Protein 3OD5 (pdb70)

Foldseek 3Di:
DDPAFEQDQPFPAQEAAEEEFEAAADVVVVDHGAAQRVLLVVLVVVLVVVLGHDYDYDYQDAPVRVLVVLLVRLPDACQRHQAYHYEYAAADEAQWGDRRYGIDRVCSSVVCNFCVNRVSCVSHAYEYEYEYFHADDFAADDDPCVDDDGSPARYKYKYQFDHHYGFAFDNHNGGLLSNLLSVLSVVDQQPDFVVVSSVVSQVSQQPDAQCDDPPPVRGGTGGGIDMDHRYDHTYHSHRD/DDQQFEQDQPFPAQEAEEEEFEFAADVVVVDHGAAQSVLLVVLVCVLVVVLGHDYHYDYQDAPVRVLVVLLVRLPDACQRHQAYEYEYAAAEEAQWGHGRYDIDGPCVRVVCNFCVNRVSCVSHAYEYEYEYFHADDFAADDDPCVDDDGSRARYKYKYQFDHHYGFAADNHNGGQLSNQLSVLSVPPQQPDFVVVSSVVSQVSQQPDAQCDDPDPVRGGTGGGIDMDHRYDHTYHSHRD

Radius of gyration: 21.78 Å; Cα contacts (8 Å, |Δi|>4): 1229; chains: 4; bounding box: 61×48×52 Å

Nearest PDB structures (foldseek):
  3od5-assembly2_B  TM=1.003E+00  e=9.459E-54  Homo sapiens
  3s8e-assembly4_H  TM=9.340E-01  e=1.332E-41  Homo sapiens
  3s8e-assembly3_F  TM=9.202E-01  e=6.318E-42  Homo sapiens
  3s8e-assembly3_E  TM=9.272E-01  e=2.331E-41  Homo sapiens
  3s8e-assembly2_C  TM=9.310E-01  e=5.922E-41  Homo sapiens

Solvent-accessible surface area: 19311 Å² total

GO terms:
  GO:0005730 nucleolus (C, IDA)
  GO:0043065 positive regulation of apoptotic process (P, IDA)
  GO:0043067 regulation of programmed cell death (P, IDA)
  GO:0002218 activation of innate immune response (P, IDA)
  GO:0005634 nucleus (C, IDA)
  GO:0005737 cytoplasm (C, IDA)
  GO:0004197 cysteine-type endopeptidase activity (F, IDA)
  GO:0016540 protein autoprocessing (P, IDA)
  GO:0060545 positive regulation of necroptotic process (P, IDA)
  GO:0097284 hepatocyte apoptotic process (P, IDA)
  GO:0072332 intrinsic apoptotic signaling pathway by p53 class mediator (P, IDA)
  GO:0070269 pyroptotic inflammatory response (P, IDA)
  GO:0008234 cysteine-type peptidase activity (F, TAS)
  GO:0006508 proteolysis (P, TAS)
  GO:0006915 apoptotic process (P, TAS)
  GO:0005654 nucleoplasm (C, TAS)
  GO:0005829 cytosol (C, TAS)
  GO:0042802 identical protein binding (F, IPI)
  GO:0005515 protein binding (F, IPI)
  GO:0001650 fibrillar center (C, IDA)

Organism: Homo sapiens (NCBI:txid9606)

B-factor: mean 19.94, std 10.59, range [3.91, 86.15]

CATH classification: 3.40.50.1460

Secondary structure (DSSP, 8-state):
--TT-B----SSB--EEEEEE-----GGG-----TTHHHHHHHHHHHHHHTT-EEEEEES--HHHHHHHHHHHHHS--TTBS-EEEEEES-EETTEEE-SSSEEEHHHHHHTTSTTT-GGGTTS-EEEEEES--SSB-BPEE------EETTTTEEEEESS-TTB---EETTTEEHHHHHHHHHHHHHTTTS-HHHHHHHHHHHHHH------SSGGGTT-B---EEEE---SB------/--TT-B----SSB--EEEEEE-----GGG-----TTHHHHHHHHHHHHHHTT-EEEEEES--HHHHHHHHHHHHHS--TTBS-EEEEEES-EETTEEE-SSSEEEHHHHHGGGSTTT-GGGTTS-EEEEEES--SSB-BPEE------EETT-SEEEEESS-TTB---EETTTEEHHHHHHHHHHHHHTTTS-HHHHHHHHHHHHHH------SSGGGTT-B---EEEE---SB------/-B-/-B-

InterPro domains:
  IPR001309 Peptidase C14, p20 domain [PS50208] (43-167)
  IPR002138 Peptidase C14, caspase non-catalytic subunit p10 [PS50207] (196-290)
  IPR002398 Peptidase C14 family [PTHR10454] (32-288)
  IPR011600 Peptidase C14, caspase domain [PF00656] (44-286)
  IPR015917 Peptidase C14A, caspase catalytic domain [PR00376] (43-56)
  IPR015917 Peptidase C14A, caspase catalytic domain [PR00376] (64-82)
  IPR015917 Peptidase C14A, caspase catalytic domain [PR00376] (82-100)
  IPR015917 Peptidase C14A, caspase catalytic domain [PR00376] (114-122)
  IPR015917 Peptidase C14A, caspase catalytic domain [PR00376] (148-166)
  IPR015917 Peptidase C14A, caspase catalytic domain [PR00376] (218-229)
  IPR015917 Peptidase C14A, caspase catalytic domain [PR00376] (280-289)
  IPR015917 Peptidase C14A, caspase catalytic domain [SM00115] (36-290)
  IPR015917 Peptidase C14A, caspase catalytic domain [cd00032] (37-289)
  IPR016129 Peptidase family C14A, His active site [PS01121] (108-122)
  IPR029030 Caspase-like domain superfamily [SSF52129] (33-291)
  IPR033139 Peptidase family C14A, cysteine active site [PS01122] (154-165)

Sequence (486 aa):
FDPAEKYKMDHRRRGIALIFNHERFFWHLTLPERRGTCADRDNLTRRFSDLGFEVKCFNDLKAEELLLKIHEVSTVSHADADCFVCVFLSHGEGNHIYAYDAKIEIQTLTGLFKGDKCHSLVGKPKIFIIQACRGNQHDVPVIPLVYTLPAGADFLMCYSVAEGYYSHRETVNGSWYIQDLCEMLGKYGSSLEFTELLTLVNRKVSQRRVDFCKDPSAIGKKQVPCFASMLTKKLHFFPKVEIFDPAEKYKMDHRRRGIALIFNHERFFWHLTLPERRGTCADRDNLTRRFSDLGFEVKCFNDLKAEELLLKIHEVSTVSHADADCFVCVFLSHGEGNHIYAYDAKIEIQTLTGLFKGDKCHSLVGKPKIFIIQACRGNQHDVPVIPLVYTLPAGADFLMCYSVAEGYYSHRETVNGSWYIQDLCEMLGKYGSSLEFTELLTLVNRKVSQRRVDFCKDPSAIGKKQVPCFASMLTKKLHFFPKVEI

Structure (mmCIF, N/CA/C/O backbone):
data_3OD5
#
_entry.id   3OD5
#
_cell.length_a   55.464
_cell.length_b   89.589
_cell.length_c   61.145
_cell.angle_alpha   90.00
_cell.angle_beta   111.67
_cell.angle_gamma   90.00
#
_symmetry.space_group_name_H-M   'P 1 21 1'
#
loop_
_entity.id
_entity.type
_entity.pdbx_description
1 polymer Caspase-6
2 polymer 'peptide aldehyde inhibitor AC-VEID-CHO'
3 non-polymer 'CACODYLATE ION'
4 water water
#
loop_
_atom_site.group_PDB
_atom_site.id
_atom_site.type_symbol
_atom_site.label_atom_id
_atom_site.label_alt_id
_atom_site.label_comp_id
_atom_site.label_asym_id
_atom_site.label_entity_id
_atom_site.label_seq_id
_atom_site.pdbx_PDB_ins_code
_atom_site.Cartn_x
_atom_site.Cartn_y
_atom_site.Cartn_z
_atom_site.occupancy
_atom_site.B_iso_or_equiv
_atom_site.auth_seq_id
_atom_site.auth_comp_id
_atom_site.auth_asym_id
_atom_site.auth_atom_id
_atom_site.pdbx_PDB_model_num
ATOM 1 N N . PHE A 1 8 ? -3.912 -16.395 43.097 1.00 41.12 31 PHE A N 1
ATOM 2 C CA . PHE A 1 8 ? -2.763 -15.601 42.683 1.00 36.70 31 PHE A CA 1
ATOM 3 C C . PHE A 1 8 ? -1.575 -16.500 42.378 1.00 36.17 31 PHE A C 1
ATOM 4 O O . PHE A 1 8 ? -1.058 -17.168 43.277 1.00 40.05 31 PHE A O 1
ATOM 12 N N . ASP A 1 9 ? -1.138 -16.508 41.122 1.00 31.03 32 ASP A N 1
ATOM 13 C CA . ASP A 1 9 ? -0.018 -17.342 40.706 1.00 27.94 32 ASP A CA 1
ATOM 14 C C . ASP A 1 9 ? 1.279 -16.540 40.649 1.00 31.37 32 ASP A C 1
ATOM 15 O O . ASP A 1 9 ? 1.467 -15.748 39.728 1.00 31.76 32 ASP A O 1
ATOM 20 N N . PRO A 1 10 ? 2.208 -16.786 41.589 1.00 25.91 33 PRO A N 1
ATOM 21 C CA . PRO A 1 10 ? 3.513 -16.122 41.540 1.00 27.24 33 PRO A CA 1
ATOM 22 C C . PRO A 1 10 ? 4.326 -16.426 40.286 1.00 27.00 33 PRO A C 1
ATOM 23 O O . PRO A 1 10 ? 5.330 -15.765 40.059 1.00 37.74 33 PRO A O 1
ATOM 27 N N . ALA A 1 11 ? 3.927 -17.416 39.489 1.00 25.41 34 ALA A N 1
ATOM 28 C CA . ALA A 1 11 ? 4.711 -17.800 38.316 1.00 30.06 34 ALA A CA 1
ATOM 29 C C . ALA A 1 11 ? 4.035 -17.360 37.025 1.00 24.13 34 ALA A C 1
ATOM 30 O O . ALA A 1 11 ? 4.469 -17.736 35.928 1.00 24.97 34 ALA A O 1
ATOM 32 N N . GLU A 1 12 ? 2.977 -16.565 37.149 1.00 18.44 35 GLU A N 1
ATOM 33 C CA . GLU A 1 12 ? 2.234 -16.164 35.955 1.00 18.51 35 GLU A CA 1
ATOM 34 C C . GLU A 1 12 ? 3.111 -15.482 34.909 1.00 19.12 35 GLU A C 1
ATOM 35 O O . GLU A 1 12 ? 3.916 -14.608 35.244 1.00 17.75 35 GLU A O 1
ATOM 41 N N . LYS A 1 13 ? 2.942 -15.917 33.656 1.00 19.68 36 LYS A N 1
ATOM 42 C CA . LYS A 1 13 ? 3.718 -15.471 32.503 1.00 17.42 36 LYS A CA 1
ATOM 43 C C . LYS A 1 13 ? 2.762 -14.735 31.553 1.00 15.87 36 LYS A C 1
ATOM 44 O O . LYS A 1 13 ? 1.589 -15.101 31.459 1.00 17.15 36 LYS A O 1
ATOM 50 N N . TYR A 1 14 ? 3.267 -13.727 30.838 1.00 14.86 37 TYR A N 1
ATOM 51 C CA . TYR A 1 14 ? 2.500 -13.126 29.752 1.00 12.47 37 TYR A CA 1
ATOM 52 C C . TYR A 1 14 ? 2.193 -14.226 28.761 1.00 15.72 37 TYR A C 1
ATOM 53 O O . TYR A 1 14 ? 3.057 -15.083 28.509 1.00 16.10 37 TYR A O 1
ATOM 62 N N . LYS A 1 15 ? 1.006 -14.163 28.144 1.00 16.04 38 LYS A N 1
ATOM 63 C CA . LYS A 1 15 ? 0.693 -15.056 27.031 1.00 16.14 38 LYS A CA 1
ATOM 64 C C . LYS A 1 15 ? 1.449 -14.681 25.761 1.00 16.75 38 LYS A C 1
ATOM 65 O O . LYS A 1 15 ? 1.270 -13.595 25.188 1.00 18.48 38 LYS A O 1
ATOM 68 N N . MET A 1 16 ? 2.327 -15.579 25.332 1.00 18.17 39 MET A N 1
ATOM 69 C CA . MET A 1 16 ? 3.178 -15.300 24.183 1.00 15.96 39 MET A CA 1
ATOM 70 C C . MET A 1 16 ? 2.899 -16.300 23.066 1.00 15.53 39 MET A C 1
ATOM 71 O O . MET A 1 16 ? 3.833 -16.768 22.383 1.00 22.52 39 MET A O 1
ATOM 76 N N . ASP A 1 17 ? 1.609 -16.572 22.852 1.00 16.24 40 ASP A N 1
ATOM 77 C CA . ASP A 1 17 ? 1.157 -17.555 21.878 1.00 18.51 40 ASP A CA 1
ATOM 78 C C . ASP A 1 17 ? 0.291 -16.977 20.776 1.00 21.71 40 ASP A C 1
ATOM 79 O O . ASP A 1 17 ? -0.558 -17.674 20.189 1.00 22.73 40 ASP A O 1
ATOM 84 N N . HIS A 1 18 ? 0.478 -15.693 20.496 1.00 18.72 41 HIS A N 1
ATOM 85 C CA . HIS A 1 18 ? -0.228 -15.041 19.396 1.00 20.67 41 HIS A CA 1
ATOM 86 C C . HIS A 1 18 ? 0.394 -15.474 18.079 1.00 21.77 41 HIS A C 1
ATOM 87 O O . HIS A 1 18 ? 1.464 -16.095 18.045 1.00 19.38 41 HIS A O 1
ATOM 94 N N . ARG A 1 19 ? -0.289 -15.162 16.989 1.00 19.32 42 ARG A N 1
ATOM 95 C CA . ARG A 1 19 ? 0.199 -15.607 15.703 1.00 20.74 42 ARG A CA 1
ATOM 96 C C . ARG A 1 19 ? 1.587 -15.026 15.385 1.00 20.46 42 ARG A C 1
ATOM 97 O O . ARG A 1 19 ? 2.411 -15.707 14.741 1.00 23.81 42 ARG A O 1
ATOM 100 N N . ARG A 1 20 ? 1.846 -13.793 15.832 1.00 20.67 43 ARG A N 1
ATOM 101 C CA . ARG A 1 20 ? 3.120 -13.122 15.586 1.00 17.95 43 ARG A CA 1
ATOM 102 C C . ARG A 1 20 ? 3.826 -12.759 16.900 1.00 14.24 43 ARG A C 1
ATOM 103 O O . ARG A 1 20 ? 3.174 -12.459 17.897 1.00 16.00 43 ARG A O 1
ATOM 111 N N . ARG A 1 21 ? 5.156 -12.784 16.911 1.00 15.33 44 ARG A N 1
ATOM 112 C CA . ARG A 1 21 ? 5.829 -12.188 18.067 1.00 14.69 44 ARG A CA 1
ATOM 113 C C . ARG A 1 21 ? 5.530 -10.678 18.190 1.00 16.08 44 ARG A C 1
ATOM 114 O O . ARG A 1 21 ? 5.250 -10.160 19.309 1.00 16.82 44 ARG A O 1
ATOM 122 N N . GLY A 1 22 ? 5.588 -9.981 17.058 1.00 14.05 45 GLY A N 1
ATOM 123 C CA . GLY A 1 22 ? 5.413 -8.541 17.058 1.00 15.91 45 GLY A CA 1
ATOM 124 C C . GLY A 1 22 ? 6.518 -7.808 16.322 1.00 14.36 45 GLY A C 1
ATOM 125 O O . GLY A 1 22 ? 7.501 -8.404 15.866 1.00 16.28 45 GLY A O 1
ATOM 126 N N . ILE A 1 23 ? 6.357 -6.492 16.247 1.00 13.40 46 ILE A N 1
ATOM 127 C CA . ILE A 1 23 ? 7.309 -5.589 15.593 1.00 13.05 46 ILE A CA 1
ATOM 128 C C . ILE A 1 23 ? 8.414 -5.140 16.527 1.00 13.94 46 ILE A C 1
ATOM 129 O O . ILE A 1 23 ? 8.169 -4.917 17.724 1.00 13.49 46 ILE A O 1
ATOM 134 N N . ALA A 1 24 ? 9.636 -5.092 16.008 1.00 13.65 47 ALA A N 1
ATOM 135 C CA . ALA A 1 24 ? 10.735 -4.431 16.702 1.00 13.16 47 ALA A CA 1
ATOM 136 C C . ALA A 1 24 ? 11.217 -3.298 15.809 1.00 14.88 47 ALA A C 1
ATOM 137 O O . ALA A 1 24 ? 11.716 -3.567 14.720 1.00 15.73 47 ALA A O 1
ATOM 139 N N . LEU A 1 25 ? 11.063 -2.044 16.242 1.00 13.84 48 LEU A N 1
ATOM 140 C CA . LEU A 1 25 ? 11.578 -0.873 15.498 1.00 13.01 48 LEU A CA 1
ATOM 141 C C . LEU A 1 25 ? 12.962 -0.481 15.977 1.00 15.56 48 LEU A C 1
ATOM 142 O O . LEU A 1 25 ? 13.217 -0.523 17.169 1.00 14.98 48 LEU A O 1
ATOM 147 N N . ILE A 1 26 ? 13.850 -0.084 15.074 1.00 12.09 49 ILE A N 1
ATOM 148 C CA . ILE A 1 26 ? 15.175 0.348 15.457 1.00 15.26 49 ILE A CA 1
ATOM 149 C C . ILE A 1 26 ? 15.382 1.679 14.775 1.00 16.62 49 ILE A C 1
ATOM 150 O O . ILE A 1 26 ? 15.333 1.754 13.552 1.00 18.56 49 ILE A O 1
ATOM 155 N N . PHE A 1 27 ? 15.504 2.719 15.592 1.00 12.88 50 PHE A N 1
ATOM 156 C CA . PHE A 1 27 ? 15.878 4.049 15.093 1.00 12.78 50 PHE A CA 1
ATOM 157 C C . PHE A 1 27 ? 17.359 4.229 15.291 1.00 12.08 50 PHE A C 1
ATOM 158 O O . PHE A 1 27 ? 17.837 4.297 16.414 1.00 12.78 50 PHE A O 1
ATOM 166 N N . ASN A 1 28 ? 18.075 4.274 14.174 1.00 10.18 51 ASN A N 1
ATOM 167 C CA . ASN A 1 28 ? 19.546 4.246 14.188 1.00 11.06 51 ASN A CA 1
ATOM 168 C C . ASN A 1 28 ? 20.140 5.554 13.701 1.00 12.10 51 ASN A C 1
ATOM 169 O O . ASN A 1 28 ? 19.950 5.942 12.534 1.00 12.57 51 ASN A O 1
ATOM 174 N N . HIS A 1 29 ? 20.804 6.268 14.604 1.00 12.57 52 HIS A N 1
ATOM 175 C CA . HIS A 1 29 ? 21.315 7.606 14.321 1.00 10.48 52 HIS A CA 1
ATOM 176 C C . HIS A 1 29 ? 22.821 7.688 14.346 1.00 11.12 52 HIS A C 1
ATOM 177 O O . HIS A 1 29 ? 23.425 7.561 15.397 1.00 12.39 52 HIS A O 1
ATOM 184 N N . GLU A 1 30 ? 23.424 7.868 13.167 1.00 10.38 53 GLU A N 1
ATOM 185 C CA . GLU A 1 30 ? 24.874 7.928 13.038 1.00 11.70 53 GLU A CA 1
ATOM 186 C C . GLU A 1 30 ? 25.433 9.353 12.958 1.00 14.26 53 GLU A C 1
ATOM 187 O O . GLU A 1 30 ? 26.522 9.592 13.430 1.00 16.31 53 GLU A O 1
ATOM 193 N N . ARG A 1 31 ? 24.726 10.260 12.284 1.00 14.24 54 ARG A N 1
ATOM 194 C CA . ARG A 1 31 ? 25.192 11.627 12.051 1.00 18.51 54 ARG A CA 1
ATOM 195 C C . ARG A 1 31 ? 24.081 12.595 12.390 1.00 19.17 54 ARG A C 1
ATOM 196 O O . ARG A 1 31 ? 22.897 12.214 12.409 1.00 19.12 54 ARG A O 1
ATOM 204 N N . PHE A 1 32 ? 24.448 13.854 12.627 1.00 14.81 55 PHE A N 1
ATOM 205 C CA . PHE A 1 32 ? 23.453 14.831 13.102 1.00 14.29 55 PHE A CA 1
ATOM 206 C C . PHE A 1 32 ? 23.602 16.151 12.365 1.00 16.50 55 PHE A C 1
ATOM 207 O O . PHE A 1 32 ? 24.702 16.462 11.874 1.00 18.29 55 PHE A O 1
ATOM 215 N N . PHE A 1 33 ? 22.508 16.912 12.295 1.00 14.77 56 PHE A N 1
ATOM 216 C CA . PHE A 1 33 ? 22.565 18.251 11.703 1.00 14.14 56 PHE A CA 1
ATOM 217 C C . PHE A 1 33 ? 23.767 18.974 12.251 1.00 17.50 56 PHE A C 1
ATOM 218 O O . PHE A 1 33 ? 24.044 18.917 13.459 1.00 17.85 56 PHE A O 1
ATOM 226 N N . TRP A 1 34 ? 24.487 19.630 11.353 1.00 18.74 57 TRP A N 1
ATOM 227 C CA . TRP A 1 34 ? 25.793 20.169 11.686 1.00 22.48 57 TRP A CA 1
ATOM 228 C C . TRP A 1 34 ? 25.691 21.071 12.907 1.00 24.45 57 TRP A C 1
ATOM 229 O O . TRP A 1 34 ? 26.577 21.065 13.751 1.00 23.75 57 TRP A O 1
ATOM 240 N N . HIS A 1 35 ? 24.584 21.801 13.044 1.00 21.52 58 HIS A N 1
ATOM 241 C CA . HIS A 1 35 ? 24.520 22.838 14.067 1.00 26.29 58 HIS A CA 1
ATOM 242 C C . HIS A 1 35 ? 24.272 22.295 15.464 1.00 30.77 58 HIS A C 1
ATOM 243 O O . HIS A 1 35 ? 24.384 23.024 16.455 1.00 32.78 58 HIS A O 1
ATOM 250 N N . LEU A 1 36 ? 23.954 21.006 15.562 1.00 22.90 59 LEU A N 1
ATOM 251 C CA . LEU A 1 36 ? 23.834 20.406 16.886 1.00 20.99 59 LEU A CA 1
ATOM 252 C C . LEU A 1 36 ? 25.187 20.144 17.500 1.00 23.34 59 LEU A C 1
ATOM 253 O O . LEU A 1 36 ? 25.271 19.848 18.707 1.00 24.46 59 LEU A O 1
ATOM 258 N N . THR A 1 37 ? 26.219 20.210 16.666 1.00 23.97 60 THR A N 1
ATOM 259 C CA . THR A 1 37 ? 27.601 20.006 17.083 1.00 25.22 60 THR A CA 1
ATOM 260 C C . THR A 1 37 ? 27.736 18.678 17.814 1.00 26.44 60 THR A C 1
ATOM 261 O O . THR A 1 37 ? 28.363 18.598 18.876 1.00 33.26 60 THR A O 1
ATOM 263 N N . LEU A 1 38 ? 27.144 17.630 17.256 1.00 19.29 61 LEU A N 1
ATOM 264 C CA . LEU A 1 38 ? 27.239 16.301 17.855 1.00 15.00 61 LEU A CA 1
ATOM 265 C C . LEU A 1 38 ? 28.151 15.440 16.982 1.00 19.60 61 LEU A C 1
ATOM 266 O O . LEU A 1 38 ? 28.054 15.462 15.760 1.00 23.66 61 LEU A O 1
ATOM 271 N N . PRO A 1 39 ? 29.052 14.680 17.607 1.00 18.97 62 PRO A N 1
ATOM 272 C CA . PRO A 1 39 ? 29.971 13.863 16.798 1.00 17.61 62 PRO A CA 1
ATOM 273 C C . PRO A 1 39 ? 29.250 12.646 16.207 1.00 14.63 62 PRO A C 1
ATOM 274 O O . PRO A 1 39 ? 28.211 12.197 16.746 1.00 16.28 62 PRO A O 1
ATOM 278 N N . GLU A 1 40 ? 29.773 12.165 15.082 1.00 16.75 63 GLU A N 1
ATOM 279 C CA . GLU A 1 40 ? 29.252 10.958 14.462 1.00 17.34 63 GLU A CA 1
ATOM 280 C C . GLU A 1 40 ? 29.363 9.783 15.419 1.00 14.64 63 GLU A C 1
ATOM 281 O O . GLU A 1 40 ? 30.231 9.736 16.307 1.00 16.18 63 GLU A O 1
ATOM 287 N N . ARG A 1 41 ? 28.488 8.808 15.240 1.00 13.37 64 ARG A N 1
ATOM 288 C CA . ARG A 1 41 ? 28.467 7.686 16.152 1.00 10.63 64 ARG A CA 1
ATOM 289 C C . ARG A 1 41 ? 28.923 6.427 15.397 1.00 13.49 64 ARG A C 1
ATOM 290 O O . ARG A 1 41 ? 28.145 5.538 15.131 1.00 13.61 64 ARG A O 1
ATOM 298 N N . ARG A 1 42 ? 30.213 6.358 15.046 1.00 13.53 65 ARG A N 1
ATOM 299 C CA . ARG A 1 42 ? 30.680 5.179 14.359 1.00 13.47 65 ARG A CA 1
ATOM 300 C C . ARG A 1 42 ? 30.482 3.956 15.241 1.00 13.51 65 ARG A C 1
ATOM 301 O O . ARG A 1 42 ? 30.635 4.016 16.481 1.00 12.53 65 ARG A O 1
ATOM 309 N N . GLY A 1 43 ? 30.176 2.823 14.610 1.00 13.58 66 GLY A N 1
ATOM 310 C CA . GLY A 1 43 ? 29.809 1.602 15.336 1.00 14.90 66 GLY A CA 1
ATOM 311 C C . GLY A 1 43 ? 28.309 1.389 15.506 1.00 15.50 66 GLY A C 1
ATOM 312 O O . GLY A 1 43 ? 27.875 0.295 15.838 1.00 13.25 66 GLY A O 1
ATOM 313 N N . THR A 1 44 ? 27.516 2.412 15.235 1.00 12.30 67 THR A N 1
ATOM 314 C CA . THR A 1 44 ? 26.072 2.273 15.466 1.00 11.53 67 THR A CA 1
ATOM 315 C C . THR A 1 44 ? 25.408 1.349 14.476 1.00 12.29 67 THR A C 1
ATOM 316 O O . THR A 1 44 ? 24.493 0.632 14.858 1.00 13.84 67 THR A O 1
ATOM 320 N N . CYS A 1 45 ? 25.889 1.298 13.236 1.00 12.10 68 CYS A N 1
ATOM 321 C CA . CYS A 1 45 ? 25.281 0.367 12.298 1.00 12.69 68 CYS A CA 1
ATOM 322 C C . CYS A 1 45 ? 25.634 -1.071 12.657 1.00 15.97 68 CYS A C 1
ATOM 323 O O . CYS A 1 45 ? 24.860 -1.970 12.371 1.00 13.72 68 CYS A O 1
ATOM 326 N N . ALA A 1 46 ? 26.723 -1.289 13.384 1.00 15.86 69 ALA A N 1
ATOM 327 C CA . ALA A 1 46 ? 26.999 -2.627 13.932 1.00 12.99 69 ALA A CA 1
ATOM 328 C C . ALA A 1 46 ? 25.982 -3.008 14.981 1.00 14.40 69 ALA A C 1
ATOM 329 O O . ALA A 1 46 ? 25.497 -4.132 15.001 1.00 13.34 69 ALA A O 1
ATOM 331 N N . ASP A 1 47 ? 25.664 -2.081 15.875 1.00 14.60 70 ASP A N 1
ATOM 332 C CA . ASP A 1 47 ? 24.560 -2.328 16.815 1.00 12.46 70 ASP A CA 1
ATOM 333 C C . ASP A 1 47 ? 23.249 -2.648 16.098 1.00 13.31 70 ASP A C 1
ATOM 334 O O . ASP A 1 47 ? 22.547 -3.592 16.490 1.00 13.93 70 ASP A O 1
ATOM 339 N N . ARG A 1 48 ? 22.914 -1.842 15.082 1.00 11.22 71 ARG A N 1
ATOM 340 C CA . ARG A 1 48 ? 21.671 -2.024 14.335 1.00 12.51 71 ARG A CA 1
ATOM 341 C C . ARG A 1 48 ? 21.610 -3.436 13.759 1.00 13.27 71 ARG A C 1
ATOM 342 O O . ARG A 1 48 ? 20.617 -4.148 13.935 1.00 13.16 71 ARG A O 1
ATOM 350 N N . ASP A 1 49 ? 22.685 -3.847 13.111 1.00 14.11 72 ASP A N 1
ATOM 351 C CA . ASP A 1 49 ? 22.714 -5.162 12.475 1.00 15.41 72 ASP A CA 1
ATOM 352 C C . ASP A 1 49 ? 22.663 -6.299 13.502 1.00 13.61 72 ASP A C 1
ATOM 353 O O . ASP A 1 49 ? 21.993 -7.323 13.280 1.00 13.88 72 ASP A O 1
ATOM 358 N N . ASN A 1 50 ? 23.378 -6.126 14.619 1.00 12.60 73 ASN A N 1
ATOM 359 C CA . ASN A 1 50 ? 23.424 -7.106 15.717 1.00 11.93 73 ASN A CA 1
ATOM 360 C C . ASN A 1 50 ? 22.030 -7.322 16.279 1.00 13.59 73 ASN A C 1
ATOM 361 O O . ASN A 1 50 ? 21.575 -8.471 16.431 1.00 13.91 73 ASN A O 1
ATOM 366 N N . LEU A 1 51 ? 21.356 -6.207 16.586 1.00 13.40 74 LEU A N 1
ATOM 367 C CA . LEU A 1 51 ? 20.004 -6.287 17.141 1.00 13.31 74 LEU A CA 1
ATOM 368 C C . LEU A 1 51 ? 19.060 -6.919 16.146 1.00 15.35 74 LEU A C 1
ATOM 369 O O . LEU A 1 51 ? 18.164 -7.673 16.550 1.00 13.04 74 LEU A O 1
ATOM 374 N N . THR A 1 52 ? 19.196 -6.535 14.871 1.00 15.65 75 THR A N 1
ATOM 375 C CA . THR A 1 52 ? 18.326 -7.095 13.826 1.00 14.34 75 THR A CA 1
ATOM 376 C C . THR A 1 52 ? 18.395 -8.633 13.838 1.00 12.54 75 THR A C 1
ATOM 377 O O . THR A 1 52 ? 17.368 -9.313 13.809 1.00 14.98 75 THR A O 1
ATOM 381 N N . ARG A 1 53 ? 19.616 -9.161 13.882 1.00 15.58 76 ARG A N 1
ATOM 382 C CA . ARG A 1 53 ? 19.803 -10.615 13.932 1.00 14.86 76 ARG A CA 1
ATOM 383 C C . ARG A 1 53 ? 19.181 -11.234 15.196 1.00 15.87 76 ARG A C 1
ATOM 384 O O . ARG A 1 53 ? 18.431 -12.207 15.113 1.00 15.68 76 ARG A O 1
ATOM 387 N N . ARG A 1 54 ? 19.494 -10.678 16.361 1.00 13.83 77 ARG A N 1
ATOM 388 C CA . ARG A 1 54 ? 19.007 -11.290 17.620 1.00 13.58 77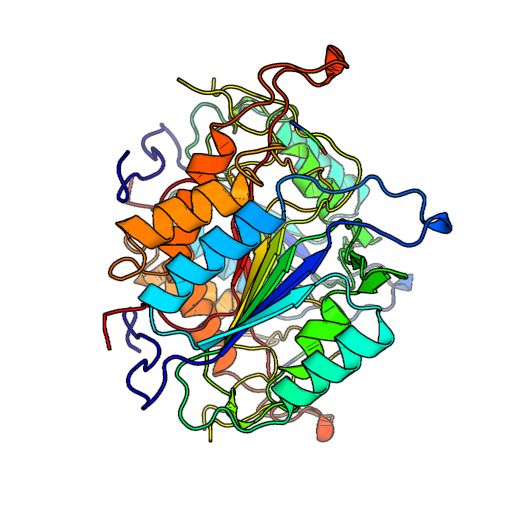 ARG A CA 1
ATOM 389 C C . ARG A 1 54 ? 17.493 -11.214 17.731 1.00 16.46 77 ARG A C 1
ATOM 390 O O . ARG A 1 54 ? 16.844 -12.205 18.070 1.00 15.13 77 ARG A O 1
ATOM 398 N N . PHE A 1 55 ? 16.903 -10.060 17.453 1.00 14.61 78 PHE A N 1
ATOM 399 C CA . PHE A 1 55 ? 15.450 -9.972 17.547 1.00 13.73 78 PHE A CA 1
ATOM 400 C C . PHE A 1 55 ? 14.768 -10.774 16.429 1.00 15.43 78 PHE A C 1
ATOM 401 O O . PHE A 1 55 ? 13.706 -11.364 16.689 1.00 17.03 78 PHE A O 1
ATOM 409 N N . SER A 1 56 ? 15.329 -10.816 15.208 1.00 14.80 79 SER A N 1
ATOM 410 C CA . SER A 1 56 ? 14.711 -11.681 14.179 1.00 18.40 79 SER A CA 1
ATOM 411 C C . SER A 1 56 ? 14.695 -13.132 14.629 1.00 17.01 79 SER A C 1
ATOM 412 O O . SER A 1 56 ? 13.708 -13.858 14.434 1.00 17.71 79 SER A O 1
ATOM 415 N N . ASP A 1 57 ? 15.773 -13.562 15.277 1.00 14.77 80 ASP A N 1
ATOM 416 C CA . ASP A 1 57 ? 15.843 -14.937 15.768 1.00 13.69 80 ASP A CA 1
ATOM 417 C C . ASP A 1 57 ? 14.799 -15.242 16.829 1.00 17.52 80 ASP A C 1
ATOM 418 O O . ASP A 1 57 ? 14.383 -16.395 16.975 1.00 18.68 80 ASP A O 1
ATOM 423 N N . LEU A 1 58 ? 14.361 -14.209 17.552 1.00 15.02 81 LEU A N 1
ATOM 424 C CA . LEU A 1 58 ? 13.320 -14.381 18.568 1.00 12.98 81 LEU A CA 1
ATOM 425 C C . LEU A 1 58 ? 11.920 -14.231 17.981 1.00 16.79 81 LEU A C 1
ATOM 426 O O . LEU A 1 58 ? 10.924 -14.244 18.712 1.00 18.85 81 LEU A O 1
ATOM 431 N N . GLY A 1 59 ? 11.844 -14.034 16.677 1.00 17.44 82 GLY A N 1
ATOM 432 C CA . GLY A 1 59 ? 10.570 -14.019 15.966 1.00 18.29 82 GLY A CA 1
ATOM 433 C C . GLY A 1 59 ? 10.025 -12.651 15.610 1.00 16.69 82 GLY A C 1
ATOM 434 O O . GLY A 1 59 ? 8.953 -12.543 14.947 1.00 18.03 82 GLY A O 1
ATOM 435 N N . PHE A 1 60 ? 10.739 -11.609 16.019 1.00 15.11 83 PHE A N 1
ATOM 436 C CA . PHE A 1 60 ? 10.292 -10.262 15.722 1.00 17.02 83 PHE A CA 1
ATOM 437 C C . PHE A 1 60 ? 10.378 -9.926 14.246 1.00 17.20 83 PHE A C 1
ATOM 438 O O . PHE A 1 60 ? 11.258 -10.407 13.548 1.00 17.23 83 PHE A O 1
ATOM 446 N N . GLU A 1 61 ? 9.464 -9.076 13.806 1.00 14.98 84 GLU A N 1
ATOM 447 C CA . GLU A 1 61 ? 9.518 -8.459 12.495 1.00 17.95 84 GLU A CA 1
ATOM 448 C C . GLU A 1 61 ? 10.263 -7.166 12.694 1.00 18.80 84 GLU A C 1
ATOM 449 O O . GLU A 1 61 ? 9.698 -6.199 13.216 1.00 15.64 84 GLU A O 1
ATOM 455 N N . VAL A 1 62 ? 11.547 -7.136 12.326 1.00 15.91 85 VAL A N 1
ATOM 456 C CA . VAL A 1 62 ? 12.331 -5.944 12.546 1.00 13.23 85 VAL A CA 1
ATOM 457 C C . VAL A 1 62 ? 12.288 -4.919 11.423 1.00 13.01 85 VAL A C 1
ATOM 458 O O . VAL A 1 62 ? 12.458 -5.263 10.229 1.00 15.55 85 VAL A O 1
ATOM 462 N N . LYS A 1 63 ? 12.048 -3.664 11.808 1.00 13.32 86 LYS A N 1
ATOM 463 C CA . LYS A 1 63 ? 12.000 -2.516 10.878 1.00 14.68 86 LYS A CA 1
ATOM 464 C C . LYS A 1 63 ? 12.987 -1.446 11.341 1.00 15.20 86 LYS A C 1
ATOM 465 O O . LYS A 1 63 ? 12.957 -1.043 12.517 1.00 17.32 86 LYS A O 1
ATOM 471 N N . CYS A 1 64 ? 13.906 -1.030 10.452 1.00 15.38 87 CYS A N 1
ATOM 472 C CA . CYS A 1 64 ? 14.923 -0.044 10.827 1.00 14.18 87 CYS A CA 1
ATOM 473 C C . CYS A 1 64 ? 14.723 1.262 10.089 1.00 14.41 87 CYS A C 1
ATOM 474 O O . CYS A 1 64 ? 14.294 1.269 8.928 1.00 15.07 87 CYS A O 1
ATOM 477 N N . PHE A 1 65 ? 15.049 2.360 10.767 1.00 14.10 88 PHE A N 1
ATOM 478 C CA . PHE A 1 65 ? 15.032 3.692 10.170 1.00 12.24 88 PHE A CA 1
ATOM 479 C C . PHE A 1 65 ? 16.288 4.412 10.558 1.00 16.65 88 PHE A C 1
ATOM 480 O O . PHE A 1 65 ? 16.683 4.455 11.746 1.00 16.06 88 PHE A O 1
ATOM 488 N N . ASN A 1 66 ? 16.934 4.982 9.552 1.00 13.45 89 ASN A N 1
ATOM 489 C CA . ASN A 1 66 ? 18.269 5.535 9.743 1.00 13.23 89 ASN A CA 1
ATOM 490 C C . ASN A 1 66 ? 18.255 7.053 9.623 1.00 13.02 89 ASN A C 1
ATOM 491 O O . ASN A 1 66 ? 17.811 7.587 8.595 1.00 16.48 89 ASN A O 1
ATOM 496 N N . ASP A 1 67 ? 18.713 7.747 10.675 1.00 11.24 90 ASP A N 1
ATOM 497 C CA . ASP A 1 67 ? 18.878 9.211 10.686 1.00 12.27 90 ASP A CA 1
ATOM 498 C C . ASP A 1 67 ? 17.622 10.023 10.353 1.00 15.59 90 ASP A C 1
ATOM 499 O O . ASP A 1 67 ? 17.685 11.092 9.689 1.00 17.46 90 ASP A O 1
ATOM 504 N N . LEU A 1 68 ? 16.468 9.536 10.807 1.00 14.47 91 LEU A N 1
ATOM 505 C CA . LEU A 1 68 ? 15.253 10.278 10.609 1.00 15.69 91 LEU A CA 1
ATOM 506 C C . LEU A 1 68 ? 15.330 11.615 11.348 1.00 17.27 91 LEU A C 1
ATOM 507 O O . LEU A 1 68 ? 15.893 11.705 12.463 1.00 16.45 91 LEU A O 1
ATOM 512 N N . LYS A 1 69 ? 14.743 12.636 10.740 1.00 16.57 92 LYS A N 1
ATOM 513 C CA . LYS A 1 69 ? 14.442 13.905 11.402 1.00 14.93 92 LYS A CA 1
ATOM 514 C C . LYS A 1 69 ? 13.312 13.717 12.422 1.00 19.49 92 LYS A C 1
ATOM 515 O O . LYS A 1 69 ? 12.565 12.747 12.341 1.00 18.03 92 LYS A O 1
ATOM 521 N N . ALA A 1 70 ? 13.218 14.618 13.405 1.00 15.12 93 ALA A N 1
ATOM 522 C CA . ALA A 1 70 ? 12.253 14.478 14.476 1.00 15.11 93 ALA A CA 1
ATOM 523 C C . ALA A 1 70 ? 10.824 14.299 13.956 1.00 18.69 93 ALA A C 1
ATOM 524 O O . ALA A 1 70 ? 10.135 13.400 14.389 1.00 22.50 93 ALA A O 1
ATOM 526 N N . GLU A 1 71 ? 10.407 15.138 13.014 1.00 20.59 94 GLU A N 1
ATOM 527 C CA . GLU A 1 71 ? 9.036 15.101 12.483 1.00 18.90 94 GLU A CA 1
ATOM 528 C C . GLU A 1 71 ? 8.775 13.762 11.825 1.00 18.24 94 GLU A C 1
ATOM 529 O O . GLU A 1 71 ? 7.697 13.196 11.977 1.00 21.64 94 GLU A O 1
ATOM 535 N N . GLU A 1 72 ? 9.771 13.255 11.092 1.00 18.31 95 GLU A N 1
ATOM 536 C CA . GLU A 1 72 ? 9.641 11.973 10.403 1.00 16.06 95 GLU A CA 1
ATOM 537 C C . GLU A 1 72 ? 9.573 10.816 11.379 1.00 21.01 95 GLU A C 1
ATOM 538 O O . GLU A 1 72 ? 8.840 9.869 11.147 1.00 17.21 95 GLU A O 1
ATOM 544 N N . LEU A 1 73 ? 10.431 10.874 12.395 1.00 17.68 96 LEU A N 1
ATOM 545 C CA . LEU A 1 73 ? 10.469 9.908 13.477 1.00 13.59 96 LEU A CA 1
ATOM 546 C C . LEU A 1 73 ? 9.138 9.852 14.202 1.00 19.05 96 LEU A C 1
ATOM 547 O O . LEU A 1 73 ? 8.583 8.770 14.387 1.00 17.64 96 LEU A O 1
ATOM 552 N N . LEU A 1 74 ? 8.616 11.011 14.585 1.00 16.98 97 LEU A N 1
ATOM 553 C CA . LEU A 1 74 ? 7.309 11.081 15.257 1.00 17.64 97 LEU A CA 1
ATOM 554 C C . LEU A 1 74 ? 6.196 10.507 14.386 1.00 19.06 97 LEU A C 1
ATOM 555 O O . LEU A 1 74 ? 5.334 9.794 14.867 1.00 21.17 97 LEU A O 1
ATOM 560 N N . LEU A 1 75 ? 6.227 10.821 13.101 1.00 18.24 98 LEU A N 1
ATOM 561 C CA . LEU A 1 75 ? 5.213 10.302 12.187 1.00 19.83 98 LEU A CA 1
ATOM 562 C C . LEU A 1 75 ? 5.254 8.788 12.155 1.00 19.53 98 LEU A C 1
ATOM 563 O O . LEU A 1 75 ? 4.221 8.126 12.218 1.00 19.87 98 LEU A O 1
ATOM 568 N N . LYS A 1 76 ? 6.464 8.224 12.093 1.00 18.48 99 LYS A N 1
ATOM 569 C CA . LYS A 1 76 ? 6.618 6.782 11.998 1.00 18.11 99 LYS A CA 1
ATOM 570 C C . LYS A 1 76 ? 6.191 6.116 13.295 1.00 18.31 99 LYS A C 1
ATOM 571 O O . LYS A 1 76 ? 5.519 5.096 13.271 1.00 20.60 99 LYS A O 1
ATOM 577 N N . ILE A 1 77 ? 6.558 6.670 14.442 1.00 18.11 100 ILE A N 1
ATOM 578 C CA . ILE A 1 77 ? 6.112 6.020 15.670 1.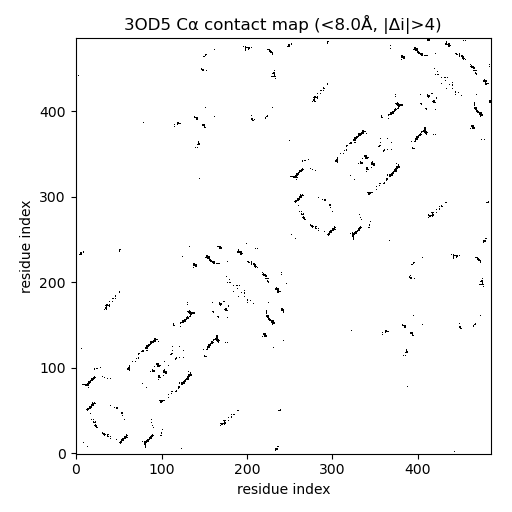00 20.20 100 ILE A CA 1
ATOM 579 C C . ILE A 1 77 ? 4.593 6.142 15.847 1.00 21.13 100 ILE A C 1
ATOM 580 O O . ILE A 1 77 ? 3.927 5.227 16.343 1.00 21.13 100 ILE A O 1
ATOM 585 N N . HIS A 1 78 ? 4.033 7.270 15.434 1.00 20.33 101 HIS A N 1
ATOM 586 C CA . HIS A 1 78 ? 2.586 7.438 15.537 1.00 20.70 101 HIS A CA 1
ATOM 587 C C . HIS A 1 78 ? 1.912 6.373 14.681 1.00 22.32 101 HIS A C 1
ATOM 588 O O . HIS A 1 78 ? 0.933 5.765 15.099 1.00 27.48 101 HIS A O 1
ATOM 595 N N . GLU A 1 79 ? 2.414 6.188 13.473 1.00 20.26 102 GLU A N 1
ATOM 596 C CA . GLU A 1 79 ? 1.869 5.179 12.556 1.00 22.62 102 GLU A CA 1
ATOM 597 C C . GLU A 1 79 ? 1.832 3.813 13.205 1.00 22.92 102 GLU A C 1
ATOM 598 O O . GLU A 1 79 ? 0.811 3.111 13.192 1.00 23.54 102 GLU A O 1
ATOM 604 N N . VAL A 1 80 ? 2.970 3.409 13.745 1.00 19.07 103 VAL A N 1
ATOM 605 C CA . VAL A 1 80 ? 3.069 2.089 14.365 1.00 21.85 103 VAL A CA 1
ATOM 606 C C . VAL A 1 80 ? 2.144 1.950 15.584 1.00 23.33 103 VAL A C 1
ATOM 607 O O . VAL A 1 80 ? 1.576 0.874 15.811 1.00 26.29 103 VAL A O 1
AT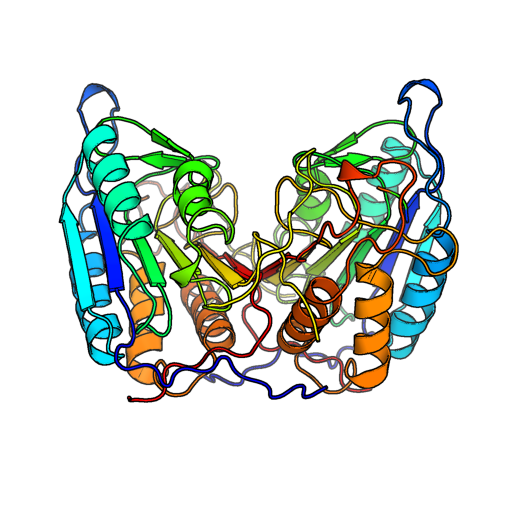OM 611 N N . SER A 1 81 ? 1.979 3.032 16.348 1.00 19.08 104 SER A N 1
ATOM 612 C CA . SER A 1 81 ? 1.124 2.991 17.529 1.00 19.20 104 SER A CA 1
ATOM 613 C C . SER A 1 81 ? -0.336 2.880 17.112 1.00 23.60 104 SER A C 1
ATOM 614 O O . SER A 1 81 ? -1.194 2.549 17.924 1.00 25.80 104 SER A O 1
ATOM 617 N N . THR A 1 82 ? -0.627 3.172 15.850 1.00 21.29 105 THR A N 1
ATOM 618 C CA . THR A 1 82 ? -2.014 3.181 15.402 1.00 23.85 105 THR A CA 1
ATOM 619 C C . THR A 1 82 ? -2.426 1.918 14.640 1.00 25.27 105 THR A C 1
ATOM 620 O O . THR A 1 82 ? -3.618 1.595 14.574 1.00 29.46 105 THR A O 1
ATOM 624 N N . VAL A 1 83 ? -1.482 1.211 14.035 1.00 21.21 106 VAL A N 1
ATOM 625 C CA . VAL A 1 83 ? -1.795 -0.065 13.411 1.00 27.41 106 VAL A CA 1
ATOM 626 C C . VAL A 1 83 ? -2.152 -1.092 14.492 1.00 30.77 106 VAL A C 1
ATOM 627 O O . VAL A 1 83 ? -1.720 -0.968 15.638 1.00 32.17 106 VAL A O 1
ATOM 631 N N . SER A 1 84 ? -2.957 -2.096 14.151 1.00 26.60 107 SER A N 1
ATOM 632 C CA . SER A 1 84 ? -3.359 -3.063 15.170 1.00 23.76 107 SER A CA 1
ATOM 633 C C . SER A 1 84 ? -2.240 -4.028 15.527 1.00 20.68 107 SER A C 1
ATOM 634 O O . SER A 1 84 ? -1.549 -4.562 14.649 1.00 21.09 107 SER A O 1
ATOM 637 N N . HIS A 1 85 ? -2.055 -4.241 16.827 1.00 18.97 108 HIS A N 1
ATOM 638 C CA . HIS A 1 85 ? -1.141 -5.288 17.331 1.00 15.29 108 HIS A CA 1
ATOM 639 C C . HIS A 1 85 ? -1.927 -6.451 17.935 1.00 17.23 108 HIS A C 1
ATOM 640 O O . HIS A 1 85 ? -1.405 -7.198 18.778 1.00 16.16 108 HIS A O 1
ATOM 647 N N . ALA A 1 86 ? -3.194 -6.615 17.518 1.00 17.71 109 ALA A N 1
ATOM 648 C CA . ALA A 1 86 ? -4.008 -7.650 18.104 1.00 18.95 109 ALA A CA 1
ATOM 649 C C . ALA A 1 86 ? -3.392 -9.042 18.066 1.00 18.71 109 ALA A C 1
ATOM 650 O O . ALA A 1 86 ? -3.520 -9.804 19.047 1.00 21.17 109 ALA A O 1
ATOM 652 N N . ASP A 1 87 ? -2.746 -9.401 16.954 1.00 18.40 110 ASP A N 1
ATOM 653 C CA . ASP A 1 87 ? -2.242 -10.771 16.848 1.00 22.77 110 ASP A CA 1
ATOM 654 C C . ASP A 1 87 ? -0.738 -10.882 17.141 1.00 22.62 110 ASP A C 1
ATOM 655 O O . ASP A 1 87 ? -0.079 -11.816 16.690 1.00 17.91 110 ASP A O 1
ATOM 660 N N . ALA A 1 88 ? -0.243 -9.936 17.941 1.00 19.68 111 ALA A N 1
ATOM 661 C CA . ALA A 1 88 ? 1.148 -9.889 18.368 1.00 18.16 111 ALA A CA 1
ATOM 662 C C . ALA A 1 88 ? 1.292 -10.159 19.866 1.00 17.70 111 ALA A C 1
ATOM 663 O O . ALA A 1 88 ? 0.365 -9.884 20.668 1.00 14.72 111 ALA A O 1
ATOM 665 N N . ASP A 1 89 ? 2.460 -10.679 20.251 1.00 14.14 112 ASP A N 1
ATOM 666 C CA . ASP A 1 89 ? 2.750 -10.953 21.648 1.00 14.30 112 ASP A CA 1
ATOM 667 C C . ASP A 1 89 ? 3.148 -9.666 22.355 1.00 16.60 112 ASP A C 1
ATOM 668 O O . ASP A 1 89 ? 2.831 -9.484 23.520 1.00 14.46 112 ASP A O 1
ATOM 673 N N . CYS A 1 90 ? 3.894 -8.796 21.671 1.00 16.28 113 CYS A N 1
ATOM 674 C CA . CYS A 1 90 ? 4.501 -7.620 22.339 1.00 13.67 113 CYS A CA 1
ATOM 675 C C . CYS A 1 90 ? 4.991 -6.591 21.316 1.00 13.83 113 CYS A C 1
ATOM 676 O O . CYS A 1 90 ? 4.772 -6.744 20.100 1.00 14.85 113 CYS A O 1
ATOM 679 N N . PHE A 1 91 ? 5.687 -5.561 21.788 1.00 13.80 114 PHE A N 1
ATOM 680 C CA . PHE A 1 91 ? 6.219 -4.564 20.877 1.00 12.70 114 PHE A CA 1
ATOM 681 C C . PHE A 1 91 ? 7.548 -4.134 21.434 1.00 13.53 114 PHE A C 1
ATOM 682 O O . PHE A 1 91 ? 7.668 -3.972 22.658 1.00 12.85 114 PHE A O 1
ATOM 690 N N . VAL A 1 92 ? 8.543 -3.996 20.549 1.00 13.72 115 VAL A N 1
ATOM 691 C CA . VAL A 1 92 ? 9.883 -3.550 20.935 1.00 12.57 115 VAL A CA 1
ATOM 692 C C . VAL A 1 92 ? 10.275 -2.285 20.154 1.00 12.89 115 VAL A C 1
ATOM 693 O O . VAL A 1 92 ? 9.998 -2.189 18.960 1.00 11.40 115 VAL A O 1
ATOM 697 N N . CYS A 1 93 ? 10.891 -1.291 20.814 1.00 10.51 116 CYS A N 1
ATOM 698 C CA . CYS A 1 93 ? 11.321 -0.088 20.097 1.00 9.88 116 CYS A CA 1
ATOM 699 C C . CYS A 1 93 ? 12.678 0.287 20.612 1.00 14.67 116 CYS A C 1
ATOM 700 O O . CYS A 1 93 ? 12.854 0.458 21.816 1.00 12.42 116 CYS A O 1
ATOM 703 N N . VAL A 1 94 ? 13.630 0.417 19.699 1.00 11.82 117 VAL A N 1
ATOM 704 C CA . VAL A 1 94 ? 15.039 0.636 20.056 1.00 12.18 117 VAL A CA 1
ATOM 705 C C . VAL A 1 94 ? 15.463 1.992 19.530 1.00 12.20 117 VAL A C 1
ATOM 706 O O . VAL A 1 94 ? 15.156 2.318 18.381 1.00 14.32 117 VAL A O 1
ATOM 710 N N . PHE A 1 95 ? 16.154 2.786 20.354 1.00 10.70 118 PHE A N 1
ATOM 711 C CA . PHE A 1 95 ? 16.781 4.022 19.889 1.00 10.89 118 PHE A CA 1
ATOM 712 C C . PHE A 1 95 ? 18.276 3.912 20.069 1.00 12.35 118 PHE A C 1
ATOM 713 O O . PHE A 1 95 ? 18.704 3.602 21.179 1.00 13.86 118 PHE A O 1
ATOM 721 N N . LEU A 1 96 ? 19.052 4.212 19.022 1.00 11.36 119 LEU A N 1
ATOM 722 C CA . LEU A 1 96 ? 20.521 4.252 19.083 1.00 13.02 119 LEU A CA 1
ATOM 723 C C . LEU A 1 96 ? 20.921 5.668 18.694 1.00 11.23 119 LEU A C 1
ATOM 724 O O . LEU A 1 96 ? 20.821 6.061 17.523 1.00 12.85 119 LEU A O 1
ATOM 729 N N . SER A 1 97 ? 21.369 6.456 19.652 1.00 10.66 120 SER A N 1
ATOM 730 C CA . SER A 1 97 ? 21.652 7.862 19.316 1.00 9.64 120 SER A CA 1
ATOM 731 C C . SER A 1 97 ? 22.418 8.557 20.422 1.00 13.32 120 SER A C 1
ATOM 732 O O . SER A 1 97 ? 22.829 7.943 21.398 1.00 11.71 120 SER A O 1
ATOM 735 N N . HIS A 1 98 ? 22.600 9.866 20.261 1.00 12.12 121 HIS A N 1
ATOM 736 C CA . HIS A 1 98 ? 23.006 10.689 21.397 1.00 15.65 121 HIS A CA 1
ATOM 737 C C . HIS A 1 98 ? 21.799 11.045 22.263 1.00 11.78 121 HIS A C 1
ATOM 738 O O . HIS A 1 98 ? 20.640 10.900 21.865 1.00 15.21 121 HIS A O 1
ATOM 745 N N . GLY A 1 99 ? 22.100 11.452 23.497 1.00 15.57 122 GLY A N 1
ATOM 746 C CA . GLY A 1 99 ? 21.058 11.975 24.347 1.00 14.28 122 GLY A CA 1
ATOM 747 C C . GLY A 1 99 ? 21.653 12.708 25.524 1.00 17.71 122 GLY A C 1
ATOM 748 O O . GLY A 1 99 ? 22.866 12.749 25.684 1.00 17.00 122 GLY A O 1
ATOM 749 N N . GLU A 1 100 ? 20.771 13.254 26.348 1.00 16.13 123 GLU A N 1
ATOM 750 C CA . GLU A 1 100 ? 21.126 13.811 27.650 1.00 19.13 123 GLU A CA 1
ATOM 751 C C . GLU A 1 100 ? 19.831 14.068 28.366 1.00 19.21 123 GLU A C 1
ATOM 752 O O . GLU A 1 100 ? 18.756 14.081 27.766 1.00 18.13 123 GLU A O 1
ATOM 755 N N . GLY A 1 101 ? 19.911 14.290 29.658 1.00 16.11 124 GLY A N 1
ATOM 756 C CA . GLY A 1 101 ? 18.676 14.462 30.408 1.00 20.09 124 GLY A CA 1
ATOM 757 C C . GLY A 1 101 ? 17.699 13.327 30.155 1.00 18.52 124 GLY A C 1
ATOM 758 O O . GLY A 1 101 ? 18.057 12.168 30.300 1.00 17.40 124 GLY A O 1
ATOM 759 N N . ASN A 1 102 ? 16.467 13.664 29.745 1.00 16.64 125 ASN A N 1
ATOM 760 C CA . ASN A 1 102 ? 15.416 12.664 29.463 1.00 18.41 125 ASN A CA 1
ATOM 761 C C . ASN A 1 102 ? 15.078 12.605 27.956 1.00 16.24 125 ASN A C 1
ATOM 762 O O . ASN A 1 102 ? 13.953 12.280 27.552 1.00 20.38 125 ASN A O 1
ATOM 767 N N . HIS A 1 103 ? 16.047 12.981 27.137 1.00 15.09 126 HIS A N 1
ATOM 768 C CA . HIS A 1 103 ? 15.806 13.053 25.720 1.00 14.37 126 HIS A CA 1
ATOM 769 C C . HIS A 1 103 ? 16.841 12.302 24.872 1.00 13.46 126 HIS A C 1
ATOM 770 O O . HIS A 1 103 ? 17.984 12.033 25.313 1.00 16.53 126 HIS A O 1
ATOM 777 N N . ILE A 1 104 ? 16.400 11.891 23.688 1.00 13.23 127 ILE A N 1
ATOM 778 C CA . ILE A 1 104 ? 17.323 11.391 22.677 1.00 12.79 127 ILE A CA 1
ATOM 779 C C . ILE A 1 104 ? 17.327 12.354 21.493 1.00 17.33 127 ILE A C 1
ATOM 780 O O . ILE A 1 104 ? 16.465 13.243 21.412 1.00 18.61 127 ILE A O 1
ATOM 785 N N . TYR A 1 105 ? 18.315 12.231 20.606 1.00 16.02 128 TYR A N 1
ATOM 786 C CA . TYR A 1 105 ? 18.359 13.102 19.429 1.00 12.17 128 TYR A CA 1
ATOM 787 C C . TYR A 1 105 ? 17.885 12.365 18.204 1.00 13.69 128 TYR A C 1
ATOM 788 O O . TYR A 1 105 ? 18.309 11.257 17.914 1.00 16.50 128 TYR A O 1
ATOM 797 N N . ALA A 1 106 ? 16.974 12.993 17.475 1.00 14.01 129 ALA A N 1
ATOM 798 C CA . ALA A 1 106 ? 16.794 12.638 16.087 1.00 13.07 129 ALA A CA 1
ATOM 799 C C . ALA A 1 106 ? 17.852 13.397 15.282 1.00 14.03 129 ALA A C 1
ATOM 800 O O . ALA A 1 106 ? 18.762 13.987 15.848 1.00 15.62 129 ALA A O 1
ATOM 802 N N . TYR A 1 107 ? 17.768 13.382 13.960 1.00 13.78 130 TYR A N 1
ATOM 803 C CA . TYR A 1 107 ? 18.854 13.985 13.178 1.00 15.59 130 TYR A CA 1
ATOM 804 C C . TYR A 1 107 ? 18.985 15.473 13.501 1.00 16.09 130 TYR A C 1
ATOM 805 O O . TYR A 1 107 ? 20.097 16.015 13.569 1.00 15.10 130 TYR A O 1
ATOM 814 N N . ASP A 1 108 ? 17.843 16.145 13.681 1.00 16.37 131 ASP A N 1
ATOM 815 C CA . ASP A 1 108 ? 17.820 17.622 13.741 1.00 17.66 131 ASP A CA 1
ATOM 816 C C . ASP A 1 108 ? 17.428 18.237 15.079 1.00 18.06 131 ASP A C 1
ATOM 817 O O . ASP A 1 108 ? 17.510 19.457 15.255 1.00 20.10 131 ASP A O 1
ATOM 822 N N . ALA A 1 109 ? 16.929 17.433 16.007 1.00 17.15 132 ALA A N 1
ATOM 823 C CA . ALA A 1 109 ? 16.332 17.980 17.219 1.00 17.70 132 ALA A CA 1
ATOM 824 C C . ALA A 1 109 ? 16.203 16.893 18.278 1.00 18.25 132 ALA A C 1
ATOM 825 O O . ALA A 1 109 ? 16.124 15.700 17.939 1.00 18.25 132 ALA A O 1
ATOM 827 N N . LYS A 1 110 ? 16.178 17.300 19.542 1.00 18.00 133 LYS A N 1
ATOM 828 C CA . LYS A 1 110 ? 15.894 16.342 20.624 1.00 18.38 133 LYS A CA 1
ATOM 829 C C . LYS A 1 110 ? 14.414 15.968 20.709 1.00 18.61 133 LYS A C 1
ATOM 830 O O . LYS A 1 110 ? 13.524 16.736 20.313 1.00 22.50 133 LYS A O 1
ATOM 836 N N . ILE A 1 111 ? 14.150 14.762 21.187 1.00 16.78 134 ILE A N 1
ATOM 837 C CA . ILE A 1 111 ? 12.797 14.344 21.489 1.00 16.55 134 ILE A CA 1
ATOM 838 C C . ILE A 1 111 ? 12.818 13.823 22.925 1.00 15.95 134 ILE A C 1
ATOM 839 O O . ILE A 1 111 ? 13.653 12.973 23.286 1.00 16.49 134 ILE A O 1
ATOM 844 N N . GLU A 1 112 ? 11.888 14.293 23.745 1.00 15.67 135 GLU A N 1
ATOM 845 C CA . GLU A 1 112 ? 11.717 13.708 25.065 1.00 15.74 135 GLU A CA 1
ATOM 846 C C . GLU A 1 112 ? 11.217 12.268 24.972 1.00 20.86 135 GLU A C 1
ATOM 847 O O . GLU A 1 112 ? 10.278 11.961 24.262 1.00 19.00 135 GLU A O 1
ATOM 853 N N . ILE A 1 113 ? 11.845 11.383 25.721 1.00 14.93 136 ILE A N 1
ATOM 854 C CA . ILE A 1 113 ? 11.480 9.981 25.626 1.00 16.03 136 ILE A CA 1
ATOM 855 C C . ILE A 1 113 ? 9.997 9.755 25.984 1.00 18.75 136 ILE A C 1
ATOM 856 O O . ILE A 1 113 ? 9.319 8.937 25.371 1.00 17.33 136 ILE A O 1
ATOM 861 N N . GLN A 1 114 ? 9.472 10.535 26.908 1.00 19.08 137 GLN A N 1
ATOM 862 C CA . GLN A 1 114 ? 8.076 10.319 27.284 1.00 18.80 137 GLN A CA 1
ATOM 863 C C . GLN A 1 114 ? 7.093 10.631 26.144 1.00 19.93 137 GLN A C 1
ATOM 864 O O . GLN A 1 114 ? 5.958 10.130 26.131 1.00 20.28 137 GLN A O 1
ATOM 870 N N . THR A 1 115 ? 7.513 11.447 25.175 1.00 18.38 138 THR A N 1
ATOM 871 C CA . THR A 1 115 ? 6.663 11.737 24.015 1.00 20.23 138 THR A CA 1
ATOM 872 C C . THR A 1 115 ? 6.446 10.478 23.195 1.00 24.63 138 THR A C 1
ATOM 873 O O . THR A 1 115 ? 5.353 10.194 22.707 1.00 29.30 138 THR A O 1
ATOM 877 N N . LEU A 1 116 ? 7.517 9.729 23.046 1.00 19.17 139 LEU A N 1
ATOM 878 C CA . LEU A 1 116 ? 7.497 8.475 22.304 1.00 18.10 139 LEU A CA 1
ATOM 879 C C . LEU A 1 116 ? 6.687 7.390 23.051 1.00 19.62 139 LEU A C 1
ATOM 880 O O . LEU A 1 116 ? 5.832 6.733 22.480 1.00 21.46 139 LEU A O 1
ATOM 885 N N . THR A 1 117 ? 6.961 7.197 24.333 1.00 14.82 140 THR A N 1
ATOM 886 C CA . THR A 1 117 ? 6.297 6.111 25.057 1.00 17.23 140 THR A CA 1
ATOM 887 C C . THR A 1 117 ? 4.836 6.401 25.266 1.00 15.43 140 THR A C 1
ATOM 888 O O . THR A 1 117 ? 4.033 5.480 25.299 1.00 17.97 140 THR A O 1
ATOM 892 N N . GLY A 1 118 ? 4.479 7.666 25.431 1.00 15.60 141 GLY A N 1
ATOM 893 C CA . GLY A 1 118 ? 3.075 7.989 25.730 1.00 15.84 141 GLY A CA 1
ATOM 894 C C . GLY A 1 118 ? 2.133 7.486 24.667 1.00 18.23 141 GLY A C 1
ATOM 895 O O . GLY A 1 118 ? 0.965 7.247 24.965 1.00 18.43 141 GLY A O 1
ATOM 896 N N . LEU A 1 119 ? 2.608 7.339 23.435 1.00 18.26 142 LEU A N 1
ATOM 897 C CA . LEU A 1 119 ? 1.760 6.937 22.325 1.00 18.90 142 LEU A CA 1
ATOM 898 C C . LEU A 1 119 ? 1.333 5.464 22.435 1.00 15.07 142 LEU A C 1
ATOM 899 O O . LEU A 1 119 ? 0.410 5.014 21.751 1.00 17.45 142 LEU A O 1
ATOM 904 N N . PHE A 1 120 ? 1.979 4.733 23.336 1.00 14.21 143 PHE A N 1
ATOM 905 C CA . PHE A 1 120 ? 1.689 3.306 23.513 1.00 12.63 143 PHE A CA 1
ATOM 906 C C . PHE A 1 120 ? 0.959 2.982 24.816 1.00 12.19 143 PHE A C 1
ATOM 907 O O . PHE A 1 120 ? 0.707 1.827 25.096 1.00 14.11 143 PHE A O 1
ATOM 915 N N . LYS A 1 121 ? 0.673 3.995 25.613 1.00 12.58 144 LYS A N 1
ATOM 916 C CA . LYS A 1 121 ? -0.145 3.789 26.811 1.00 12.20 144 LYS A CA 1
ATOM 917 C C . LYS A 1 121 ? -1.507 3.196 26.415 1.00 16.31 144 LYS A C 1
ATOM 918 O O . LYS A 1 121 ? -1.935 3.263 25.270 1.00 14.09 144 LYS A O 1
ATOM 924 N N . GLY A 1 122 ? -2.188 2.583 27.375 1.00 13.32 145 GLY A N 1
ATOM 925 C CA . GLY A 1 122 ? -3.255 1.670 27.050 1.00 15.86 145 GLY A CA 1
ATOM 926 C C . GLY A 1 122 ? -4.423 2.383 26.428 1.00 15.34 145 GLY A C 1
ATOM 927 O O . GLY A 1 122 ? -5.091 1.806 25.581 1.00 14.73 145 GLY A O 1
ATOM 928 N N . ASP A 1 123 ? -4.672 3.625 26.819 1.00 12.87 146 ASP A N 1
ATOM 929 C CA . ASP A 1 123 ? -5.779 4.355 26.245 1.00 14.52 146 ASP A CA 1
ATOM 930 C C . ASP A 1 123 ? -5.458 4.788 24.826 1.00 15.70 146 ASP A C 1
ATOM 931 O O . ASP A 1 123 ? -6.369 5.053 24.041 1.00 17.37 146 ASP A O 1
ATOM 936 N N . LYS A 1 124 ? -4.179 4.856 24.483 1.00 14.22 147 LYS A N 1
ATOM 937 C CA . LYS A 1 124 ? -3.798 5.346 23.150 1.00 15.31 147 LYS A CA 1
ATOM 938 C C . LYS A 1 124 ? -3.572 4.200 22.176 1.00 20.71 147 LYS A C 1
ATOM 939 O O . LYS A 1 124 ? -3.565 4.394 20.963 1.00 20.41 147 LYS A O 1
ATOM 945 N N . CYS A 1 125 ? -3.335 3.007 22.697 1.00 14.43 148 CYS A N 1
ATOM 946 C CA . CYS A 1 125 ? -3.010 1.868 21.864 1.00 14.55 148 CYS A CA 1
ATOM 947 C C . CYS A 1 125 ? -3.717 0.677 22.501 1.00 16.12 148 CYS A C 1
ATOM 948 O O . CYS A 1 125 ? -3.122 -0.047 23.290 1.00 15.60 148 CYS A O 1
ATOM 951 N N . HIS A 1 126 ? -4.983 0.480 22.152 1.00 13.78 149 HIS A N 1
ATOM 952 C CA . HIS A 1 126 ? -5.753 -0.549 22.842 1.00 16.25 149 HIS A CA 1
ATOM 953 C C . HIS A 1 126 ? -5.229 -1.972 22.565 1.00 13.96 149 HIS A C 1
ATOM 954 O O . HIS A 1 126 ? -5.361 -2.869 23.401 1.00 16.63 149 HIS A O 1
ATOM 961 N N . SER A 1 127 ? -4.695 -2.199 21.369 1.00 14.86 150 SER A N 1
ATOM 962 C CA . SER A 1 127 ? -4.335 -3.568 20.982 1.00 17.62 150 SER A CA 1
ATOM 963 C C . SER A 1 127 ? -3.033 -4.027 21.632 1.00 17.30 150 SER A C 1
ATOM 964 O O . SER A 1 127 ? -2.629 -5.170 21.465 1.00 19.45 150 SER A O 1
ATOM 967 N N . LEU A 1 128 ? -2.369 -3.134 22.368 1.00 14.44 151 LEU A N 1
ATOM 968 C CA . LEU A 1 128 ? -1.201 -3.555 23.163 1.00 13.04 151 LEU A CA 1
ATOM 969 C C . LEU A 1 128 ? -1.555 -3.605 24.646 1.00 14.36 151 LEU A C 1
ATOM 970 O O . LEU A 1 128 ? -0.696 -3.869 25.476 1.00 15.31 151 LEU A O 1
ATOM 975 N N . VAL A 1 129 ? -2.809 -3.320 25.001 1.00 14.10 152 VAL A N 1
ATOM 976 C CA . VAL A 1 129 ? -3.188 -3.457 26.396 1.00 10.69 152 VAL A CA 1
ATOM 977 C C . VAL A 1 129 ? -2.981 -4.889 26.894 1.00 12.60 152 VAL A C 1
ATOM 978 O O . VAL A 1 129 ? -3.404 -5.871 26.266 1.00 15.95 152 VAL A O 1
ATOM 982 N N . GLY A 1 130 ? -2.258 -4.997 28.016 1.00 14.35 153 GLY A N 1
ATOM 983 C CA . GLY A 1 130 ? -1.936 -6.296 28.577 1.00 13.55 153 GLY A CA 1
ATOM 984 C C . GLY A 1 130 ? -0.688 -6.951 27.997 1.00 11.58 153 GLY A C 1
ATOM 985 O O . GLY A 1 130 ? -0.354 -8.088 28.380 1.00 15.48 153 GLY A O 1
ATOM 986 N N . LYS A 1 131 ? -0.056 -6.267 27.042 1.00 14.04 154 LYS A N 1
ATOM 987 C CA . LYS A 1 131 ? 1.143 -6.784 26.358 1.00 13.55 154 LYS A CA 1
ATOM 988 C C . LYS A 1 131 ? 2.385 -5.968 26.669 1.00 13.86 154 LYS A C 1
ATOM 989 O O . LYS A 1 131 ? 2.325 -4.736 26.828 1.00 13.60 154 LYS A O 1
ATOM 995 N N . PRO A 1 132 ? 3.536 -6.641 26.711 1.00 14.17 155 PRO A N 1
ATOM 996 C CA . PRO A 1 132 ? 4.784 -5.936 27.033 1.00 13.58 155 PRO A CA 1
ATOM 997 C C . PRO A 1 132 ? 5.131 -4.936 25.959 1.00 12.66 155 PRO A C 1
ATOM 998 O O . PRO A 1 132 ? 5.065 -5.216 24.749 1.00 13.29 155 PRO A O 1
ATOM 1002 N N . LYS A 1 133 ? 5.511 -3.745 26.400 1.00 9.91 156 LYS A N 1
ATOM 1003 C CA . LYS A 1 133 ? 5.898 -2.677 25.518 1.00 11.53 156 LYS A CA 1
ATOM 1004 C C . LYS A 1 133 ? 7.318 -2.317 25.929 1.00 11.13 156 LYS A C 1
ATOM 1005 O O . LYS A 1 133 ? 7.536 -1.733 27.010 1.00 13.13 156 LYS A O 1
ATOM 1011 N N . ILE A 1 134 ? 8.296 -2.701 25.099 1.00 11.00 157 ILE A N 1
ATOM 1012 C CA . ILE A 1 134 ? 9.684 -2.723 25.542 1.00 10.86 157 ILE A CA 1
ATOM 1013 C C . ILE A 1 134 ? 10.473 -1.678 24.774 1.00 10.64 157 ILE A C 1
ATOM 1014 O O . ILE A 1 134 ? 10.552 -1.763 23.570 1.00 12.81 157 ILE A O 1
ATOM 1019 N N . PHE A 1 135 ? 11.064 -0.712 25.478 1.00 10.68 158 PHE A N 1
ATOM 1020 C CA . PHE A 1 135 ? 11.890 0.322 24.889 1.00 10.93 158 PHE A CA 1
ATOM 1021 C C . PHE A 1 135 ? 13.328 0.151 25.327 1.00 8.96 158 PHE A C 1
ATOM 1022 O O . PHE A 1 135 ? 13.590 -0.132 26.493 1.00 10.98 158 PHE A O 1
ATOM 1030 N N . ILE A 1 136 ? 14.223 0.232 24.343 1.00 8.51 159 ILE A N 1
ATOM 1031 C CA . ILE A 1 136 ? 15.646 0.015 24.611 1.00 10.57 159 ILE A CA 1
ATOM 1032 C C . ILE A 1 136 ? 16.407 1.199 24.062 1.00 14.23 159 ILE A C 1
ATOM 1033 O O . ILE A 1 136 ? 16.251 1.560 22.890 1.00 14.62 159 ILE A O 1
ATOM 1038 N N . ILE A 1 137 ? 17.212 1.815 24.928 1.00 10.32 160 ILE A N 1
ATOM 1039 C CA . ILE A 1 137 ? 17.767 3.120 24.601 1.00 12.09 160 ILE A CA 1
ATOM 1040 C C . ILE A 1 137 ? 19.267 3.109 24.832 1.00 10.42 160 ILE A C 1
ATOM 1041 O O . ILE A 1 137 ? 19.760 3.053 25.968 1.00 11.13 160 ILE A O 1
ATOM 1046 N N . GLN A 1 138 ? 20.010 3.177 23.729 1.00 8.13 161 GLN A N 1
ATOM 1047 C CA . GLN A 1 138 ? 21.473 3.322 23.782 1.00 10.32 161 GLN A CA 1
ATOM 1048 C C . GLN A 1 138 ? 21.738 4.792 23.452 1.00 11.27 161 GLN A C 1
ATOM 1049 O O . GLN A 1 138 ? 21.545 5.236 22.323 1.00 11.09 161 GLN A O 1
ATOM 1055 N N . ALA A 1 139 ? 22.137 5.551 24.466 1.00 12.13 162 ALA A N 1
ATOM 1056 C CA . ALA A 1 139 ? 22.346 7.003 24.374 1.00 10.29 162 ALA A CA 1
ATOM 1057 C C . ALA A 1 139 ? 22.955 7.447 25.697 1.00 10.93 162 ALA A C 1
ATOM 1058 O O . ALA A 1 139 ? 22.648 6.872 26.731 1.00 13.62 162 ALA A O 1
ATOM 1060 N N . CYS A 1 140 ? 23.774 8.501 25.662 1.00 12.63 163 CYS A N 1
ATOM 1061 C CA . CYS A 1 140 ? 24.168 9.169 26.900 1.00 14.64 163 CYS A CA 1
ATOM 1062 C C . CYS A 1 140 ? 22.935 9.791 27.572 1.00 15.09 163 CYS A C 1
ATOM 1063 O O . CYS A 1 140 ? 21.894 10.050 26.921 1.00 15.58 163 CYS A O 1
ATOM 1066 N N . ARG A 1 141 ? 23.038 9.996 28.877 1.00 13.58 164 ARG A N 1
ATOM 1067 C CA . ARG A 1 141 ? 21.943 10.515 29.692 1.00 14.12 164 ARG A CA 1
ATOM 1068 C C . ARG A 1 141 ? 22.363 11.696 30.573 1.00 14.78 164 ARG A C 1
ATOM 1069 O O . ARG A 1 141 ? 21.610 12.119 31.450 1.00 15.44 164 ARG A O 1
ATOM 1077 N N . GLY A 1 142 ? 23.540 12.256 30.317 1.00 14.73 165 GLY A N 1
ATOM 1078 C CA . GLY A 1 142 ? 24.024 13.391 31.096 1.00 15.79 165 GLY A CA 1
ATOM 1079 C C . GLY A 1 142 ? 25.540 13.466 30.974 1.00 18.07 165 GLY A C 1
ATOM 1080 O O . GLY A 1 142 ? 26.112 12.783 30.142 1.00 21.96 165 GLY A O 1
ATOM 1081 N N . ASN A 1 143 ? 26.182 14.269 31.814 1.00 15.57 166 ASN A N 1
ATOM 1082 C CA . ASN A 1 143 ? 27.596 14.513 31.627 1.00 18.32 166 ASN A CA 1
ATOM 1083 C C . ASN A 1 143 ? 28.462 13.978 32.753 1.00 18.11 166 ASN A C 1
ATOM 1084 O O . ASN A 1 143 ? 29.614 14.425 32.882 1.00 18.63 166 ASN A O 1
ATOM 1089 N N . GLN A 1 144 ? 27.940 13.023 33.535 1.00 16.58 167 GLN A N 1
ATOM 1090 C CA . GLN A 1 144 ? 28.745 12.344 34.563 1.00 16.46 167 GLN A CA 1
ATOM 1091 C C . GLN A 1 144 ? 29.412 11.111 33.991 1.00 16.73 167 GLN A C 1
ATOM 1092 O O . GLN A 1 144 ? 28.793 10.313 33.303 1.00 17.57 167 GLN A O 1
ATOM 1098 N N . HIS A 1 145 ? 30.705 10.958 34.248 1.00 14.68 168 HIS A N 1
ATOM 1099 C CA . HIS A 1 145 ? 31.403 9.774 33.774 1.00 14.96 168 HIS A CA 1
ATOM 1100 C C . HIS A 1 145 ? 31.651 8.882 34.987 1.00 13.16 168 HIS A C 1
ATOM 1101 O O . HIS A 1 145 ? 32.445 9.241 35.876 1.00 18.16 168 HIS A O 1
ATOM 1108 N N . ASP A 1 146 ? 30.998 7.723 35.048 1.00 12.50 169 ASP A N 1
ATOM 1109 C CA . ASP A 1 146 ? 31.040 6.904 36.271 1.00 10.09 169 ASP A CA 1
ATOM 1110 C C . ASP A 1 146 ? 32.450 6.389 36.520 1.00 12.74 169 ASP A C 1
ATOM 1111 O O . ASP A 1 146 ? 33.162 5.998 35.584 1.00 15.74 169 ASP A O 1
ATOM 1116 N N . VAL A 1 147 ? 32.835 6.423 37.795 1.00 10.87 170 VAL A N 1
ATOM 1117 C CA . VAL A 1 147 ? 34.208 6.022 38.192 1.00 10.51 170 VAL A CA 1
ATOM 1118 C C . VAL A 1 147 ? 34.201 4.590 38.675 1.00 15.50 170 VAL A C 1
ATOM 1119 O O . VAL A 1 147 ? 33.172 4.091 39.165 1.00 13.89 170 VAL A O 1
ATOM 1123 N N . PRO A 1 148 ? 35.355 3.919 38.600 1.00 12.26 171 PRO A N 1
ATOM 1124 C CA . PRO A 1 148 ? 35.463 2.554 39.124 1.00 10.47 171 PRO A CA 1
ATOM 1125 C C . PRO A 1 148 ? 35.708 2.563 40.633 1.00 11.77 171 PRO A C 1
ATOM 1126 O O . PRO A 1 148 ? 36.452 3.374 41.154 1.00 13.95 171 PRO A O 1
ATOM 1130 N N . VAL A 1 149 ? 35.092 1.597 41.293 1.00 12.09 172 VAL A N 1
ATOM 1131 C CA . VAL A 1 149 ? 35.337 1.324 42.716 1.00 10.29 172 VAL A CA 1
ATOM 1132 C C . VAL A 1 149 ? 35.591 -0.181 42.856 1.00 10.71 172 VAL A C 1
ATOM 1133 O O . VAL A 1 149 ? 35.383 -0.938 41.898 1.00 14.78 172 VAL A O 1
ATOM 1137 N N . ILE A 1 150 ? 36.086 -0.599 44.019 1.00 12.72 173 ILE A N 1
ATOM 1138 C CA . ILE A 1 150 ? 36.222 -2.017 44.345 1.00 14.73 173 ILE A CA 1
ATOM 1139 C C . ILE A 1 150 ? 35.489 -2.341 45.672 1.00 11.67 173 ILE A C 1
ATOM 1140 O O . ILE A 1 150 ? 35.311 -1.459 46.521 1.00 14.31 173 ILE A O 1
ATOM 1145 N N . PRO A 1 151 ? 35.067 -3.598 45.846 1.00 14.01 174 PRO A N 1
ATOM 1146 C CA . PRO A 1 151 ? 34.515 -3.912 47.170 1.00 13.59 174 PRO A CA 1
ATOM 1147 C C . PRO A 1 151 ? 35.599 -3.953 48.235 1.00 19.15 174 PRO A C 1
ATOM 1148 O O . PRO A 1 151 ? 36.782 -4.180 47.958 1.00 20.93 174 PRO A O 1
ATOM 1152 N N . LEU A 1 152 ? 35.183 -3.785 49.478 1.00 21.23 175 LEU A N 1
ATOM 1153 C CA . LEU A 1 152 ? 36.124 -3.864 50.599 1.00 29.22 175 LEU A CA 1
ATOM 1154 C C . LEU A 1 152 ? 36.476 -5.315 50.933 1.00 38.56 175 LEU A C 1
ATOM 1155 O O . LEU A 1 152 ? 35.842 -6.251 50.429 1.00 39.21 175 LEU A O 1
ATOM 1160 N N . VAL A 1 174 ? -13.193 -6.975 38.931 1.00 66.76 197 VAL A N 1
ATOM 1161 C CA . VAL A 1 174 ? -13.428 -6.491 37.567 1.00 66.36 197 VAL A CA 1
ATOM 1162 C C . VAL A 1 174 ? -12.099 -6.415 36.801 1.00 63.47 197 VAL A C 1
ATOM 1163 O O . VAL A 1 174 ? -12.068 -6.249 35.581 1.00 64.94 197 VAL A O 1
ATOM 1167 N N . TYR A 1 175 ? -11.005 -6.616 37.528 1.00 58.07 198 TYR A N 1
ATOM 1168 C CA . TYR A 1 175 ? -9.698 -6.083 37.140 1.00 43.06 198 TYR A CA 1
ATOM 1169 C C . TYR A 1 175 ? -9.512 -5.518 35.718 1.00 31.99 198 TYR A C 1
ATOM 1170 O O . TYR A 1 175 ? -9.234 -6.209 34.738 1.00 35.19 198 TYR A O 1
ATOM 1179 N N . THR A 1 176 ? -9.679 -4.213 35.667 1.00 18.45 199 THR A N 1
ATOM 1180 C CA . THR A 1 176 ? -9.155 -3.368 34.651 1.00 15.53 199 THR A CA 1
ATOM 1181 C C . THR A 1 176 ? -7.644 -3.245 34.907 1.00 14.33 199 THR A C 1
ATOM 1182 O O . THR A 1 176 ? -7.135 -3.674 35.972 1.00 16.18 199 THR A O 1
ATOM 1186 N N . LEU A 1 177 ? -6.951 -2.659 33.935 1.00 12.87 200 LEU A N 1
ATOM 1187 C CA . LEU A 1 177 ? -5.490 -2.417 34.044 1.00 10.97 200 LEU A CA 1
ATOM 1188 C C . LEU A 1 177 ? -5.204 -0.923 33.969 1.00 13.72 200 LEU A C 1
ATOM 1189 O O . LEU A 1 177 ? -5.890 -0.153 33.289 1.00 12.69 200 LEU A O 1
ATOM 1194 N N . PRO A 1 178 ? -4.129 -0.475 34.611 1.00 13.29 201 PRO A N 1
ATOM 1195 C CA . PRO A 1 178 ? -3.717 0.921 34.439 1.00 10.00 201 PRO A CA 1
ATOM 1196 C C . PRO A 1 178 ? -3.234 1.139 33.011 1.00 9.98 201 PRO A C 1
ATOM 1197 O O . PRO A 1 178 ? -2.539 0.282 32.446 1.00 13.83 201 PRO A O 1
ATOM 1201 N N . ALA A 1 179 ? -3.546 2.298 32.442 1.00 12.23 202 ALA A N 1
ATOM 1202 C CA . ALA A 1 179 ? -3.028 2.619 31.118 1.00 11.37 202 ALA A CA 1
ATOM 1203 C C . ALA A 1 179 ? -1.512 2.737 31.101 1.00 14.43 202 ALA A C 1
ATOM 1204 O O . ALA A 1 179 ? -0.890 2.577 30.020 1.00 13.85 202 ALA A O 1
ATOM 1206 N N . GLY A 1 180 ? -0.880 2.918 32.273 1.00 11.22 203 GLY A N 1
ATOM 1207 C CA . GLY A 1 180 ? 0.584 2.960 32.306 1.00 10.20 203 GLY A CA 1
ATOM 1208 C C . GLY A 1 180 ? 1.305 1.618 32.446 1.00 10.47 203 GLY A C 1
ATOM 1209 O O . GLY A 1 180 ? 2.551 1.600 32.378 1.00 15.00 203 GLY A O 1
ATOM 1210 N N . ALA A 1 181 ? 0.557 0.524 32.580 1.00 11.28 204 ALA A N 1
ATOM 1211 C CA . ALA A 1 181 ? 1.122 -0.793 32.860 1.00 9.55 204 ALA A CA 1
ATOM 1212 C C . ALA A 1 181 ? 1.865 -1.430 31.687 1.00 11.52 204 ALA A C 1
ATOM 1213 O O . ALA A 1 181 ? 1.614 -1.166 30.503 1.00 13.13 204 ALA A O 1
ATOM 1215 N N . ASP A 1 182 ? 2.722 -2.361 32.058 1.00 11.18 205 ASP A N 1
ATOM 1216 C CA . ASP A 1 182 ? 3.342 -3.321 31.136 1.00 9.86 205 ASP A CA 1
ATOM 1217 C C . ASP A 1 182 ? 4.360 -2.684 30.216 1.00 11.49 205 ASP A C 1
ATOM 1218 O O . ASP A 1 182 ? 4.635 -3.210 29.161 1.00 13.52 205 ASP A O 1
ATOM 1223 N N . PHE A 1 183 ? 4.948 -1.561 30.612 1.00 12.32 206 PHE A N 1
ATOM 1224 C CA . PHE A 1 183 ? 6.169 -1.065 29.940 1.00 11.93 206 PHE A CA 1
ATOM 1225 C C . PHE A 1 183 ? 7.419 -1.596 30.597 1.00 13.11 206 PHE A C 1
ATOM 1226 O O . PHE A 1 183 ? 7.450 -1.842 31.816 1.00 11.10 206 PHE A O 1
ATOM 1234 N N . LEU A 1 184 ? 8.461 -1.761 29.786 1.00 12.81 207 LEU A N 1
ATOM 1235 C CA . LEU A 1 184 ? 9.794 -2.083 30.291 1.00 10.87 207 LEU A CA 1
ATOM 1236 C C . LEU A 1 184 ? 10.766 -1.145 29.579 1.00 12.55 207 LEU A C 1
ATOM 1237 O O . LEU A 1 184 ? 10.890 -1.194 28.363 1.00 11.28 207 LEU A O 1
ATOM 1242 N N . MET A 1 185 ? 11.416 -0.258 30.341 1.00 9.74 208 MET A N 1
ATOM 1243 C CA . MET A 1 185 ? 12.358 0.696 29.795 1.00 9.66 208 MET A CA 1
ATOM 1244 C C . MET A 1 185 ? 13.778 0.263 30.072 1.00 11.65 208 MET A C 1
ATOM 1245 O O . MET A 1 185 ? 14.190 0.195 31.216 1.00 12.04 208 MET A O 1
ATOM 1250 N N . CYS A 1 186 ? 14.521 -0.008 28.995 1.00 10.66 209 CYS A N 1
ATOM 1251 C CA . CYS A 1 186 ? 15.827 -0.619 29.130 1.00 11.71 209 CYS A CA 1
ATOM 1252 C C . CYS A 1 186 ? 16.857 0.387 28.655 1.00 11.08 209 CYS A C 1
ATOM 1253 O O . CYS A 1 186 ? 16.975 0.651 27.455 1.00 13.45 209 CYS A O 1
ATOM 1256 N N . TYR A 1 187 ? 17.582 0.976 29.613 1.00 11.20 210 TYR A N 1
ATOM 1257 C CA . TYR A 1 187 ? 18.586 2.017 29.332 1.00 14.27 210 TYR A CA 1
ATOM 1258 C C . TYR A 1 187 ? 19.979 1.450 29.401 1.00 12.29 210 TYR A C 1
ATOM 1259 O O . TYR A 1 187 ? 20.270 0.582 30.231 1.00 12.00 210 TYR A O 1
ATOM 1268 N N . SER A 1 188 ? 20.842 1.915 28.500 1.00 9.43 211 SER A N 1
ATOM 1269 C CA . SER A 1 188 ? 22.213 1.421 28.456 1.00 8.74 211 SER A CA 1
ATOM 1270 C C . SER A 1 188 ? 23.016 1.872 29.703 1.00 10.88 211 SER A C 1
ATOM 1271 O O . SER A 1 188 ? 24.075 1.321 29.984 1.00 11.58 211 SER A O 1
ATOM 1274 N N . VAL A 1 189 ? 22.567 2.946 30.369 1.00 11.16 212 VAL A N 1
ATOM 1275 C CA . VAL A 1 189 ? 23.272 3.465 31.529 1.00 11.99 212 VAL A CA 1
ATOM 1276 C C . VAL A 1 189 ? 22.220 4.106 32.446 1.00 11.68 212 VAL A C 1
ATOM 1277 O O . VAL A 1 189 ? 21.131 4.492 32.005 1.00 12.00 212 VAL A O 1
ATOM 1281 N N . ALA A 1 190 ? 22.570 4.159 33.723 1.00 11.35 213 ALA A N 1
ATOM 1282 C CA . ALA A 1 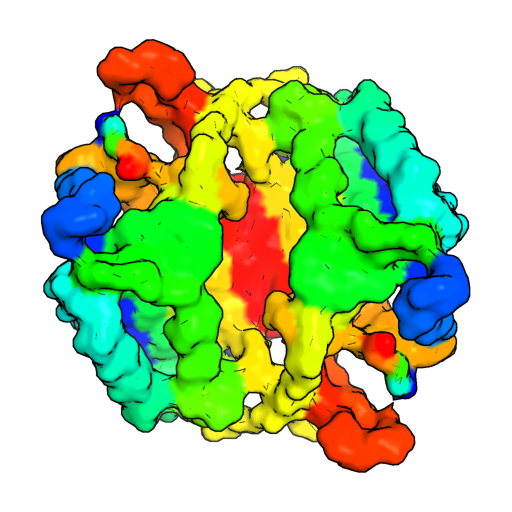190 ? 21.824 4.828 34.743 1.00 12.54 213 ALA A CA 1
ATOM 1283 C C . ALA A 1 190 ? 21.697 6.307 34.449 1.00 12.38 213 ALA A C 1
ATOM 1284 O O . ALA A 1 190 ? 22.430 6.896 33.637 1.00 15.01 213 ALA A O 1
ATOM 1286 N N . GLU A 1 191 ? 20.745 6.932 35.123 1.00 13.96 214 GLU A N 1
ATOM 1287 C CA . GLU A 1 191 ? 20.503 8.340 34.926 1.00 11.67 214 GLU A CA 1
ATOM 1288 C C . GLU A 1 191 ? 21.709 9.236 35.132 1.00 13.68 214 GLU A C 1
ATOM 1289 O O . GLU A 1 191 ? 22.481 9.076 36.106 1.00 15.51 214 GLU A O 1
ATOM 1295 N N . GLY A 1 192 ? 21.843 10.196 34.228 1.00 13.28 215 GLY A N 1
ATOM 1296 C CA . GLY A 1 192 ? 22.826 11.251 34.346 1.00 15.14 215 GLY A CA 1
ATOM 1297 C C . GLY A 1 192 ? 24.214 10.957 33.782 1.00 15.15 215 GLY A C 1
ATOM 1298 O O . GLY A 1 192 ? 25.073 11.844 33.807 1.00 15.73 215 GLY A O 1
ATOM 1299 N N . TYR A 1 193 ? 24.433 9.752 33.243 1.00 11.58 216 TYR A N 1
ATOM 1300 C CA . TYR A 1 193 ? 25.804 9.340 32.899 1.00 12.84 216 TYR A CA 1
ATOM 1301 C C . TYR A 1 193 ? 26.091 9.234 31.413 1.00 13.12 216 TYR A C 1
ATOM 1302 O O . TYR A 1 193 ? 25.160 9.069 30.603 1.00 14.23 216 TYR A O 1
ATOM 1311 N N . TYR A 1 194 ? 27.384 9.284 31.054 1.00 12.61 217 TYR A N 1
ATOM 1312 C CA . TYR A 1 194 ? 27.806 8.944 29.733 1.00 12.28 217 TYR A CA 1
ATOM 1313 C C . TYR A 1 194 ? 27.638 7.454 29.538 1.00 11.43 217 TYR A C 1
ATOM 1314 O O . TYR A 1 194 ? 27.748 6.671 30.497 1.00 12.39 217 TYR A O 1
ATOM 1323 N N . SER A 1 195 ? 27.414 7.081 28.285 1.00 12.17 218 SER A N 1
ATOM 1324 C CA . SER A 1 195 ? 27.357 5.678 27.827 1.00 12.03 218 SER A CA 1
ATOM 1325 C C . SER A 1 195 ? 28.448 5.507 26.766 1.00 14.21 218 SER A C 1
ATOM 1326 O O . SER A 1 195 ? 28.835 6.466 26.112 1.00 14.52 218 SER A O 1
ATOM 1329 N N . HIS A 1 196 ? 28.966 4.288 26.620 1.00 10.77 219 HIS A N 1
ATOM 1330 C CA . HIS A 1 196 ? 30.168 4.060 25.796 1.00 10.85 219 HIS A CA 1
ATOM 1331 C C . HIS A 1 196 ? 29.888 3.240 24.561 1.00 11.45 219 HIS A C 1
ATOM 1332 O O . HIS A 1 196 ? 29.096 2.302 24.588 1.00 13.01 219 HIS A O 1
ATOM 1339 N N . ARG A 1 197 ? 30.594 3.587 23.484 1.00 11.20 220 ARG A N 1
ATOM 1340 C CA . ARG A 1 197 ? 30.439 2.932 22.196 1.00 13.01 220 ARG A CA 1
ATOM 1341 C C . ARG A 1 197 ? 31.793 2.709 21.574 1.00 12.98 220 ARG A C 1
ATOM 1342 O O . ARG A 1 197 ? 32.601 3.640 21.440 1.00 16.45 220 ARG A O 1
ATOM 1350 N N . GLU A 1 198 ? 32.061 1.460 21.209 1.00 13.73 221 GLU A N 1
ATOM 1351 C CA . GLU A 1 198 ? 33.288 1.109 20.467 1.00 12.87 221 GLU A CA 1
ATOM 1352 C C . GLU A 1 198 ? 33.058 1.398 18.975 1.00 13.14 221 GLU A C 1
ATOM 1353 O O . GLU A 1 198 ? 31.994 1.079 18.419 1.00 14.05 221 GLU A O 1
ATOM 1359 N N . THR A 1 199 ? 34.059 2.007 18.330 1.00 15.24 222 THR A N 1
ATOM 1360 C CA . THR A 1 199 ? 33.854 2.493 16.951 1.00 14.24 222 THR A CA 1
ATOM 1361 C C . THR A 1 199 ? 33.655 1.361 15.953 1.00 15.19 222 THR A C 1
ATOM 1362 O O . THR A 1 199 ? 33.043 1.569 14.920 1.00 16.20 222 THR A O 1
ATOM 1366 N N . VAL A 1 200 ? 34.148 0.162 16.261 1.00 13.31 223 VAL A N 1
ATOM 1367 C CA . VAL A 1 200 ? 33.939 -0.980 15.344 1.00 15.28 223 VAL A CA 1
ATOM 1368 C C . VAL A 1 200 ? 32.912 -1.985 15.855 1.00 16.14 223 VAL A C 1
ATOM 1369 O O . VAL A 1 200 ? 31.992 -2.354 15.109 1.00 18.10 223 VAL A O 1
ATOM 1373 N N . ASN A 1 201 ? 33.053 -2.411 17.111 1.00 14.65 224 ASN A N 1
ATOM 1374 C CA . ASN A 1 201 ? 32.175 -3.462 17.647 1.00 15.66 224 ASN A CA 1
ATOM 1375 C C . ASN A 1 201 ? 30.766 -2.969 18.030 1.00 13.92 224 ASN A C 1
ATOM 1376 O O . ASN A 1 201 ? 29.855 -3.772 18.203 1.00 17.78 224 ASN A O 1
ATOM 1381 N N . GLY A 1 202 ? 30.597 -1.662 18.225 1.00 12.40 225 GLY A N 1
ATOM 1382 C CA . GLY A 1 202 ? 29.314 -1.131 18.664 1.00 11.82 225 GLY A CA 1
ATOM 1383 C C . GLY A 1 202 ? 29.311 -0.766 20.137 1.00 12.63 225 GLY A C 1
ATOM 1384 O O . GLY A 1 202 ? 30.352 -0.829 20.769 1.00 12.83 225 GLY A O 1
ATOM 1385 N N . SER A 1 203 ? 28.151 -0.414 20.698 1.00 10.90 226 SER A N 1
ATOM 1386 C CA . SER A 1 203 ? 28.092 0.048 22.079 1.00 11.73 226 SER A CA 1
ATOM 1387 C C . SER A 1 203 ? 28.373 -1.092 23.044 1.00 12.28 226 SER A C 1
ATOM 1388 O O . SER A 1 203 ? 28.124 -2.268 22.732 1.00 12.29 226 SER A O 1
ATOM 1391 N N . TRP A 1 204 ? 28.929 -0.770 24.205 1.00 10.32 227 TRP A N 1
ATOM 1392 C CA . TRP A 1 204 ? 29.083 -1.799 25.236 1.00 13.10 227 TRP A CA 1
ATOM 1393 C C . TRP A 1 204 ? 27.748 -2.512 25.511 1.00 10.13 227 TRP A C 1
ATOM 1394 O O . TRP A 1 204 ? 27.657 -3.749 25.557 1.00 11.96 227 TRP A O 1
ATOM 1405 N N . TYR A 1 205 ? 26.705 -1.725 25.741 1.00 11.65 228 TYR A N 1
ATOM 1406 C CA . TYR A 1 205 ? 25.427 -2.261 26.145 1.00 10.95 228 TYR A CA 1
ATOM 1407 C C . TYR A 1 205 ? 24.760 -3.103 25.061 1.00 14.05 228 TYR A C 1
ATOM 1408 O O . TYR A 1 205 ? 24.304 -4.218 25.347 1.00 11.73 228 TYR A O 1
ATOM 1417 N N . ILE A 1 206 ? 24.733 -2.605 23.817 1.00 12.53 229 ILE A N 1
ATOM 1418 C CA . ILE A 1 206 ? 24.138 -3.429 22.770 1.00 12.44 229 ILE A CA 1
ATOM 1419 C C . ILE A 1 206 ? 24.939 -4.707 22.479 1.00 11.69 229 ILE A C 1
ATOM 1420 O O . ILE A 1 206 ? 24.351 -5.781 22.256 1.00 15.39 229 ILE A O 1
ATOM 1425 N N . GLN A 1 207 ? 26.278 -4.640 22.510 1.00 10.31 230 GLN A N 1
ATOM 1426 C CA . GLN A 1 207 ? 27.042 -5.870 22.334 1.00 12.62 230 GLN A CA 1
ATOM 1427 C C . GLN A 1 207 ? 26.660 -6.862 23.405 1.00 13.58 230 GLN A C 1
ATOM 1428 O O . GLN A 1 207 ? 26.435 -8.040 23.119 1.00 14.99 230 GLN A O 1
ATOM 1434 N N . ASP A 1 208 ? 26.641 -6.418 24.661 1.00 11.24 231 ASP A N 1
ATOM 1435 C CA . ASP A 1 208 ? 26.351 -7.378 25.722 1.00 10.01 231 ASP A CA 1
ATOM 1436 C C . ASP A 1 208 ? 24.894 -7.835 25.713 1.00 10.21 231 ASP A C 1
ATOM 1437 O O . ASP A 1 208 ? 24.605 -9.016 26.045 1.00 12.43 231 ASP A O 1
ATOM 1442 N N . LEU A 1 209 ? 23.967 -6.914 25.442 1.00 11.28 232 LEU A N 1
ATOM 1443 C CA . LEU A 1 209 ? 22.558 -7.313 25.252 1.00 12.77 232 LEU A CA 1
ATOM 1444 C C . LEU A 1 209 ? 22.400 -8.366 24.158 1.00 12.91 232 LEU A C 1
ATOM 1445 O O . LEU A 1 209 ? 21.737 -9.384 24.363 1.00 14.74 232 LEU A O 1
ATOM 1450 N N . CYS A 1 210 ? 23.016 -8.128 23.002 1.00 13.13 233 CYS A N 1
ATOM 1451 C CA . CYS A 1 210 ? 22.919 -9.094 21.922 1.00 11.95 233 CYS A CA 1
ATOM 1452 C C . CYS A 1 210 ? 23.581 -10.424 22.276 1.00 15.42 233 CYS A C 1
ATOM 1453 O O . CYS A 1 210 ? 23.051 -11.452 21.917 1.00 13.83 233 CYS A O 1
ATOM 1456 N N . GLU A 1 211 ? 24.709 -10.398 22.999 1.00 13.47 234 GLU A N 1
ATOM 1457 C CA . GLU A 1 211 ? 25.341 -11.666 23.360 1.00 15.47 234 GLU A CA 1
ATOM 1458 C C . GLU A 1 211 ? 24.401 -12.468 24.246 1.00 14.05 234 GLU A C 1
ATOM 1459 O O . GLU A 1 211 ? 24.219 -13.683 24.060 1.00 15.83 234 GLU A O 1
ATOM 1465 N N . MET A 1 212 ? 23.826 -11.792 25.244 1.00 11.58 235 MET A N 1
ATOM 1466 C CA . MET A 1 212 ? 22.858 -12.469 26.123 1.00 12.20 235 MET A CA 1
ATOM 1467 C C . MET A 1 212 ? 21.580 -12.906 25.407 1.00 17.27 235 MET A C 1
ATOM 1468 O O . MET A 1 212 ? 21.041 -13.983 25.692 1.00 15.24 235 MET A O 1
ATOM 1473 N N . LEU A 1 213 ? 21.078 -12.095 24.487 1.00 14.34 236 LEU A N 1
ATOM 1474 C CA . LEU A 1 213 ? 19.926 -12.583 23.681 1.00 14.04 236 LEU A CA 1
ATOM 1475 C C . LEU A 1 213 ? 20.291 -13.881 22.953 1.00 14.16 236 LEU A C 1
ATOM 1476 O O . LEU A 1 213 ? 19.506 -14.846 22.936 1.00 15.36 236 LEU A O 1
ATOM 1481 N N . GLY A 1 214 ? 21.461 -13.897 22.319 1.00 16.44 237 GLY A N 1
ATOM 1482 C CA . GLY A 1 214 ? 21.919 -15.061 21.588 1.00 18.63 237 GLY A CA 1
ATOM 1483 C C . GLY A 1 214 ? 21.987 -16.329 22.427 1.00 18.66 237 GLY A C 1
ATOM 1484 O O . GLY A 1 214 ? 21.584 -17.408 21.979 1.00 20.19 237 GLY A O 1
ATOM 1485 N N . LYS A 1 215 ? 22.503 -16.201 23.644 1.00 17.16 238 LYS A N 1
ATOM 1486 C CA . LYS A 1 215 ? 22.686 -17.338 24.493 1.00 18.80 238 LYS A CA 1
ATOM 1487 C C . LYS A 1 215 ? 21.431 -17.697 25.273 1.00 19.13 238 LYS A C 1
ATOM 1488 O O . LYS A 1 215 ? 21.117 -18.886 25.435 1.00 21.06 238 LYS A O 1
ATOM 1494 N N . TYR A 1 216 ? 20.726 -16.682 25.765 1.00 14.96 239 TYR A N 1
ATOM 1495 C CA . TYR A 1 216 ? 19.678 -16.942 26.759 1.00 15.07 239 TYR A CA 1
ATOM 1496 C C . TYR A 1 216 ? 18.310 -16.415 26.394 1.00 18.11 239 TYR A C 1
ATOM 1497 O O . TYR A 1 216 ? 17.373 -16.613 27.163 1.00 16.96 239 TYR A O 1
ATOM 1506 N N . GLY A 1 217 ? 18.195 -15.720 25.258 1.00 15.85 240 GLY A N 1
ATOM 1507 C CA . GLY A 1 217 ? 16.981 -14.986 24.938 1.00 17.41 240 GLY A CA 1
ATOM 1508 C C . GLY A 1 217 ? 15.742 -15.872 24.846 1.00 18.51 240 GLY A C 1
ATOM 1509 O O . GLY A 1 217 ? 14.645 -15.476 25.249 1.00 16.83 240 GLY A O 1
ATOM 1510 N N . SER A 1 218 ? 15.946 -17.084 24.359 1.00 15.77 241 SER A N 1
ATOM 1511 C CA . SER A 1 218 ? 14.865 -18.024 24.122 1.00 17.69 241 SER A CA 1
ATOM 1512 C C . SER A 1 218 ? 14.548 -18.906 25.335 1.00 19.17 241 SER A C 1
ATOM 1513 O O . SER A 1 218 ? 13.667 -19.769 25.277 1.00 20.84 241 SER A O 1
ATOM 1516 N N . SER A 1 219 ? 15.250 -18.687 26.437 1.00 16.01 242 SER A N 1
ATOM 1517 C CA . SER A 1 219 ? 15.015 -19.467 27.632 1.00 15.38 242 SER A CA 1
ATOM 1518 C C . SER A 1 219 ? 14.812 -18.648 28.912 1.00 16.18 242 SER A C 1
ATOM 1519 O O . SER A 1 219 ? 13.849 -18.886 29.662 1.00 20.82 242 SER A O 1
ATOM 1522 N N . LEU A 1 220 ? 15.704 -17.707 29.204 1.00 14.02 243 LEU A N 1
ATOM 1523 C CA . LEU A 1 220 ? 15.591 -16.995 30.472 1.00 13.88 243 LEU A CA 1
ATOM 1524 C C . LEU A 1 220 ? 14.473 -15.942 30.501 1.00 16.93 243 LEU A C 1
ATOM 1525 O O . LEU A 1 220 ? 14.034 -15.432 29.472 1.00 17.37 243 LEU A O 1
ATOM 1530 N N . GLU A 1 221 ? 14.032 -15.608 31.703 1.00 14.08 244 GLU A N 1
ATOM 1531 C CA . GLU A 1 221 ? 13.035 -14.550 31.834 1.00 12.51 244 GLU A CA 1
ATOM 1532 C C . GLU A 1 221 ? 13.740 -13.259 31.423 1.00 12.19 244 GLU A C 1
ATOM 1533 O O . GLU A 1 221 ? 14.917 -13.079 31.713 1.00 13.67 244 GLU A O 1
ATOM 1539 N N . PHE A 1 222 ? 13.030 -12.338 30.783 1.00 12.83 245 PHE A N 1
ATOM 1540 C CA . PHE A 1 222 ? 13.702 -11.208 30.123 1.00 16.04 245 PHE A CA 1
ATOM 1541 C C . PHE A 1 222 ? 14.347 -10.245 31.114 1.00 12.53 245 PHE A C 1
ATOM 1542 O O . PHE A 1 222 ? 15.477 -9.778 30.863 1.00 12.92 245 PHE A O 1
ATOM 1550 N N . THR A 1 223 ? 13.694 -9.949 32.249 1.00 12.31 246 THR A N 1
ATOM 1551 C CA . THR A 1 223 ? 14.375 -9.091 33.234 1.00 12.03 246 THR A CA 1
ATOM 1552 C C . THR A 1 223 ? 15.579 -9.807 33.891 1.00 11.89 246 THR A C 1
ATOM 1553 O O . THR A 1 223 ? 16.571 -9.167 34.221 1.00 12.39 246 THR A O 1
ATOM 1557 N N . GLU A 1 224 ? 15.514 -11.137 34.050 1.00 12.25 247 GLU A N 1
ATOM 1558 C CA . GLU A 1 224 ? 16.660 -11.918 34.506 1.00 13.60 247 GLU A CA 1
ATOM 1559 C C . GLU A 1 224 ? 17.813 -11.733 33.520 1.00 13.08 247 GLU A C 1
ATOM 1560 O O . GLU A 1 224 ? 18.976 -11.471 33.910 1.00 13.68 247 GLU A O 1
ATOM 1566 N N . LEU A 1 225 ? 17.489 -11.814 32.239 1.00 10.80 248 LEU A N 1
ATOM 1567 C CA . LEU A 1 225 ? 18.512 -11.632 31.211 1.00 10.89 248 LEU A CA 1
ATOM 1568 C C . LEU A 1 225 ? 19.081 -10.185 31.258 1.00 12.02 248 LEU A C 1
ATOM 1569 O O . LEU A 1 225 ? 20.278 -10.003 31.195 1.00 11.99 248 LEU A O 1
ATOM 1574 N N . LEU A 1 226 ? 18.224 -9.172 31.363 1.00 13.44 249 LEU A N 1
ATOM 1575 C CA . LEU A 1 226 ? 18.707 -7.769 31.496 1.00 9.58 249 LEU A CA 1
ATOM 1576 C C . LEU A 1 226 ? 19.658 -7.595 32.685 1.00 10.88 249 LEU A C 1
ATOM 1577 O O . LEU A 1 226 ? 20.573 -6.781 32.638 1.00 12.40 249 LEU A O 1
ATOM 1582 N N . THR A 1 227 ? 19.376 -8.305 33.792 1.00 11.15 250 THR A N 1
ATOM 1583 C CA . THR A 1 227 ? 20.261 -8.258 34.964 1.00 11.07 250 THR A CA 1
ATOM 1584 C C . THR A 1 227 ? 21.659 -8.804 34.605 1.00 13.30 250 THR A C 1
ATOM 1585 O O . THR A 1 227 ? 22.670 -8.255 35.039 1.00 11.19 250 THR A O 1
ATOM 1589 N N . LEU A 1 228 ? 21.699 -9.867 33.804 1.00 11.58 251 LEU A N 1
ATOM 1590 C CA . LEU A 1 228 ? 22.973 -10.399 33.329 1.00 10.33 251 LEU A CA 1
ATOM 1591 C C . LEU A 1 228 ? 23.689 -9.346 32.516 1.00 11.83 251 LEU A C 1
ATOM 1592 O O . LEU A 1 228 ? 24.912 -9.202 32.613 1.00 13.55 251 LEU A O 1
ATOM 1597 N N . VAL A 1 229 ? 22.956 -8.652 31.649 1.00 12.64 252 VAL A N 1
ATOM 1598 C CA . VAL A 1 229 ? 23.530 -7.545 30.873 1.00 12.19 252 VAL A CA 1
ATOM 1599 C C . VAL A 1 229 ? 24.100 -6.467 31.792 1.00 12.54 252 VAL A C 1
ATOM 1600 O O . VAL A 1 229 ? 25.215 -5.992 31.572 1.00 12.92 252 VAL A O 1
ATOM 1604 N N . ASN A 1 230 ? 23.402 -6.132 32.859 1.00 11.56 253 ASN A N 1
ATOM 1605 C CA . ASN A 1 230 ? 23.945 -5.196 33.849 1.00 9.26 253 ASN A CA 1
ATOM 1606 C C . ASN A 1 230 ? 25.292 -5.660 34.360 1.00 11.32 253 ASN A C 1
ATOM 1607 O O . ASN A 1 230 ? 26.207 -4.856 34.461 1.00 13.05 253 ASN A O 1
ATOM 1612 N N . ARG A 1 231 ? 25.403 -6.935 34.747 1.00 11.19 254 ARG A N 1
ATOM 1613 C CA . ARG A 1 231 ? 26.695 -7.456 35.211 1.00 8.83 254 ARG A CA 1
ATOM 1614 C C . ARG A 1 231 ? 27.742 -7.412 34.101 1.00 12.16 254 ARG A C 1
ATOM 1615 O O . ARG A 1 231 ? 28.863 -7.014 34.349 1.00 13.30 254 ARG A O 1
ATOM 1623 N N . LYS A 1 232 ? 27.401 -7.831 32.893 1.00 11.54 255 LYS A N 1
ATOM 1624 C CA . LYS A 1 232 ? 28.416 -7.758 31.824 1.00 12.71 255 LYS A CA 1
ATOM 1625 C C . LYS A 1 232 ? 28.939 -6.324 31.605 1.00 12.09 255 LYS A C 1
ATOM 1626 O O . LYS A 1 232 ? 30.150 -6.087 31.492 1.00 14.34 255 LYS A O 1
ATOM 1632 N N . VAL A 1 233 ? 28.025 -5.367 31.475 1.00 11.56 256 VAL A N 1
ATOM 1633 C CA . VAL A 1 233 ? 28.428 -3.997 31.167 1.00 11.63 256 VAL A CA 1
ATOM 1634 C C . VAL A 1 233 ? 29.242 -3.421 32.319 1.00 14.30 256 VAL A C 1
ATOM 1635 O O . VAL A 1 233 ? 30.218 -2.697 32.103 1.00 11.62 256 VAL A O 1
ATOM 1639 N N . SER A 1 234 ? 28.905 -3.804 33.536 1.00 12.92 257 SER A N 1
ATOM 1640 C CA . SER A 1 234 ? 29.594 -3.261 34.689 1.00 9.57 257 SER A CA 1
ATOM 1641 C C . SER A 1 234 ? 31.029 -3.803 34.793 1.00 11.49 257 SER A C 1
ATOM 1642 O O . SER A 1 234 ? 31.825 -3.251 35.546 1.00 12.50 257 SER A O 1
ATOM 1645 N N . GLN A 1 235 ? 31.354 -4.885 34.084 1.00 12.23 258 GLN A N 1
ATOM 1646 C CA . GLN A 1 235 ? 32.730 -5.428 34.096 1.00 10.41 258 GLN A CA 1
ATOM 1647 C C . GLN A 1 235 ? 33.653 -4.697 33.143 1.00 12.55 258 GLN A C 1
ATOM 1648 O O . GLN A 1 235 ? 34.889 -4.722 33.295 1.00 14.86 258 GLN A O 1
ATOM 1654 N N . ARG A 1 236 ? 33.080 -4.094 32.113 1.00 10.94 259 ARG A N 1
ATOM 1655 C CA . ARG A 1 236 ? 33.899 -3.337 31.130 1.00 10.35 259 ARG A CA 1
ATOM 1656 C C . ARG A 1 236 ? 34.431 -2.044 31.714 1.00 11.13 259 ARG A C 1
ATOM 1657 O O . ARG A 1 236 ? 33.929 -1.540 32.725 1.00 14.54 259 ARG A O 1
ATOM 1665 N N . ARG A 1 237 ? 35.503 -1.537 31.103 1.00 12.28 260 ARG A N 1
ATOM 1666 C CA . ARG A 1 237 ? 36.082 -0.276 31.519 1.00 13.67 260 ARG A CA 1
ATOM 1667 C C . ARG A 1 237 ? 36.721 0.383 30.304 1.00 10.80 260 ARG A C 1
ATOM 1668 O O . ARG A 1 237 ? 36.991 -0.273 29.302 1.00 13.71 260 ARG A O 1
ATOM 1676 N N . VAL A 1 238 ? 36.922 1.695 30.350 1.00 12.47 261 VAL A N 1
ATOM 1677 C CA . VAL A 1 238 ? 37.613 2.373 29.262 1.00 11.17 261 VAL A CA 1
ATOM 1678 C C . VAL A 1 238 ? 39.105 1.983 29.337 1.00 10.68 261 VAL A C 1
ATOM 1679 O O . VAL A 1 238 ? 39.862 2.403 30.261 1.00 12.80 261 VAL A O 1
ATOM 1683 N N . ASP A 1 239 ? 39.536 1.100 28.436 1.00 10.80 262 ASP A N 1
ATOM 1684 C CA . ASP A 1 239 ? 40.883 0.547 28.578 1.00 14.34 262 ASP A CA 1
ATOM 1685 C C . ASP A 1 239 ? 41.958 1.508 28.090 1.00 13.91 262 ASP A C 1
ATOM 1686 O O . ASP A 1 239 ? 43.075 1.578 28.642 1.00 17.36 262 ASP A O 1
ATOM 1691 N N . PHE A 1 240 ? 41.644 2.234 27.030 1.00 14.45 263 PHE A N 1
ATOM 1692 C CA . PHE A 1 240 ? 42.543 3.228 26.474 1.00 16.02 263 PHE A CA 1
ATOM 1693 C C . PHE A 1 240 ? 41.750 4.480 26.141 1.00 17.91 263 PHE A C 1
ATOM 1694 O O . PHE A 1 240 ? 40.591 4.377 25.695 1.00 16.90 263 PHE A O 1
ATOM 1702 N N . CYS A 1 241 ? 42.363 5.647 26.319 1.00 18.82 264 CYS A N 1
ATOM 1703 C CA . CYS A 1 241 ? 41.704 6.895 25.930 1.00 16.64 264 CYS A CA 1
ATOM 1704 C C . CYS A 1 241 ? 42.655 8.056 25.740 1.00 19.82 264 CYS A C 1
ATOM 1705 O O . CYS A 1 241 ? 43.584 8.242 26.546 1.00 20.46 264 CYS A O 1
ATOM 1708 N N . LYS A 1 242 ? 42.412 8.861 24.709 1.00 19.20 265 LYS A N 1
ATOM 1709 C CA . LYS A 1 242 ? 43.219 10.084 24.501 1.00 21.78 265 LYS A CA 1
ATOM 1710 C C . LYS A 1 242 ? 43.214 10.973 25.742 1.00 21.23 265 LYS A C 1
ATOM 1711 O O . LYS A 1 242 ? 44.217 11.632 26.066 1.00 25.50 265 LYS A O 1
ATOM 1713 N N . ASP A 1 243 ? 42.090 10.973 26.461 1.00 20.33 266 ASP A N 1
ATOM 1714 C CA . ASP A 1 243 ? 42.023 11.677 27.728 1.00 19.12 266 ASP A CA 1
ATOM 1715 C C . ASP A 1 243 ? 42.407 10.717 28.879 1.00 19.57 266 ASP A C 1
ATOM 1716 O O . ASP A 1 243 ? 41.641 9.829 29.223 1.00 20.36 266 ASP A O 1
ATOM 1721 N N . PRO A 1 244 ? 43.587 10.903 29.469 1.00 19.71 267 PRO A N 1
ATOM 1722 C CA . PRO A 1 244 ? 44.033 9.942 30.476 1.00 19.40 267 PRO A CA 1
ATOM 1723 C C . PRO A 1 244 ? 43.102 9.955 31.688 1.00 23.63 267 PRO A C 1
ATOM 1724 O O . PRO A 1 244 ? 42.981 8.947 32.396 1.00 21.36 267 PRO A O 1
ATOM 1728 N N . SER A 1 245 ? 42.414 11.066 31.916 1.00 23.50 268 SER A N 1
ATOM 1729 C CA . SER A 1 245 ? 41.510 11.117 33.054 1.00 26.03 268 SER A CA 1
ATOM 1730 C C . SER A 1 245 ? 40.316 10.147 32.894 1.00 24.48 268 SER A C 1
ATOM 1731 O O . SER A 1 245 ? 39.730 9.718 33.880 1.00 22.57 268 SER A O 1
ATOM 1734 N N . ALA A 1 246 ? 39.983 9.780 31.661 1.00 17.24 269 ALA A N 1
ATOM 1735 C CA . ALA A 1 246 ? 38.829 8.900 31.402 1.00 17.03 269 ALA A CA 1
ATOM 1736 C C . ALA A 1 246 ? 39.183 7.397 31.383 1.00 17.56 269 ALA A C 1
ATOM 1737 O O . ALA A 1 246 ? 38.305 6.530 31.271 1.00 15.32 269 ALA A O 1
ATOM 1739 N N . ILE A 1 247 ? 40.471 7.086 31.439 1.00 19.51 270 ILE A N 1
ATOM 1740 C CA . ILE A 1 247 ? 40.890 5.678 31.515 1.00 14.67 270 ILE A CA 1
ATOM 1741 C C . ILE A 1 247 ? 40.328 4.997 32.763 1.00 13.38 270 ILE A C 1
ATOM 1742 O O . ILE A 1 247 ? 40.483 5.518 33.876 1.00 16.31 270 ILE A O 1
ATOM 1747 N N . GLY A 1 248 ? 39.678 3.835 32.569 1.00 12.33 271 GLY A N 1
ATOM 1748 C CA . GLY A 1 248 ? 39.156 3.054 33.673 1.00 12.67 271 GLY A CA 1
ATOM 1749 C C . GLY A 1 248 ? 37.753 3.435 34.050 1.00 14.14 271 GLY A C 1
ATOM 1750 O O . GLY A 1 248 ? 37.177 2.796 34.913 1.00 13.44 271 GLY A O 1
ATOM 1751 N N . LYS A 1 249 ? 37.195 4.432 33.386 1.00 14.69 272 LYS A N 1
ATOM 1752 C CA . LYS A 1 249 ? 35.797 4.801 33.672 1.00 11.64 272 LYS A CA 1
ATOM 1753 C C . LYS A 1 249 ? 34.817 3.706 33.263 1.00 11.88 272 LYS A C 1
ATOM 1754 O O . LYS A 1 249 ? 35.135 2.767 32.528 1.00 12.97 272 LYS A O 1
ATOM 1760 N N . LYS A 1 250 ? 33.606 3.827 33.810 1.00 10.62 273 LYS A N 1
ATOM 1761 C CA . LYS A 1 250 ? 32.656 2.704 33.884 1.00 10.37 273 LYS A CA 1
ATOM 1762 C C . LYS A 1 250 ? 31.228 3.089 33.491 1.00 13.55 273 LYS A C 1
ATOM 1763 O O . LYS A 1 250 ? 30.928 4.246 33.251 1.00 12.61 273 LYS A O 1
ATOM 1769 N N . GLN A 1 251 ? 30.359 2.085 33.497 1.00 11.81 274 GLN A N 1
ATOM 1770 C CA . GLN A 1 251 ? 28.969 2.270 33.132 1.00 12.18 274 GLN A CA 1
ATOM 1771 C C . GLN A 1 251 ? 28.160 1.151 33.696 1.00 9.39 274 GLN A C 1
ATOM 1772 O O . GLN A 1 251 ? 28.547 -0.032 33.541 1.00 9.58 274 GLN A O 1
ATOM 1778 N N . VAL A 1 252 ? 27.017 1.472 34.315 1.00 10.77 275 VAL A N 1
ATOM 1779 C CA . VAL A 1 252 ? 26.063 0.416 34.703 1.00 10.80 275 VAL A CA 1
ATOM 1780 C C . VAL A 1 252 ? 24.749 0.727 33.994 1.00 13.08 275 VAL A C 1
ATOM 1781 O O . VAL A 1 252 ? 24.328 1.879 34.011 1.00 11.07 275 VAL A O 1
ATOM 1785 N N . PRO A 1 253 ? 24.142 -0.269 33.337 1.00 9.68 276 PRO A N 1
ATOM 1786 C CA . PRO A 1 253 ? 22.834 -0.032 32.693 1.00 9.38 276 PRO A CA 1
ATOM 1787 C C . PRO A 1 253 ? 21.736 0.014 33.724 1.00 10.39 276 PRO A C 1
ATOM 1788 O O . PRO A 1 253 ? 21.983 -0.219 34.880 1.00 11.96 276 PRO A O 1
ATOM 1792 N N . CYS A 1 254 ? 20.516 0.300 33.301 1.00 8.58 277 CYS A N 1
ATOM 1793 C CA . CYS A 1 254 ? 19.437 0.439 34.269 1.00 8.65 277 CYS A CA 1
ATOM 1794 C C . CYS A 1 254 ? 18.159 0.109 33.527 1.00 12.09 277 CYS A C 1
ATOM 1795 O O . CYS A 1 254 ? 17.907 0.710 32.487 1.00 14.00 277 CYS A O 1
ATOM 1798 N N . PHE A 1 255 ? 17.352 -0.810 34.050 1.00 9.87 278 PHE A N 1
ATOM 1799 C CA . PHE A 1 255 ? 16.016 -1.060 33.418 1.00 11.67 278 PHE A CA 1
ATOM 1800 C C . PHE A 1 255 ? 14.928 -0.785 34.444 1.00 12.41 278 PHE A C 1
ATOM 1801 O O . PHE A 1 255 ? 15.100 -1.058 35.626 1.00 11.25 278 PHE A O 1
ATOM 1809 N N . ALA A 1 256 ? 13.821 -0.247 33.951 1.00 10.41 279 ALA A N 1
ATOM 1810 C CA . ALA A 1 256 ? 12.653 0.061 34.781 1.00 9.79 279 ALA A CA 1
ATOM 1811 C C . ALA A 1 256 ? 11.506 -0.806 34.292 1.00 11.75 279 ALA A C 1
ATOM 1812 O O . ALA A 1 256 ? 11.084 -0.737 33.120 1.00 12.56 279 ALA A O 1
ATOM 1814 N N . SER A 1 257 ? 10.957 -1.584 35.218 1.00 9.18 280 SER A N 1
ATOM 1815 C CA . SER A 1 257 ? 9.852 -2.449 34.927 1.00 10.48 280 SER A CA 1
ATOM 1816 C C . SER A 1 257 ? 8.565 -2.001 35.542 1.00 9.93 280 SER A C 1
ATOM 1817 O O . SER A 1 257 ? 8.460 -1.795 36.755 1.00 10.89 280 SER A O 1
ATOM 1820 N N . MET A 1 258 ? 7.586 -1.842 34.648 1.00 9.11 281 MET A N 1
ATOM 1821 C CA . MET A 1 258 ? 6.172 -1.766 35.041 1.00 9.13 281 MET A CA 1
ATOM 1822 C C . MET A 1 258 ? 5.466 -3.047 34.545 1.00 12.10 281 MET A C 1
ATOM 1823 O O . MET A 1 258 ? 4.229 -3.076 34.417 1.00 12.10 281 MET A O 1
ATOM 1828 N N . LEU A 1 259 ? 6.229 -4.109 34.328 1.00 10.66 282 LEU A N 1
ATOM 1829 C CA . LEU A 1 259 ? 5.638 -5.403 33.948 1.00 12.33 282 LEU A CA 1
ATOM 1830 C C . LEU A 1 259 ? 4.874 -6.009 35.128 1.00 12.21 282 LEU A C 1
ATOM 1831 O O . LEU A 1 259 ? 5.203 -5.754 36.290 1.00 12.97 282 LEU A O 1
ATOM 1836 N N . THR A 1 260 ? 3.888 -6.840 34.803 1.00 12.37 283 THR A N 1
ATOM 1837 C CA . THR A 1 260 ? 3.036 -7.435 35.828 1.00 10.92 283 THR A CA 1
ATOM 1838 C C . THR A 1 260 ? 3.171 -8.953 35.835 1.00 14.24 283 THR A C 1
ATOM 1839 O O . THR A 1 260 ? 2.559 -9.606 36.688 1.00 14.44 283 THR A O 1
ATOM 1843 N N . LYS A 1 261 ? 3.957 -9.504 34.925 1.00 12.07 284 LYS A N 1
ATOM 1844 C CA . LYS A 1 261 ? 4.105 -10.975 34.795 1.00 10.99 284 LYS A CA 1
ATOM 1845 C C . LYS A 1 261 ? 5.513 -11.334 34.343 1.00 12.68 284 LYS A C 1
ATOM 1846 O O . LYS A 1 261 ? 6.277 -10.457 33.970 1.00 13.92 284 LYS A O 1
ATOM 1852 N N . LYS A 1 262 ? 5.850 -12.627 34.372 1.00 15.31 285 LYS A N 1
ATOM 1853 C CA . LYS A 1 262 ? 7.145 -13.082 33.867 1.00 12.77 285 LYS A CA 1
ATOM 1854 C C . LYS A 1 262 ? 7.093 -13.012 32.348 1.00 14.47 285 LYS A C 1
ATOM 1855 O O . LYS A 1 262 ? 6.059 -13.305 31.722 1.00 15.78 285 LYS A O 1
ATOM 1861 N N . LEU A 1 263 ? 8.204 -12.602 31.743 1.00 13.89 286 LEU A N 1
ATOM 1862 C CA . LEU A 1 263 ? 8.248 -12.455 30.285 1.00 14.45 286 LEU A CA 1
ATOM 1863 C C . LEU A 1 263 ? 9.295 -13.386 29.679 1.00 14.00 286 LEU A C 1
ATOM 1864 O O . LEU A 1 263 ? 10.486 -13.291 30.002 1.00 15.76 286 LEU A O 1
ATOM 1869 N N . HIS A 1 264 ? 8.847 -14.301 28.809 1.00 12.88 287 HIS A N 1
ATOM 1870 C CA . HIS A 1 264 ? 9.769 -15.207 28.120 1.00 15.18 287 HIS A CA 1
ATOM 1871 C C . HIS A 1 264 ? 9.579 -15.085 26.630 1.00 17.10 287 HIS A C 1
ATOM 1872 O O . HIS A 1 264 ? 8.513 -14.705 26.161 1.00 18.08 287 HIS A O 1
ATOM 1879 N N . PHE A 1 265 ? 10.621 -15.471 25.906 1.00 14.90 288 PHE A N 1
ATOM 1880 C CA . PHE A 1 265 ? 10.593 -15.532 24.434 1.00 12.88 288 PHE A CA 1
ATOM 1881 C C . PHE A 1 265 ? 10.920 -16.944 23.933 1.00 17.53 288 PHE A C 1
ATOM 1882 O O . PHE A 1 265 ? 11.807 -17.122 23.088 1.00 17.13 288 PHE A O 1
ATOM 1890 N N . PHE A 1 266 ? 10.176 -17.930 24.441 1.00 17.58 289 PHE A N 1
ATOM 1891 C CA . PHE A 1 266 ? 10.323 -19.321 23.995 1.00 18.86 289 PHE A CA 1
ATOM 1892 C C . PHE A 1 266 ? 10.038 -19.400 22.522 1.00 20.44 289 PHE A C 1
ATOM 1893 O O . PHE A 1 266 ? 9.236 -18.633 21.991 1.00 20.13 289 PHE A O 1
ATOM 1901 N N . PRO A 1 267 ? 10.711 -20.325 21.828 1.00 20.01 290 PRO A N 1
ATOM 1902 C CA . PRO A 1 267 ? 10.505 -20.407 20.381 1.00 23.47 290 PRO A CA 1
ATOM 1903 C C . PRO A 1 267 ? 9.024 -20.549 20.023 1.00 23.42 290 PRO A C 1
ATOM 1904 O O . PRO A 1 267 ? 8.324 -21.363 20.607 1.00 23.84 290 PRO A O 1
ATOM 1908 N N . LYS A 1 268 ? 8.537 -19.771 19.059 1.00 24.72 291 LYS A N 1
ATOM 1909 C CA . LYS A 1 268 ? 7.095 -19.845 18.742 1.00 26.14 291 LYS A CA 1
ATOM 1910 C C . LYS A 1 268 ? 6.702 -21.074 17.923 1.00 29.63 291 LYS A C 1
ATOM 1911 O O . LYS A 1 268 ? 7.520 -21.551 17.149 1.00 32.96 291 LYS A O 1
ATOM 1920 N N . VAL B 2 2 ? 37.227 3.832 22.090 1.00 16.66 301 VAL C N 1
ATOM 1921 C CA . VAL B 2 2 ? 35.948 3.906 22.804 1.00 15.32 301 VAL C CA 1
ATOM 1922 C C . VAL B 2 2 ? 35.513 5.349 22.706 1.00 20.40 301 VAL C C 1
ATOM 1923 O O . VAL B 2 2 ? 36.332 6.257 22.872 1.00 19.50 301 VAL C O 1
ATOM 1927 N N . GLU B 2 3 ? 34.223 5.564 22.442 1.00 14.66 302 GLU C N 1
ATOM 1928 C CA . GLU B 2 3 ? 33.722 6.920 22.320 1.00 14.26 302 GLU C CA 1
ATOM 1929 C C . GLU B 2 3 ? 32.523 7.127 23.247 1.00 14.05 302 GLU C C 1
ATOM 1930 O O . GLU B 2 3 ? 31.846 6.166 23.674 1.00 15.86 302 GLU C O 1
ATOM 1936 N N . ILE B 2 4 ? 32.283 8.396 23.552 1.00 16.24 303 ILE C N 1
ATOM 1937 C CA . ILE B 2 4 ? 31.163 8.776 24.418 1.00 15.40 303 ILE C CA 1
ATOM 1938 C C . ILE B 2 4 ? 29.883 9.099 23.644 1.00 13.97 303 ILE C C 1
ATOM 1939 O O . ILE B 2 4 ? 29.912 9.835 22.655 1.00 15.24 303 ILE C O 1
ATOM 1952 N N . PHE C 1 8 ? 30.809 -17.601 33.489 1.00 30.18 31 PHE B N 1
ATOM 1953 C CA . PHE C 1 8 ? 29.668 -16.710 33.710 1.00 28.45 31 PHE B CA 1
ATOM 1954 C C . PHE C 1 8 ? 28.429 -17.526 34.095 1.00 29.84 31 PHE B C 1
ATOM 1955 O O . PHE C 1 8 ? 28.014 -18.429 33.365 1.00 32.44 31 PHE B O 1
ATOM 1963 N N . ASP C 1 9 ? 27.845 -17.212 35.250 1.00 25.85 32 ASP B N 1
ATOM 1964 C CA . ASP C 1 9 ? 26.762 -18.010 35.804 1.00 23.46 32 ASP B CA 1
ATOM 1965 C C . ASP C 1 9 ? 25.466 -17.211 35.866 1.00 21.62 32 ASP B C 1
ATOM 1966 O O . ASP C 1 9 ? 25.367 -16.265 36.652 1.00 18.31 32 ASP B O 1
ATOM 1971 N N . PRO C 1 10 ? 24.474 -17.577 35.043 1.00 21.54 33 PRO B N 1
ATOM 1972 C CA . PRO C 1 10 ? 23.184 -16.885 35.057 1.00 22.50 33 PRO B CA 1
ATOM 1973 C C . PRO C 1 10 ? 22.512 -16.939 36.415 1.00 22.08 33 PRO B C 1
ATOM 1974 O O . PRO C 1 10 ? 21.658 -16.103 36.681 1.00 19.75 33 PRO B O 1
ATOM 1978 N N . ALA C 1 11 ? 22.856 -17.933 37.241 1.00 19.36 34 ALA B N 1
ATOM 1979 C CA . ALA C 1 11 ? 22.169 -18.147 38.516 1.00 19.36 34 ALA B CA 1
ATOM 1980 C C . ALA C 1 11 ? 22.838 -17.355 39.645 1.00 17.24 34 ALA B C 1
ATOM 1981 O O . ALA C 1 11 ? 22.400 -17.408 40.784 1.00 18.65 34 ALA B O 1
ATOM 1983 N N . GLU C 1 12 ? 23.926 -16.658 39.335 1.00 16.65 35 GLU B N 1
ATOM 1984 C CA . GLU C 1 12 ? 24.691 -15.972 40.391 1.00 17.69 35 GLU B CA 1
ATOM 1985 C C . GLU C 1 12 ? 23.840 -15.002 41.233 1.00 17.18 35 GLU B C 1
ATOM 1986 O O . GLU C 1 12 ? 23.080 -14.171 40.687 1.00 15.07 35 GLU B O 1
ATOM 1992 N N . LYS C 1 13 ? 24.022 -15.111 42.551 1.00 16.09 36 LYS B N 1
ATOM 1993 C CA . LYS C 1 13 ? 23.282 -14.331 43.550 1.00 13.29 36 LYS B CA 1
ATOM 1994 C C . LYS C 1 13 ? 24.251 -13.478 44.325 1.00 15.17 36 LYS B C 1
ATOM 1995 O O . LYS C 1 13 ? 25.413 -13.871 44.535 1.00 16.04 36 LYS B O 1
ATOM 2001 N N . TYR C 1 14 ? 23.783 -12.319 44.803 1.00 12.00 37 TYR B N 1
ATOM 2002 C CA . TYR C 1 14 ? 24.586 -11.581 45.755 1.00 13.67 37 TYR B CA 1
ATOM 2003 C C . TYR C 1 14 ? 24.895 -12.500 46.922 1.00 15.27 37 TYR B C 1
ATOM 2004 O O . TYR C 1 14 ? 24.015 -13.275 47.367 1.00 15.92 37 TYR B O 1
ATOM 2013 N N . LYS C 1 15 ? 26.108 -12.371 47.452 1.00 14.44 38 LYS B N 1
ATOM 2014 C CA . LYS C 1 15 ? 26.453 -12.946 48.747 1.00 15.08 38 LYS B CA 1
ATOM 2015 C C . LYS C 1 15 ? 25.723 -12.257 49.881 1.00 15.41 38 LYS B C 1
ATOM 2016 O O . LYS C 1 15 ? 25.878 -11.062 50.124 1.00 18.18 38 LYS B O 1
ATOM 2022 N N . MET C 1 16 ? 24.911 -13.035 50.582 1.00 12.91 39 MET B N 1
ATOM 2023 C CA . MET C 1 16 ? 24.070 -12.511 51.672 1.00 14.82 39 MET B CA 1
ATOM 2024 C C . MET C 1 16 ? 24.383 -13.239 52.960 1.00 17.51 39 MET B C 1
ATOM 2025 O O . MET C 1 16 ? 23.483 -13.644 53.718 1.00 17.24 39 MET B O 1
ATOM 2030 N N . ASP C 1 17 ? 25.683 -13.426 53.186 1.00 16.72 40 ASP B N 1
ATOM 2031 C CA . ASP C 1 17 ? 26.134 -14.206 54.300 1.00 18.09 40 ASP B CA 1
ATOM 2032 C C . ASP C 1 17 ? 26.947 -13.393 55.300 1.00 19.45 40 ASP B C 1
ATOM 2033 O O . ASP C 1 17 ? 27.808 -13.940 55.990 1.00 19.88 40 ASP B O 1
ATOM 2038 N N . HIS C 1 18 ? 26.661 -12.090 55.408 1.00 13.62 41 HIS B N 1
ATOM 2039 C CA . HIS C 1 18 ? 27.374 -11.266 56.359 1.00 14.98 41 HIS B CA 1
ATOM 2040 C C . HIS C 1 18 ? 26.788 -11.450 57.762 1.00 19.69 41 HIS B C 1
ATOM 2041 O O . HIS C 1 18 ? 25.749 -12.095 57.940 1.00 19.09 41 HIS B O 1
ATOM 2048 N N . ARG C 1 19 ? 27.462 -10.905 58.769 1.00 17.26 42 ARG B N 1
ATOM 2049 C CA . ARG C 1 19 ? 26.987 -11.006 60.144 1.00 19.28 42 ARG B CA 1
ATOM 2050 C C . ARG C 1 19 ? 25.554 -10.459 60.303 1.00 18.42 42 ARG B C 1
ATOM 2051 O O . ARG C 1 19 ? 24.739 -10.998 61.068 1.00 20.17 42 ARG B O 1
ATOM 2059 N N . ARG C 1 20 ? 25.261 -9.380 59.585 1.00 13.57 43 ARG B N 1
ATOM 2060 C CA . ARG C 1 20 ? 23.987 -8.709 59.683 1.00 13.78 43 ARG B CA 1
ATOM 2061 C C . ARG C 1 20 ? 23.338 -8.554 58.326 1.00 11.05 43 ARG B C 1
ATOM 2062 O O . ARG C 1 20 ? 23.994 -8.408 57.300 1.00 14.33 43 ARG B O 1
ATOM 2070 N N . ARG C 1 21 ? 22.013 -8.570 58.326 1.00 12.61 44 ARG B N 1
ATOM 2071 C CA . ARG C 1 21 ? 21.293 -8.241 57.109 1.00 9.93 44 ARG B CA 1
ATOM 2072 C C . ARG C 1 21 ? 21.581 -6.790 56.654 1.00 14.23 44 ARG B C 1
ATOM 2073 O O . ARG C 1 21 ? 21.838 -6.530 55.471 1.00 14.15 44 ARG B O 1
ATOM 2081 N N . GLY C 1 22 ? 21.469 -5.855 57.591 1.00 11.98 45 GLY B N 1
ATOM 2082 C CA . GLY C 1 22 ? 21.662 -4.450 57.337 1.00 12.81 45 GLY B CA 1
ATOM 2083 C C . GLY C 1 22 ? 20.550 -3.581 57.906 1.00 13.07 45 GLY B C 1
ATOM 2084 O O . GLY C 1 22 ? 19.574 -4.058 58.505 1.00 15.33 45 GLY B O 1
ATOM 2085 N N . ILE C 1 23 ? 20.696 -2.277 57.719 1.00 12.94 46 ILE B N 1
ATOM 2086 C CA . ILE C 1 23 ? 19.738 -1.338 58.225 1.00 13.07 46 ILE B CA 1
ATOM 2087 C C . ILE C 1 23 ? 18.628 -1.106 57.189 1.00 15.09 46 ILE B C 1
ATOM 2088 O O . ILE C 1 23 ? 18.905 -1.051 55.992 1.00 13.24 46 ILE B O 1
ATOM 2093 N N . ALA C 1 24 ? 17.386 -0.960 57.669 1.00 11.89 47 ALA B N 1
ATOM 2094 C CA . ALA C 1 24 ? 16.298 -0.412 56.874 1.00 12.46 47 ALA B CA 1
ATOM 2095 C C . ALA C 1 24 ? 15.828 0.866 57.549 1.00 14.06 47 ALA B C 1
ATOM 2096 O O . ALA C 1 24 ? 15.352 0.829 58.679 1.00 14.00 47 ALA B O 1
ATOM 2098 N N . LEU C 1 25 ? 15.953 2.000 56.856 1.00 11.51 48 LEU B N 1
ATOM 2099 C CA . LEU C 1 25 ? 15.502 3.289 57.421 1.00 13.03 48 LEU B CA 1
ATOM 2100 C C . LEU C 1 25 ? 14.111 3.550 56.888 1.00 15.63 48 LEU B C 1
ATOM 2101 O O . LEU C 1 25 ? 13.837 3.251 55.718 1.00 17.33 48 LEU B O 1
ATOM 2106 N N . ILE C 1 26 ? 13.224 4.112 57.712 1.00 9.74 49 ILE B N 1
ATOM 2107 C CA . ILE C 1 26 ? 11.902 4.493 57.209 1.00 12.88 49 ILE B CA 1
ATOM 2108 C C . ILE C 1 26 ? 11.675 5.959 57.592 1.00 14.92 49 ILE B C 1
ATOM 2109 O O . ILE C 1 26 ? 11.675 6.280 58.780 1.00 13.65 49 ILE B O 1
ATOM 2114 N N . PHE C 1 27 ? 11.531 6.842 56.600 1.00 12.23 50 PHE B N 1
ATOM 2115 C CA . PHE C 1 27 ? 11.177 8.251 56.872 1.00 11.79 50 PHE B CA 1
ATOM 2116 C C . PHE C 1 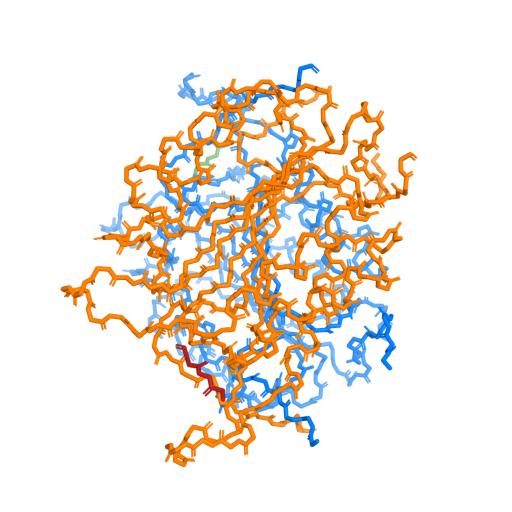27 ? 9.673 8.376 56.641 1.00 11.33 50 PHE B C 1
ATOM 2117 O O . PHE C 1 27 ? 9.197 8.237 55.509 1.00 13.74 50 PHE B O 1
ATOM 2125 N N . ASN C 1 28 ? 8.928 8.605 57.721 1.00 11.01 51 ASN B N 1
ATOM 2126 C CA . ASN C 1 28 ? 7.459 8.564 57.696 1.00 12.92 51 ASN B CA 1
ATOM 2127 C C . ASN C 1 28 ? 6.912 9.973 57.850 1.00 13.73 51 ASN B C 1
ATOM 2128 O O . ASN C 1 28 ? 7.092 10.591 58.897 1.00 15.40 51 ASN B O 1
ATOM 2133 N N . HIS C 1 29 ? 6.199 10.468 56.836 1.00 12.79 52 HIS B N 1
ATOM 2134 C CA . HIS C 1 29 ? 5.756 11.870 56.827 1.00 11.15 52 HIS B CA 1
ATOM 2135 C C . HIS C 1 29 ? 4.241 11.936 56.786 1.00 12.21 52 HIS B C 1
ATOM 2136 O O . HIS C 1 29 ? 3.614 11.559 55.790 1.00 13.26 52 HIS B O 1
ATOM 2143 N N . GLU C 1 30 ? 3.665 12.422 57.875 1.00 12.69 53 GLU B N 1
ATOM 2144 C CA . GLU C 1 30 ? 2.213 12.459 58.007 1.00 14.27 53 GLU B CA 1
ATOM 2145 C C . GLU C 1 30 ? 1.617 13.840 57.865 1.00 12.29 53 GLU B C 1
ATOM 2146 O O . GLU C 1 30 ? 0.497 13.975 57.353 1.00 15.38 53 GLU B O 1
ATOM 2152 N N . ARG C 1 31 ? 2.365 14.864 58.294 1.00 13.62 54 ARG B N 1
ATOM 2153 C CA . ARG C 1 31 ? 1.899 16.266 58.353 1.00 14.06 54 ARG B CA 1
ATOM 2154 C C . ARG C 1 31 ? 3.022 17.136 57.813 1.00 15.40 54 ARG B C 1
ATOM 2155 O O . ARG C 1 31 ? 4.186 16.732 57.928 1.00 15.92 54 ARG B O 1
ATOM 2163 N N . PHE C 1 32 ? 2.691 18.355 57.335 1.00 16.18 55 PHE B N 1
ATOM 2164 C CA . PHE C 1 32 ? 3.679 19.215 56.695 1.00 15.73 55 PHE B CA 1
ATOM 2165 C C . PHE C 1 32 ? 3.490 20.656 57.138 1.00 14.76 55 PHE B C 1
ATOM 2166 O O . PHE C 1 32 ? 2.394 21.059 57.561 1.00 17.13 55 PHE B O 1
ATOM 2174 N N . PHE C 1 33 ? 4.579 21.417 57.064 1.00 13.84 56 PHE B N 1
ATOM 2175 C CA . PHE C 1 33 ? 4.532 22.840 57.400 1.00 11.64 56 PHE B CA 1
ATOM 2176 C C . PHE C 1 33 ? 3.393 23.512 56.677 1.00 13.80 56 PHE B C 1
ATOM 2177 O O . PHE C 1 33 ? 3.232 23.341 55.487 1.00 15.77 56 PHE B O 1
ATOM 2185 N N . TRP C 1 34 ? 2.654 24.362 57.373 1.00 14.79 57 TRP B N 1
ATOM 2186 C CA . TRP C 1 34 ? 1.379 24.809 56.832 1.00 15.28 57 TRP B CA 1
ATOM 2187 C C . TRP C 1 34 ? 1.488 25.576 55.521 1.00 16.71 57 TRP B C 1
ATOM 2188 O O . TRP C 1 34 ? 0.574 25.524 54.693 1.00 17.56 57 TRP B O 1
ATOM 2199 N N . HIS C 1 35 ? 2.597 26.280 55.318 1.00 14.51 58 HIS B N 1
ATOM 2200 C CA . HIS C 1 35 ? 2.726 27.130 54.145 1.00 16.04 58 HIS B CA 1
ATOM 2201 C C . HIS C 1 35 ? 2.779 26.272 52.868 1.00 17.94 58 HIS B C 1
ATOM 2202 O O . HIS C 1 35 ? 2.464 26.753 51.790 1.00 20.83 58 HIS B O 1
ATOM 2209 N N . LEU C 1 36 ? 3.111 24.994 53.000 1.00 16.02 59 LEU B N 1
ATOM 2210 C CA . LEU C 1 36 ? 3.190 24.122 51.835 1.00 17.99 59 LEU B CA 1
ATOM 2211 C C . LEU C 1 36 ? 1.814 23.695 51.352 1.00 14.48 59 LEU B C 1
ATOM 2212 O O . LEU C 1 36 ? 1.707 23.150 50.244 1.00 14.80 59 LEU B O 1
ATOM 2217 N N . THR C 1 37 ? 0.793 23.943 52.190 1.00 16.07 60 THR B N 1
ATOM 2218 C CA . THR C 1 37 ? -0.583 23.517 51.935 1.00 17.67 60 THR B CA 1
ATOM 2219 C C . THR C 1 37 ? -0.655 22.103 51.353 1.00 13.36 60 THR B C 1
ATOM 2220 O O . THR C 1 37 ? -1.295 21.862 50.318 1.00 17.58 60 THR B O 1
ATOM 2224 N N . LEU C 1 38 ? -0.035 21.156 52.055 1.00 13.12 61 LEU B N 1
ATOM 2225 C CA . LEU C 1 38 ? -0.100 19.739 51.678 1.00 10.53 61 LEU B CA 1
ATOM 2226 C C . LEU C 1 38 ? -1.059 18.972 52.615 1.00 13.16 61 LEU B C 1
ATOM 2227 O O . LEU C 1 38 ? -1.030 19.146 53.855 1.00 19.26 61 LEU B O 1
ATOM 2232 N N . PRO C 1 39 ? -1.897 18.108 52.048 1.00 13.93 62 PRO B N 1
ATOM 2233 C CA . PRO C 1 39 ? -2.837 17.404 52.918 1.00 17.55 62 PRO B CA 1
ATOM 2234 C C . PRO C 1 39 ? -2.114 16.405 53.792 1.00 16.76 62 PRO B C 1
ATOM 2235 O O . PRO C 1 39 ? -1.109 15.830 53.385 1.00 16.43 62 PRO B O 1
ATOM 2239 N N . GLU C 1 40 ? -2.669 16.174 54.975 1.00 14.78 63 GLU B N 1
ATOM 2240 C CA . GLU C 1 40 ? -2.154 15.147 55.886 1.00 15.57 63 GLU B CA 1
ATOM 2241 C C . GLU C 1 40 ? -2.270 13.770 55.245 1.00 13.54 63 GLU B C 1
ATOM 2242 O O . GLU C 1 40 ? -3.174 13.512 54.439 1.00 17.59 63 GLU B O 1
ATOM 2248 N N . ARG C 1 41 ? -1.362 12.885 55.615 1.00 14.45 64 ARG B N 1
ATOM 2249 C CA . ARG C 1 41 ? -1.297 11.571 54.992 1.00 14.43 64 ARG B CA 1
ATOM 2250 C C . ARG C 1 41 ? -1.770 10.490 55.952 1.00 13.64 64 ARG B C 1
ATOM 2251 O O . ARG C 1 41 ? -1.009 9.579 56.310 1.00 13.45 64 ARG B O 1
ATOM 2259 N N . ARG C 1 42 ? -3.045 10.590 56.358 1.00 15.67 65 ARG B N 1
ATOM 2260 C CA . ARG C 1 42 ? -3.630 9.609 57.254 1.00 14.05 65 ARG B CA 1
ATOM 2261 C C . ARG C 1 42 ? -3.466 8.227 56.669 1.00 11.75 65 ARG B C 1
ATOM 2262 O O . ARG C 1 42 ? -3.722 8.014 55.498 1.00 14.20 65 ARG B O 1
ATOM 2270 N N . GLY C 1 43 ? -3.041 7.288 57.502 1.00 12.97 66 GLY B N 1
ATOM 2271 C CA . GLY C 1 43 ? -2.798 5.931 57.050 1.00 12.25 66 GLY B CA 1
ATOM 2272 C C . GLY C 1 43 ? -1.306 5.626 56.853 1.00 13.10 66 GLY B C 1
ATOM 2273 O O . GLY C 1 43 ? -0.915 4.454 56.723 1.00 12.78 66 GLY B O 1
ATOM 2274 N N . THR C 1 44 ? -0.471 6.654 56.810 1.00 10.70 67 THR B N 1
ATOM 2275 C CA . THR C 1 44 ? 0.976 6.412 56.646 1.00 11.02 67 THR B CA 1
ATOM 2276 C C . THR C 1 44 ? 1.565 5.630 57.807 1.00 13.97 67 THR B C 1
ATOM 2277 O O . THR C 1 44 ? 2.483 4.834 57.609 1.00 12.17 67 THR B O 1
ATOM 2281 N N . CYS C 1 45 ? 1.030 5.791 59.007 1.00 13.18 68 CYS B N 1
ATOM 2282 C CA . CYS C 1 45 ? 1.587 4.983 60.102 1.00 12.91 68 CYS B CA 1
ATOM 2283 C C . CYS C 1 45 ? 1.346 3.470 59.935 1.00 11.24 68 CYS B C 1
ATOM 2284 O O . CYS C 1 45 ? 2.162 2.641 60.401 1.00 13.72 68 CYS B O 1
ATOM 2287 N N . ALA C 1 46 ? 0.211 3.100 59.342 1.00 11.64 69 ALA B N 1
ATOM 2288 C CA . ALA C 1 46 ? -0.033 1.687 59.022 1.00 11.27 69 ALA B CA 1
ATOM 2289 C C . ALA C 1 46 ? 1.109 1.209 58.142 1.00 14.15 69 ALA B C 1
ATOM 2290 O O . ALA C 1 46 ? 1.600 0.083 58.323 1.00 14.00 69 ALA B O 1
ATOM 2292 N N . ASP C 1 47 ? 1.511 2.020 57.155 1.00 13.39 70 ASP B N 1
ATOM 2293 C CA . ASP C 1 47 ? 2.598 1.576 56.273 1.00 12.24 70 ASP B CA 1
ATOM 2294 C C . ASP C 1 47 ? 3.864 1.416 57.077 1.00 12.60 70 ASP B C 1
ATOM 2295 O O . ASP C 1 47 ? 4.593 0.427 56.906 1.00 11.31 70 ASP B O 1
ATOM 2300 N N . ARG C 1 48 ? 4.168 2.407 57.907 1.00 12.12 71 ARG B N 1
ATOM 2301 C CA . ARG C 1 48 ? 5.375 2.357 58.771 1.00 9.98 71 ARG B CA 1
ATOM 2302 C C . ARG C 1 48 ? 5.436 1.071 59.563 1.00 12.40 71 ARG B C 1
ATOM 2303 O O . ARG C 1 48 ? 6.446 0.385 59.553 1.00 11.85 71 ARG B O 1
ATOM 2311 N N . ASP C 1 49 ? 4.342 0.741 60.248 1.00 10.19 72 ASP B N 1
ATOM 2312 C CA . ASP C 1 49 ? 4.312 -0.467 61.066 1.00 10.69 72 ASP B CA 1
ATOM 2313 C C . ASP C 1 49 ? 4.404 -1.742 60.214 1.00 10.36 72 ASP B C 1
ATOM 2314 O O . ASP C 1 49 ? 5.071 -2.687 60.638 1.00 13.91 72 ASP B O 1
ATOM 2319 N N . ASN C 1 50 ? 3.697 -1.779 59.077 1.00 8.85 73 ASN B N 1
ATOM 2320 C CA . ASN C 1 50 ? 3.682 -2.948 58.187 1.00 11.70 73 ASN B CA 1
ATOM 2321 C C . ASN C 1 50 ? 5.128 -3.205 57.676 1.00 10.74 73 ASN B C 1
ATOM 2322 O O . ASN C 1 50 ? 5.611 -4.334 57.697 1.00 12.51 73 ASN B O 1
ATOM 2327 N N . LEU C 1 51 ? 5.841 -2.154 57.283 1.00 9.59 74 LEU B N 1
ATOM 2328 C CA . LEU C 1 51 ? 7.193 -2.306 56.774 1.00 11.49 74 LEU B CA 1
ATOM 2329 C C . LEU C 1 51 ? 8.137 -2.729 57.894 1.00 12.63 74 LEU B C 1
ATOM 2330 O O . LEU C 1 51 ? 9.070 -3.564 57.686 1.00 14.21 74 LEU B O 1
ATOM 2335 N N . THR C 1 52 ? 7.925 -2.178 59.096 1.00 11.23 75 THR B N 1
ATOM 2336 C CA . THR C 1 52 ? 8.829 -2.658 60.145 1.00 12.68 75 THR B CA 1
ATOM 2337 C C . THR C 1 52 ? 8.671 -4.128 60.476 1.00 12.08 75 THR B C 1
ATOM 2338 O O . THR C 1 52 ? 9.676 -4.816 60.643 1.00 12.84 75 THR B O 1
ATOM 2342 N N . ARG C 1 53 ? 7.430 -4.607 60.509 1.00 10.50 76 ARG B N 1
ATOM 2343 C CA . ARG C 1 53 ? 7.178 -6.043 60.720 1.00 10.32 76 ARG B CA 1
ATOM 2344 C C . ARG C 1 53 ? 7.860 -6.887 59.649 1.00 12.52 76 ARG B C 1
ATOM 2345 O O . ARG C 1 53 ? 8.612 -7.817 59.949 1.00 13.93 76 ARG B O 1
ATOM 2347 N N . ARG C 1 54 ? 7.578 -6.573 58.390 1.00 12.22 77 ARG B N 1
ATOM 2348 C CA . ARG C 1 54 ? 8.010 -7.424 57.315 1.00 11.57 77 ARG B CA 1
ATOM 2349 C C . ARG C 1 54 ? 9.532 -7.369 57.133 1.00 11.49 77 ARG B C 1
ATOM 2350 O O . ARG C 1 54 ? 10.156 -8.391 56.842 1.00 14.07 77 ARG B O 1
ATOM 2358 N N . PHE C 1 55 ? 10.145 -6.175 57.243 1.00 8.59 78 PHE B N 1
ATOM 2359 C CA . PHE C 1 55 ? 11.594 -6.102 57.087 1.00 9.99 78 PHE B CA 1
ATOM 2360 C C . PHE C 1 55 ? 12.338 -6.664 58.324 1.00 13.29 78 PHE B C 1
ATOM 2361 O O . PHE C 1 55 ? 13.385 -7.319 58.187 1.00 14.04 78 PHE B O 1
ATOM 2369 N N . SER C 1 56 ? 11.776 -6.502 59.524 1.00 14.54 79 SER B N 1
ATOM 2370 C CA . SER C 1 56 ? 12.398 -7.091 60.697 1.00 12.79 79 SER B CA 1
ATOM 2371 C C . SER C 1 56 ? 12.385 -8.605 60.576 1.00 12.28 79 SER B C 1
ATOM 2372 O O . SER C 1 56 ? 13.357 -9.276 60.899 1.00 13.35 79 SER B O 1
ATOM 2375 N N . ASP C 1 57 ? 11.281 -9.140 60.074 1.00 12.50 80 AS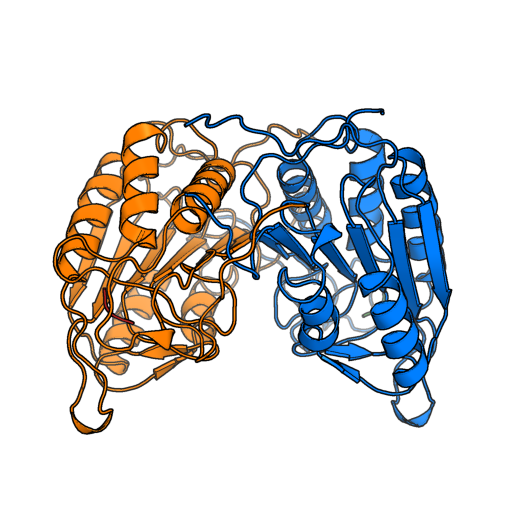P B N 1
ATOM 2376 C CA . ASP C 1 57 ? 11.182 -10.593 59.877 1.00 12.66 80 ASP B CA 1
ATOM 2377 C C . ASP C 1 57 ? 12.192 -11.169 58.862 1.00 12.89 80 ASP B C 1
ATOM 2378 O O . ASP C 1 57 ? 12.531 -12.374 58.918 1.00 15.50 80 ASP B O 1
ATOM 2383 N N . LEU C 1 58 ? 12.702 -10.310 57.988 1.00 10.42 81 LEU B N 1
ATOM 2384 C CA . LEU C 1 58 ? 13.799 -10.654 57.044 1.00 12.45 81 LEU B CA 1
ATOM 2385 C C . LEU C 1 58 ? 15.177 -10.277 57.581 1.00 11.73 81 LEU B C 1
ATOM 2386 O O . LEU C 1 58 ? 16.145 -10.344 56.859 1.00 16.53 81 LEU B O 1
ATOM 2391 N N . GLY C 1 59 ? 15.265 -9.926 58.864 1.00 12.40 82 GLY B N 1
ATOM 2392 C CA . GLY C 1 59 ? 16.582 -9.718 59.450 1.00 13.79 82 GLY B CA 1
ATOM 2393 C C . GLY C 1 59 ? 17.086 -8.300 59.550 1.00 13.66 82 GLY B C 1
ATOM 2394 O O . GLY C 1 59 ? 18.142 -8.057 60.186 1.00 15.07 82 GLY B O 1
ATOM 2395 N N . PHE C 1 60 ? 16.330 -7.361 59.008 1.00 13.25 83 PHE B N 1
ATOM 2396 C CA . PHE C 1 60 ? 16.792 -5.970 58.981 1.00 12.35 83 PHE B CA 1
ATOM 2397 C C . PHE C 1 60 ? 16.669 -5.349 60.355 1.00 12.61 83 PHE B C 1
ATOM 2398 O O . PHE C 1 60 ? 15.738 -5.657 61.110 1.00 13.55 83 PHE B O 1
ATOM 2406 N N . GLU C 1 61 ? 17.583 -4.421 60.630 1.00 13.17 84 GLU B N 1
ATOM 2407 C CA . GLU C 1 61 ? 17.509 -3.531 61.781 1.00 13.92 84 GLU B CA 1
ATOM 2408 C C . GLU C 1 61 ? 16.768 -2.281 61.342 1.00 16.17 84 GLU B C 1
ATOM 2409 O O . GLU C 1 61 ? 17.305 -1.435 60.613 1.00 13.88 84 GLU B O 1
ATOM 2415 N N . VAL C 1 62 ? 15.492 -2.187 61.726 1.00 13.53 85 VAL B N 1
ATOM 2416 C CA . VAL C 1 62 ? 14.655 -1.103 61.214 1.00 12.02 85 VAL B CA 1
ATOM 2417 C C . VAL C 1 62 ? 14.696 0.114 62.141 1.00 13.82 85 VAL B C 1
ATOM 2418 O O . VAL C 1 62 ? 14.586 -0.004 63.378 1.00 16.08 85 VAL B O 1
ATOM 2422 N N . LYS C 1 63 ? 14.935 1.279 61.527 1.00 12.12 86 LYS B N 1
ATOM 2423 C CA . LYS C 1 63 ? 14.936 2.549 62.250 1.00 13.80 86 LYS B CA 1
ATOM 2424 C C . LYS C 1 63 ? 13.914 3.430 61.581 1.00 16.93 86 LYS B C 1
ATOM 2425 O O . LYS C 1 63 ? 13.819 3.420 60.361 1.00 16.71 86 LYS B O 1
ATOM 2431 N N . CYS C 1 64 ? 13.161 4.206 62.353 1.00 13.49 87 CYS B N 1
ATOM 2432 C CA . CYS C 1 64 ? 12.124 5.037 61.736 1.00 12.02 87 CYS B CA 1
ATOM 2433 C C . CYS C 1 64 ? 12.119 6.417 62.339 1.00 14.36 87 CYS B C 1
ATOM 2434 O O . CYS C 1 64 ? 12.423 6.599 63.531 1.00 16.15 87 CYS B O 1
ATOM 2437 N N . PHE C 1 65 ? 11.722 7.387 61.523 1.00 14.50 88 PHE B N 1
ATOM 2438 C CA . PHE C 1 65 ? 11.709 8.795 61.930 1.00 14.08 88 PHE B CA 1
ATOM 2439 C C . PHE C 1 65 ? 10.446 9.444 61.400 1.00 14.87 88 PHE B C 1
ATOM 2440 O O . PHE C 1 65 ? 10.110 9.288 60.223 1.00 14.18 88 PHE B O 1
ATOM 2448 N N . ASN C 1 66 ? 9.757 10.184 62.273 1.00 16.99 89 ASN B N 1
ATOM 2449 C CA . ASN C 1 66 ? 8.494 10.835 61.888 1.00 13.37 89 ASN B CA 1
ATOM 2450 C C . ASN C 1 66 ? 8.671 12.318 61.643 1.00 11.92 89 ASN B C 1
ATOM 2451 O O . ASN C 1 66 ? 9.202 13.033 62.494 1.00 15.06 89 ASN B O 1
ATOM 2456 N N . ASP C 1 67 ? 8.253 12.754 60.462 1.00 12.05 90 ASP B N 1
ATOM 2457 C CA . ASP C 1 67 ? 8.114 14.202 60.140 1.00 14.80 90 ASP B CA 1
ATOM 2458 C C . ASP C 1 67 ? 9.401 14.992 60.362 1.00 16.00 90 ASP B C 1
ATOM 2459 O O . ASP C 1 67 ? 9.404 16.152 60.838 1.00 15.82 90 ASP B O 1
ATOM 2464 N N . LEU C 1 68 ? 10.517 14.407 59.961 1.00 14.52 91 LEU B N 1
ATOM 2465 C CA . LEU C 1 68 ? 11.743 15.178 60.015 1.00 14.50 91 LEU B CA 1
ATOM 2466 C C . LEU C 1 68 ? 11.708 16.361 59.045 1.00 13.18 91 LEU B C 1
ATOM 2467 O O . LEU C 1 68 ? 11.172 16.269 57.917 1.00 14.39 91 LEU B O 1
ATOM 2472 N N . LYS C 1 69 ? 12.259 17.484 59.495 1.00 15.02 92 LYS B N 1
ATOM 2473 C CA . LYS C 1 69 ? 12.555 18.586 58.576 1.00 15.08 92 LYS B CA 1
ATOM 2474 C C . LYS C 1 69 ? 13.679 18.202 57.619 1.00 15.79 92 LYS B C 1
ATOM 2475 O O . LYS C 1 69 ? 14.422 17.226 57.865 1.00 16.31 92 LYS B O 1
ATOM 2479 N N . ALA C 1 70 ? 13.814 18.946 56.525 1.00 15.33 93 ALA B N 1
ATOM 2480 C CA . ALA C 1 70 ? 14.789 18.589 55.487 1.00 17.36 93 ALA B CA 1
ATOM 2481 C C . ALA C 1 70 ? 16.197 18.561 56.053 1.00 21.46 93 ALA B C 1
ATOM 2482 O O . ALA C 1 70 ? 16.951 17.634 55.786 1.00 20.84 93 ALA B O 1
ATOM 2484 N N . GLU C 1 71 ? 16.562 19.557 56.852 1.00 22.67 94 GLU B N 1
ATOM 2485 C CA . GLU C 1 71 ? 17.921 19.552 57.420 1.00 25.11 94 GLU B CA 1
ATOM 2486 C C . GLU C 1 71 ? 18.176 18.302 58.290 1.00 20.62 94 GLU B C 1
ATOM 2487 O O . GLU C 1 71 ? 19.261 17.695 58.229 1.00 21.98 94 GLU B O 1
ATOM 2493 N N . GLU C 1 72 ? 17.181 17.914 59.087 1.00 20.91 95 GLU B N 1
ATOM 2494 C CA . GLU C 1 72 ? 17.304 16.764 59.976 1.00 20.84 95 GLU B CA 1
ATOM 2495 C C . GLU C 1 72 ? 17.391 15.478 59.175 1.00 19.88 95 GLU B C 1
ATOM 2496 O O . GLU C 1 72 ? 18.148 14.577 59.499 1.00 19.64 95 GLU B O 1
ATOM 2502 N N . LEU C 1 73 ? 16.570 15.390 58.145 1.00 17.44 96 LEU B N 1
ATOM 2503 C CA . LEU C 1 73 ? 16.501 14.198 57.331 1.00 16.62 96 LEU B CA 1
ATOM 2504 C C . LEU C 1 73 ? 17.855 14.006 56.634 1.00 16.96 96 LEU B C 1
ATOM 2505 O O . LEU C 1 73 ? 18.433 12.916 56.652 1.00 17.17 96 LEU B O 1
ATOM 2510 N N . LEU C 1 74 ? 18.343 15.076 56.039 1.00 16.62 97 LEU B N 1
ATOM 2511 C CA . LEU C 1 74 ? 19.633 15.079 55.349 1.00 15.85 97 LEU B CA 1
ATOM 2512 C C . LEU C 1 74 ? 20.745 14.707 56.305 1.00 18.24 97 LEU B C 1
ATOM 2513 O O . LEU C 1 74 ? 21.632 13.955 55.936 1.00 20.35 97 LEU B O 1
ATOM 2518 N N . LEU C 1 75 ? 20.712 15.237 57.523 1.00 19.08 98 LEU B N 1
ATOM 2519 C CA . LEU C 1 75 ? 21.703 14.839 58.531 1.00 18.01 98 LEU B CA 1
ATOM 2520 C C . LEU C 1 75 ? 21.646 13.324 58.844 1.00 18.58 98 LEU B C 1
ATOM 2521 O O . LEU C 1 75 ? 22.677 12.655 58.849 1.00 22.59 98 LEU B O 1
ATOM 2526 N N . LYS C 1 76 ? 20.450 12.780 59.056 1.00 19.28 99 LYS B N 1
ATOM 2527 C CA . LYS C 1 76 ? 20.300 11.362 59.386 1.00 19.63 99 LYS B CA 1
ATOM 2528 C C . LYS C 1 76 ? 20.829 10.478 58.235 1.00 19.99 99 LYS B C 1
ATOM 2529 O O . LYS C 1 76 ? 21.558 9.508 58.428 1.00 21.54 99 LYS B O 1
ATOM 2532 N N . ILE C 1 77 ? 20.479 10.830 57.020 1.00 16.15 100 ILE B N 1
ATOM 2533 C CA . ILE C 1 77 ? 20.913 10.035 55.900 1.00 17.33 100 ILE B CA 1
ATOM 2534 C C . ILE C 1 77 ? 22.438 10.147 55.657 1.00 21.22 100 ILE B C 1
ATOM 2535 O O . ILE C 1 77 ? 23.068 9.140 55.360 1.00 22.30 100 ILE B O 1
ATOM 2540 N N . HIS C 1 78 ? 23.023 11.339 55.815 1.00 19.28 101 HIS B N 1
ATOM 2541 C CA . HIS C 1 78 ? 24.490 11.469 55.769 1.00 21.95 101 HIS B CA 1
ATOM 2542 C C . HIS C 1 78 ? 25.140 10.596 56.829 1.00 20.79 101 HIS B C 1
ATOM 2543 O O . HIS C 1 78 ? 26.133 9.930 56.568 1.00 20.47 101 HIS B O 1
ATOM 2550 N N . GLU C 1 79 ? 24.591 10.598 58.033 1.00 18.90 102 GLU B N 1
ATOM 2551 C CA . GLU C 1 79 ? 25.179 9.802 59.118 1.00 21.36 102 GLU B CA 1
ATOM 2552 C C . GLU C 1 79 ? 25.184 8.341 58.718 1.00 21.80 102 GLU B C 1
ATOM 2553 O O . GLU C 1 79 ? 26.192 7.641 58.860 1.00 21.45 102 GLU B O 1
ATOM 2559 N N . VAL C 1 80 ? 24.043 7.860 58.249 1.00 20.08 103 VAL B N 1
ATOM 2560 C CA . VAL C 1 80 ? 23.952 6.446 57.915 1.00 16.73 103 VAL B CA 1
ATOM 2561 C C . VAL C 1 80 ? 24.880 6.086 56.728 1.00 21.72 103 VAL B C 1
ATOM 2562 O O . VAL C 1 80 ? 25.365 4.958 56.656 1.00 21.83 103 VAL B O 1
ATOM 2566 N N . SER C 1 81 ? 25.117 7.030 55.814 1.00 16.39 104 SER B N 1
ATOM 2567 C CA . SER C 1 81 ? 25.981 6.759 54.667 1.00 15.65 104 SER B CA 1
ATOM 2568 C C . SER C 1 81 ? 27.436 6.749 55.082 1.00 21.55 104 SER B C 1
ATOM 2569 O O . SER C 1 81 ? 28.285 6.288 54.315 1.00 28.55 104 SER B O 1
ATOM 2572 N N . THR C 1 82 ? 27.730 7.280 56.276 1.00 16.98 105 THR B N 1
ATOM 2573 C CA . THR C 1 82 ? 29.126 7.332 56.731 1.00 23.85 105 THR B CA 1
ATOM 2574 C C . THR C 1 82 ? 29.517 6.233 57.749 1.00 22.44 105 THR B C 1
ATOM 2575 O O . THR C 1 82 ? 30.701 5.921 57.932 1.00 27.21 105 THR B O 1
ATOM 2579 N N . VAL C 1 83 ? 28.544 5.652 58.427 1.00 20.65 106 VAL B N 1
ATOM 2580 C CA . VAL C 1 83 ? 28.828 4.505 59.287 1.00 20.04 106 VAL B CA 1
ATOM 2581 C C . VAL C 1 83 ? 29.255 3.324 58.401 1.00 22.31 106 VAL B C 1
ATOM 2582 O O . VAL C 1 83 ? 28.910 3.265 57.210 1.00 24.90 106 VAL B O 1
ATOM 2586 N N . SER C 1 84 ? 30.037 2.401 58.952 1.00 19.73 107 SER B N 1
ATOM 2587 C CA . SER C 1 84 ? 30.436 1.225 58.175 1.00 19.83 107 SER B CA 1
ATOM 2588 C C . SER C 1 84 ? 29.326 0.216 57.993 1.00 17.97 107 SER B C 1
ATOM 2589 O O . SER C 1 84 ? 28.681 -0.192 58.954 1.00 20.97 107 SER B O 1
ATOM 2592 N N . HIS C 1 85 ? 29.140 -0.232 56.760 1.00 14.94 108 HIS B N 1
ATOM 2593 C CA . HIS C 1 85 ? 28.204 -1.315 56.474 1.00 13.83 108 HIS B CA 1
ATOM 2594 C C . HIS C 1 85 ? 28.981 -2.558 56.104 1.00 16.00 108 HIS B C 1
ATOM 2595 O O . HIS C 1 85 ? 28.479 -3.443 55.400 1.00 15.97 108 HIS B O 1
ATOM 2602 N N . ALA C 1 86 ? 30.235 -2.643 56.562 1.00 15.99 109 ALA B N 1
ATOM 2603 C CA . ALA C 1 86 ? 31.061 -3.768 56.153 1.00 14.23 109 ALA B CA 1
ATOM 2604 C C . ALA C 1 86 ? 30.506 -5.124 56.556 1.00 17.10 109 ALA B C 1
ATOM 2605 O O . ALA C 1 86 ? 30.675 -6.100 55.816 1.00 18.16 109 ALA B O 1
ATOM 2607 N N . ASP C 1 87 ? 29.855 -5.223 57.706 1.00 16.77 110 ASP B N 1
ATOM 2608 C CA . ASP C 1 87 ? 29.350 -6.533 58.093 1.00 18.53 110 ASP B CA 1
ATOM 2609 C C . ASP C 1 87 ? 27.852 -6.688 57.806 1.00 14.95 110 ASP B C 1
ATOM 2610 O O . ASP C 1 87 ? 27.181 -7.516 58.418 1.00 15.86 110 ASP B O 1
ATOM 2615 N N . ALA C 1 88 ? 27.360 -5.906 56.841 1.00 15.34 111 ALA B N 1
ATOM 2616 C CA . ALA C 1 88 ? 25.958 -5.986 56.393 1.00 12.37 111 ALA B CA 1
ATOM 2617 C C . ALA C 1 88 ? 25.852 -6.546 54.990 1.00 14.21 111 ALA B C 1
ATOM 2618 O O . ALA C 1 88 ? 26.784 -6.403 54.162 1.00 15.01 111 ALA B O 1
ATOM 2620 N N . ASP C 1 89 ? 24.691 -7.154 54.690 1.00 13.90 112 ASP B N 1
ATOM 2621 C CA . ASP C 1 89 ? 24.432 -7.675 53.356 1.00 12.01 112 ASP B CA 1
ATOM 2622 C C . ASP C 1 89 ? 23.999 -6.547 52.426 1.00 14.41 112 ASP B C 1
ATOM 2623 O O . ASP C 1 89 ? 24.271 -6.610 51.229 1.00 12.68 112 ASP B O 1
ATOM 2628 N N . CYS C 1 90 ? 23.278 -5.547 52.948 1.00 12.56 113 CYS B N 1
ATOM 2629 C CA . CYS C 1 90 ? 22.624 -4.595 52.045 1.00 10.42 113 CYS B CA 1
ATOM 2630 C C . CYS C 1 90 ? 22.113 -3.381 52.824 1.00 12.00 113 CYS B C 1
ATOM 2631 O O . CYS C 1 90 ? 22.296 -3.312 54.064 1.00 12.22 113 CYS B O 1
ATOM 2634 N N . PHE C 1 91 ? 21.454 -2.455 52.141 1.00 14.43 114 PHE B N 1
ATOM 2635 C CA . PHE C 1 91 ? 20.896 -1.273 52.788 1.00 11.54 114 PHE B CA 1
ATOM 2636 C C . PHE C 1 91 ? 19.527 -1.047 52.189 1.00 11.45 114 PHE B C 1
ATOM 2637 O O . PHE C 1 91 ? 19.410 -1.132 50.993 1.00 10.21 114 PHE B O 1
ATOM 2645 N N . VAL C 1 92 ? 18.507 -0.765 53.024 1.00 11.57 115 VAL B N 1
ATOM 2646 C CA . VAL C 1 92 ? 17.174 -0.385 52.535 1.00 11.60 115 VAL B CA 1
ATOM 2647 C C . VAL C 1 92 ? 16.834 1.011 53.085 1.00 12.53 115 VAL B C 1
ATOM 2648 O O . VAL C 1 92 ? 17.098 1.302 54.253 1.00 10.52 115 VAL B O 1
ATOM 2652 N N . CYS C 1 93 ? 16.233 1.872 52.272 1.00 10.74 116 CYS B N 1
ATOM 2653 C CA . CYS C 1 93 ? 15.808 3.208 52.728 1.00 10.07 116 CYS B CA 1
ATOM 2654 C C . CYS C 1 93 ? 14.414 3.483 52.136 1.00 12.10 116 CYS B C 1
ATOM 2655 O O . CYS C 1 93 ? 14.229 3.421 50.898 1.00 12.50 116 CYS B O 1
ATOM 2658 N N . VAL C 1 94 ? 13.429 3.715 53.006 1.00 11.56 117 VAL B N 1
ATOM 2659 C CA . VAL C 1 94 ? 12.042 3.919 52.614 1.00 13.54 117 VAL B CA 1
ATOM 2660 C C . VAL C 1 94 ? 11.617 5.362 52.865 1.00 10.84 117 VAL B C 1
ATOM 2661 O O . VAL C 1 94 ? 11.902 5.933 53.928 1.00 11.45 117 VAL B O 1
ATOM 2665 N N . PHE C 1 95 ? 10.959 5.987 51.880 1.00 11.14 118 PHE B N 1
ATOM 2666 C CA . PHE C 1 95 ? 10.355 7.323 52.082 1.00 11.58 118 PHE B CA 1
ATOM 2667 C C . PHE C 1 95 ? 8.849 7.176 51.909 1.00 12.97 118 PHE B C 1
ATOM 2668 O O . PHE C 1 95 ? 8.403 6.632 50.910 1.00 13.45 118 PHE B O 1
ATOM 2676 N N . LEU C 1 96 ? 8.081 7.625 52.902 1.00 11.23 119 LEU B N 1
ATOM 2677 C CA . LEU C 1 96 ? 6.615 7.618 52.836 1.00 11.64 119 LEU B CA 1
ATOM 2678 C C . LEU C 1 96 ? 6.210 9.086 52.937 1.00 13.10 119 LEU B C 1
ATOM 2679 O O . LEU C 1 96 ? 6.294 9.671 54.021 1.00 14.14 119 LEU B O 1
ATOM 2684 N N . SER C 1 97 ? 5.790 9.693 51.839 1.00 12.05 120 SER B N 1
ATOM 2685 C CA . SER C 1 97 ? 5.563 11.136 51.869 1.00 11.75 120 SER B CA 1
ATOM 2686 C C . SER C 1 97 ? 4.782 11.629 50.662 1.00 10.33 120 SER B C 1
ATOM 2687 O O . SER C 1 97 ? 4.309 10.856 49.864 1.00 12.97 120 SER B O 1
ATOM 2690 N N . HIS C 1 98 ? 4.553 12.936 50.588 1.00 11.85 121 HIS B N 1
ATOM 2691 C CA . HIS C 1 98 ? 4.146 13.493 49.301 1.00 12.70 121 HIS B CA 1
ATOM 2692 C C . HIS C 1 98 ? 5.346 13.693 48.371 1.00 12.79 121 HIS B C 1
ATOM 2693 O O . HIS C 1 98 ? 6.498 13.662 48.806 1.00 14.22 121 HIS B O 1
ATOM 2700 N N . GLY C 1 99 ? 5.058 13.905 47.083 1.00 12.38 122 GLY B N 1
ATOM 2701 C CA . GLY C 1 99 ? 6.111 14.185 46.107 1.00 13.59 122 GLY B CA 1
ATOM 2702 C C . GLY C 1 99 ? 5.510 14.675 44.797 1.00 16.43 122 GLY B C 1
ATOM 2703 O O . GLY C 1 99 ? 4.284 14.680 44.604 1.00 14.85 122 GLY B O 1
ATOM 2704 N N . GLU C 1 100 ? 6.407 15.081 43.905 1.00 17.70 123 GLU B N 1
ATOM 2705 C CA . GLU C 1 100 ? 6.035 15.468 42.551 1.00 17.63 123 GLU B CA 1
ATOM 2706 C C . GLU C 1 100 ? 7.333 15.437 41.769 1.00 18.39 123 GLU B C 1
ATOM 2707 O O . GLU C 1 100 ? 8.412 15.430 42.344 1.00 19.19 123 GLU B O 1
ATOM 2709 N N . GLY C 1 101 ? 7.254 15.393 40.452 1.00 15.86 124 GLY B N 1
ATOM 2710 C CA . GLY C 1 101 ? 8.494 15.349 39.692 1.00 18.76 124 GLY B CA 1
ATOM 2711 C C . GLY C 1 101 ? 9.452 14.317 40.233 1.00 15.52 124 GLY B C 1
ATOM 2712 O O . GLY C 1 101 ? 9.095 13.151 40.356 1.00 17.01 124 GLY B O 1
ATOM 2713 N N . ASN C 1 102 ? 10.703 14.724 40.546 1.00 16.59 125 ASN B N 1
ATOM 2714 C CA . ASN C 1 102 ? 11.696 13.790 41.076 1.00 17.97 125 ASN B CA 1
ATOM 2715 C C . ASN C 1 102 ? 12.059 14.077 42.531 1.00 17.56 125 ASN B C 1
ATOM 2716 O O . ASN C 1 102 ? 13.194 13.835 42.968 1.00 18.96 125 ASN B O 1
ATOM 2721 N N . HIS C 1 103 ? 11.101 14.612 43.274 1.00 15.13 126 HIS B N 1
ATOM 2722 C CA . HIS C 1 103 ? 11.341 14.986 44.646 1.00 16.68 126 HIS B CA 1
ATOM 2723 C C . HIS C 1 103 ? 10.310 14.390 45.605 1.00 13.69 126 HIS B C 1
ATOM 2724 O O . HIS C 1 103 ? 9.222 14.015 45.205 1.00 14.89 126 HIS B O 1
ATOM 2731 N N . ILE C 1 104 ? 10.702 14.269 46.874 1.00 12.85 127 ILE B N 1
ATOM 2732 C CA . ILE C 1 104 ? 9.754 13.985 47.938 1.00 12.58 127 ILE B CA 1
ATOM 2733 C C . ILE C 1 104 ? 9.769 15.187 48.912 1.00 14.87 127 ILE B C 1
ATOM 2734 O O . ILE C 1 104 ? 10.630 16.066 48.848 1.00 19.64 127 ILE B O 1
ATOM 2739 N N . TYR C 1 105 ? 8.788 15.246 49.783 1.00 11.68 128 TYR B N 1
ATOM 2740 C CA . TYR C 1 105 ? 8.767 16.290 50.794 1.00 13.42 128 TYR B CA 1
ATOM 2741 C C . TYR C 1 105 ? 9.228 15.810 52.150 1.00 14.66 128 TYR B C 1
ATOM 2742 O O . TYR C 1 105 ? 8.778 14.752 52.667 1.00 17.85 128 TYR B O 1
ATOM 2751 N N . ALA C 1 106 ? 10.113 16.597 52.747 1.00 10.55 129 ALA B N 1
ATOM 2752 C CA . ALA C 1 106 ? 10.299 16.495 54.198 1.00 10.61 129 ALA B CA 1
ATOM 2753 C C . ALA C 1 106 ? 9.215 17.389 54.810 1.00 12.68 129 ALA B C 1
ATOM 2754 O O . ALA C 1 106 ? 8.296 17.868 54.111 1.00 12.28 129 ALA B O 1
ATOM 2756 N N . TYR C 1 107 ? 9.306 17.623 56.109 1.00 11.98 130 TYR B N 1
ATOM 2757 C CA . TYR C 1 107 ? 8.241 18.385 56.791 1.00 15.86 130 TYR B CA 1
ATOM 2758 C C . TYR C 1 107 ? 8.113 19.794 56.179 1.00 17.93 130 TYR B C 1
ATOM 2759 O O . TYR C 1 107 ? 7.001 20.301 55.972 1.00 16.26 130 TYR B O 1
ATOM 2768 N N . ASP C 1 108 ? 9.261 20.407 55.864 1.00 12.60 131 ASP B N 1
ATOM 2769 C CA . ASP C 1 108 ? 9.282 21.829 55.521 1.00 14.88 131 ASP B CA 1
ATOM 2770 C C . ASP C 1 108 ? 9.716 22.182 54.107 1.00 18.11 131 ASP B C 1
ATOM 2771 O O . ASP C 1 108 ? 9.639 23.359 53.697 1.00 17.74 131 ASP B O 1
ATOM 2776 N N . ALA C 1 109 ? 10.158 21.186 53.351 1.00 17.07 132 ALA B N 1
ATOM 2777 C CA . ALA C 1 109 ? 10.713 21.447 52.029 1.00 14.80 132 ALA B CA 1
ATOM 2778 C C . ALA C 1 109 ? 10.855 20.170 51.234 1.00 15.01 132 ALA B C 1
ATOM 2779 O O . ALA C 1 109 ? 10.953 19.059 51.786 1.00 17.16 132 ALA B O 1
ATOM 2781 N N . LYS C 1 110 ? 10.916 20.347 49.926 1.00 16.98 133 LYS B N 1
ATOM 2782 C CA . LYS C 1 110 ? 11.208 19.237 49.046 1.00 17.43 133 LYS B CA 1
ATOM 2783 C C . LYS C 1 110 ? 12.715 18.890 49.016 1.00 18.18 133 LYS B C 1
ATOM 2784 O O . LYS C 1 110 ? 13.590 19.748 49.242 1.00 19.85 133 LYS B O 1
ATOM 2790 N N . ILE C 1 111 ? 12.984 17.616 48.756 1.00 14.46 134 ILE B N 1
ATOM 2791 C CA . ILE C 1 111 ? 14.340 17.105 48.590 1.00 13.37 134 ILE B CA 1
ATOM 2792 C C . ILE C 1 111 ? 14.360 16.305 47.304 1.00 17.42 134 ILE B C 1
ATOM 2793 O O . ILE C 1 111 ? 13.495 15.454 47.071 1.00 16.58 134 ILE B O 1
ATOM 2798 N N . GLU C 1 112 ? 15.356 16.544 46.461 1.00 16.12 135 GLU B N 1
ATOM 2799 C CA . GLU C 1 112 ? 15.463 15.744 45.246 1.00 14.37 135 GLU B CA 1
ATOM 2800 C C . GLU C 1 112 ? 15.934 14.358 45.611 1.00 14.67 135 GLU B C 1
ATOM 2801 O O . GLU C 1 112 ? 16.901 14.183 46.354 1.00 17.73 135 GLU B O 1
ATOM 2807 N N . ILE C 1 113 ? 15.299 13.364 45.017 1.00 15.10 136 ILE B N 1
ATOM 2808 C CA . ILE C 1 113 ? 15.644 12.006 45.391 1.00 14.68 136 ILE B CA 1
ATOM 2809 C C . ILE C 1 113 ? 17.146 11.691 45.103 1.00 17.48 136 ILE B C 1
ATOM 2810 O O . ILE C 1 113 ? 17.808 10.979 45.869 1.00 18.57 136 ILE B O 1
ATOM 2815 N N . GLN C 1 114 ? 17.692 12.239 44.023 1.00 18.22 137 GLN B N 1
ATOM 2816 C CA . GLN C 1 114 ? 19.083 11.936 43.680 1.00 15.60 137 GLN B CA 1
ATOM 2817 C C . GLN C 1 114 ? 20.022 12.470 44.730 1.00 16.14 137 GLN B C 1
ATOM 2818 O O . GLN C 1 114 ? 21.140 11.967 44.889 1.00 20.35 137 GLN B O 1
ATOM 2824 N N . THR C 1 115 ? 19.597 13.500 45.457 1.00 20.79 138 THR B N 1
ATOM 2825 C CA . THR C 1 115 ? 20.475 14.045 46.488 1.00 21.35 138 THR B CA 1
ATOM 2826 C C . THR C 1 115 ? 20.668 13.029 47.623 1.00 21.84 138 THR B C 1
ATOM 2827 O O . THR C 1 115 ? 21.725 12.979 48.261 1.00 24.69 138 THR B O 1
ATOM 2831 N N . LEU C 1 116 ? 19.674 12.179 47.821 1.00 18.73 139 LEU B N 1
ATOM 2832 C CA . LEU C 1 116 ? 19.739 11.161 48.861 1.00 18.74 139 LEU B CA 1
ATOM 2833 C C . LEU C 1 116 ? 20.449 9.925 48.363 1.00 17.47 139 LEU B C 1
ATOM 2834 O O . LEU C 1 116 ? 21.300 9.363 49.057 1.00 19.83 139 LEU B O 1
ATOM 2839 N N . THR C 1 117 ? 20.158 9.508 47.144 1.00 14.77 140 THR B N 1
ATOM 2840 C CA . THR C 1 117 ? 20.788 8.277 46.688 1.00 15.71 140 THR B CA 1
ATOM 2841 C C . THR C 1 117 ? 22.286 8.502 46.434 1.00 15.08 140 THR B C 1
ATOM 2842 O O . THR C 1 117 ? 23.095 7.592 46.623 1.00 16.71 140 THR B O 1
ATOM 2846 N N . GLY C 1 118 ? 22.662 9.707 46.032 1.00 15.17 141 GLY B N 1
ATOM 2847 C CA . GLY C 1 118 ? 24.057 9.973 45.664 1.00 16.24 141 GLY B CA 1
ATOM 2848 C C . GLY C 1 118 ? 25.025 9.697 46.792 1.00 16.08 141 GLY B C 1
ATOM 2849 O O . GLY C 1 118 ? 26.196 9.370 46.566 1.00 18.03 141 GLY B O 1
ATOM 2850 N N . LEU C 1 119 ? 24.543 9.824 48.020 1.00 15.01 142 LEU B N 1
ATOM 2851 C CA . LEU C 1 119 ? 25.405 9.623 49.172 1.00 16.21 142 LEU B CA 1
ATOM 2852 C C . LEU C 1 119 ? 25.836 8.156 49.349 1.00 14.36 142 LEU B C 1
ATOM 2853 O O . LEU C 1 119 ? 26.731 7.879 50.148 1.00 14.40 142 LEU B O 1
ATOM 2858 N N . PHE C 1 120 ? 25.178 7.239 48.629 1.00 13.34 143 PHE B N 1
ATOM 2859 C CA . PHE C 1 120 ? 25.467 5.807 48.732 1.00 12.03 143 PHE B CA 1
ATOM 2860 C C . PHE C 1 120 ? 26.160 5.253 47.482 1.00 13.62 143 PHE B C 1
ATOM 2861 O O . PHE C 1 120 ? 26.391 4.048 47.374 1.00 14.37 143 PHE B O 1
ATOM 2869 N N . LYS C 1 121 ? 26.491 6.121 46.548 1.00 15.89 144 LYS B N 1
ATOM 2870 C CA . LYS C 1 121 ? 27.243 5.650 45.389 1.00 11.61 144 LYS B CA 1
ATOM 2871 C C . LYS C 1 121 ? 28.590 5.112 45.869 1.00 13.63 144 LYS B C 1
ATOM 2872 O O . LYS C 1 121 ? 29.039 5.423 46.976 1.00 13.01 144 LYS B O 1
ATOM 2878 N N . GLY C 1 122 ? 29.223 4.278 45.042 1.00 13.83 145 GLY B N 1
ATOM 2879 C CA . GLY C 1 122 ? 30.347 3.465 45.525 1.00 13.53 145 GLY B CA 1
ATOM 2880 C C . GLY C 1 122 ? 31.522 4.266 46.031 1.00 15.33 145 GLY B C 1
ATOM 2881 O O . GLY C 1 122 ? 32.193 3.840 46.981 1.00 14.84 145 GLY B O 1
ATOM 2882 N N . ASP C 1 123 ? 31.766 5.425 45.412 1.00 13.01 146 ASP B N 1
ATOM 2883 C CA . ASP C 1 123 ? 32.885 6.276 45.837 1.00 18.67 146 ASP B CA 1
ATOM 2884 C C . ASP C 1 123 ? 32.569 7.030 47.135 1.00 16.91 146 ASP B C 1
ATOM 2885 O O . ASP C 1 123 ? 33.493 7.387 47.874 1.00 16.88 146 ASP B O 1
ATOM 2890 N N . LYS C 1 124 ? 31.288 7.308 47.392 1.00 11.84 147 LYS B N 1
ATOM 2891 C CA . LYS C 1 124 ? 30.844 7.942 48.651 1.00 14.73 147 LYS B CA 1
ATOM 2892 C C . LYS C 1 124 ? 30.649 6.961 49.826 1.00 17.61 147 LYS B C 1
ATOM 2893 O O . LYS C 1 124 ? 30.603 7.377 50.987 1.00 17.71 147 LYS B O 1
ATOM 2899 N N . CYS C 1 125 ? 30.482 5.677 49.546 1.00 14.34 148 CYS B N 1
ATOM 2900 C CA . CYS C 1 125 ? 30.120 4.709 50.570 1.00 13.71 148 CYS B CA 1
ATOM 2901 C C . CYS C 1 125 ? 30.797 3.390 50.223 1.00 15.16 148 CYS B C 1
ATOM 2902 O O . CYS C 1 125 ? 30.205 2.495 49.660 1.00 15.55 148 CYS B O 1
ATOM 2905 N N . HIS C 1 126 ? 32.084 3.290 50.565 1.00 13.52 149 HIS B N 1
ATOM 2906 C CA . HIS C 1 126 ? 32.884 2.143 50.117 1.00 13.89 149 HIS B CA 1
ATOM 2907 C C . HIS C 1 126 ? 32.388 0.838 50.679 1.00 14.12 149 HIS B C 1
ATOM 2908 O O . HIS C 1 126 ? 32.507 -0.202 50.024 1.00 14.92 149 HIS B O 1
ATOM 2915 N N . SER C 1 127 ? 31.788 0.887 51.879 1.00 15.91 150 SER B N 1
ATOM 2916 C CA . SER C 1 127 ? 31.418 -0.354 52.556 1.00 15.24 150 SER B CA 1
ATOM 2917 C C . SER C 1 127 ? 30.131 -0.971 52.028 1.00 17.03 150 SER B C 1
ATOM 2918 O O . SER C 1 127 ? 29.779 -2.099 52.393 1.00 14.94 150 SER B O 1
ATOM 2921 N N . LEU C 1 128 ? 29.463 -0.277 51.117 1.00 13.28 151 LEU B N 1
ATOM 2922 C CA . LEU C 1 128 ? 28.319 -0.901 50.417 1.00 12.09 151 LEU B CA 1
ATOM 2923 C C . LEU C 1 128 ? 28.655 -1.231 48.953 1.00 9.76 151 LEU B C 1
ATOM 2924 O O . LEU C 1 128 ? 27.788 -1.642 48.170 1.00 12.19 151 LEU B O 1
ATOM 2929 N N . VAL C 1 129 ? 29.924 -1.051 48.556 1.00 12.74 152 VAL B N 1
ATOM 2930 C CA . VAL C 1 129 ? 30.282 -1.381 47.177 1.00 13.35 152 VAL B CA 1
ATOM 2931 C C . VAL C 1 129 ? 30.086 -2.887 46.957 1.00 10.98 152 VAL B C 1
ATOM 2932 O O . VAL C 1 129 ? 30.534 -3.717 47.777 1.00 12.40 152 VAL B O 1
ATOM 2936 N N . GLY C 1 130 ? 29.388 -3.257 45.877 1.00 11.68 153 GLY B N 1
ATOM 2937 C CA . GLY C 1 130 ? 29.099 -4.668 45.664 1.00 12.12 153 GLY B CA 1
ATOM 2938 C C . GLY C 1 130 ? 27.794 -5.138 46.326 1.00 12.03 153 GLY B C 1
ATOM 2939 O O . GLY C 1 130 ? 27.418 -6.294 46.128 1.00 14.22 153 GLY B O 1
ATOM 2940 N N . LYS C 1 131 ? 27.124 -4.254 47.085 1.00 10.72 154 LYS B N 1
ATOM 2941 C CA . LYS C 1 131 ? 25.977 -4.674 47.908 1.00 11.04 154 LYS B CA 1
ATOM 2942 C C . LYS C 1 131 ? 24.745 -3.916 47.440 1.00 14.10 154 LYS B C 1
ATOM 2943 O O . LYS C 1 131 ? 24.839 -2.722 47.086 1.00 12.83 154 LYS B O 1
ATOM 2949 N N . PRO C 1 132 ? 23.582 -4.590 47.488 1.00 12.56 155 PRO B N 1
ATOM 2950 C CA . PRO C 1 132 ? 22.345 -3.947 47.041 1.00 14.14 155 PRO B CA 1
ATOM 2951 C C . PRO C 1 132 ? 22.008 -2.725 47.900 1.00 10.96 155 PRO B C 1
ATOM 2952 O O . PRO C 1 132 ? 22.125 -2.777 49.141 1.00 12.01 155 PRO B O 1
ATOM 2956 N N . LYS C 1 133 ? 21.642 -1.633 47.229 1.00 12.79 156 LYS B N 1
ATOM 2957 C CA . LYS C 1 133 ? 21.201 -0.381 47.884 1.00 11.30 156 LYS B CA 1
ATOM 2958 C C . LYS C 1 133 ? 19.788 -0.142 47.381 1.00 12.03 156 LYS B C 1
ATOM 2959 O O . LYS C 1 133 ? 19.587 0.225 46.213 1.00 12.45 156 LYS B O 1
ATOM 2965 N N . ILE C 1 134 ? 18.817 -0.346 48.273 1.00 9.84 157 ILE B N 1
ATOM 2966 C CA . ILE C 1 134 ? 17.400 -0.484 47.893 1.00 9.28 157 ILE B CA 1
ATOM 2967 C C . ILE C 1 134 ? 16.653 0.711 48.463 1.00 10.57 157 ILE B C 1
ATOM 2968 O O . ILE C 1 134 ? 16.589 0.899 49.676 1.00 12.87 157 ILE B O 1
ATOM 2973 N N . PHE C 1 135 ? 16.034 1.501 47.578 1.00 10.87 158 PHE B N 1
ATOM 2974 C CA . PHE C 1 135 ? 15.195 2.642 47.967 1.00 11.47 158 PHE B CA 1
ATOM 2975 C C . PHE C 1 135 ? 13.794 2.392 47.587 1.00 9.91 158 PHE B C 1
ATOM 2976 O O . PHE C 1 135 ? 13.534 1.932 46.484 1.00 11.58 158 PHE B O 1
ATOM 2984 N N . ILE C 1 136 ? 12.886 2.649 48.540 1.00 8.45 159 ILE B N 1
ATOM 2985 C CA . ILE C 1 136 ? 11.475 2.389 48.307 1.00 9.03 159 ILE B CA 1
ATOM 2986 C C . ILE C 1 136 ? 10.705 3.686 48.560 1.00 12.33 159 ILE B C 1
ATOM 2987 O O . ILE C 1 136 ? 10.854 4.296 49.616 1.00 11.61 159 ILE B O 1
ATOM 2992 N N . ILE C 1 137 ? 9.884 4.132 47.595 1.00 10.13 160 ILE B N 1
ATOM 2993 C CA . ILE C 1 137 ? 9.285 5.469 47.693 1.00 11.64 160 ILE B CA 1
ATOM 2994 C C . ILE C 1 137 ? 7.787 5.379 47.444 1.00 9.78 160 ILE B C 1
ATOM 2995 O O . ILE C 1 137 ? 7.328 5.109 46.316 1.00 11.07 160 ILE B O 1
ATOM 3000 N N . GLN C 1 138 ? 7.010 5.603 48.508 1.00 8.17 161 GLN B N 1
ATOM 3001 C CA . GLN C 1 138 ? 5.545 5.786 48.381 1.00 7.53 161 GLN B CA 1
ATOM 3002 C C . GLN C 1 138 ? 5.348 7.309 48.452 1.00 10.96 161 GLN B C 1
ATOM 3003 O O . GLN C 1 138 ? 5.542 7.936 49.495 1.00 12.06 161 GLN B O 1
ATOM 3009 N N . ALA C 1 139 ? 4.961 7.887 47.310 1.00 12.41 162 ALA B N 1
ATOM 3010 C CA . ALA C 1 139 ? 4.749 9.326 47.163 1.00 11.63 162 ALA B CA 1
ATOM 3011 C C . ALA C 1 139 ? 4.127 9.498 45.803 1.00 13.33 162 ALA B C 1
ATOM 3012 O O . ALA C 1 139 ? 4.394 8.715 44.896 1.00 14.33 162 ALA B O 1
ATOM 3014 N N . CYS C 1 140 ? 3.335 10.551 45.645 1.00 11.49 163 CYS B N 1
ATOM 3015 C CA . CYS C 1 140 ? 2.912 10.973 44.296 1.00 13.42 163 CYS B CA 1
ATOM 3016 C C . CYS C 1 140 ? 4.122 11.409 43.463 1.00 18.23 163 CYS B C 1
ATOM 3017 O O . CYS C 1 140 ? 5.189 11.756 43.993 1.00 15.35 163 CYS B O 1
ATOM 3020 N N . ARG C 1 141 ? 3.986 11.357 42.138 1.00 14.36 164 ARG B N 1
ATOM 3021 C CA . ARG C 1 141 ? 5.145 11.685 41.301 1.00 13.72 164 ARG B CA 1
ATOM 3022 C C . ARG C 1 141 ? 4.770 12.676 40.208 1.00 14.82 164 ARG B C 1
ATOM 3023 O O . ARG C 1 141 ? 5.547 12.889 39.292 1.00 16.47 164 ARG B O 1
ATOM 3031 N N . GLY C 1 142 ? 3.567 13.235 40.329 1.00 17.56 165 GLY B N 1
ATOM 3032 C CA . GLY C 1 142 ? 3.074 14.241 39.408 1.00 16.38 165 GLY B CA 1
ATOM 3033 C C . GLY C 1 142 ? 1.561 14.277 39.502 1.00 19.98 165 GLY B C 1
ATOM 3034 O O . GLY C 1 142 ? 0.998 13.741 40.435 1.00 20.84 165 GLY B O 1
ATOM 3035 N N . ASN C 1 143 ? 0.911 14.874 38.520 1.00 17.83 166 ASN B N 1
ATOM 3036 C CA . ASN C 1 143 ? -0.530 15.137 38.609 1.00 16.88 166 ASN B CA 1
ATOM 3037 C C . ASN C 1 143 ? -1.405 14.421 37.595 1.00 19.53 166 ASN B C 1
ATOM 3038 O O . ASN C 1 143 ? -2.600 14.775 37.420 1.00 20.67 166 ASN B O 1
ATOM 3043 N N . GLN C 1 144 ? -0.845 13.398 36.943 1.00 18.29 167 GLN B N 1
ATOM 3044 C CA . GLN C 1 144 ? -1.660 12.565 36.072 1.00 15.04 167 GLN B CA 1
ATOM 3045 C C . GLN C 1 144 ? -2.311 11.467 36.914 1.00 16.96 167 GLN B C 1
ATOM 3046 O O . GLN C 1 144 ? -1.692 10.898 37.790 1.00 17.63 167 GLN B O 1
ATOM 3052 N N . HIS C 1 145 ? -3.575 11.180 36.641 1.00 16.69 168 HIS B N 1
ATOM 3053 C CA . HIS C 1 145 ? -4.293 10.119 37.371 1.00 14.67 168 HIS B CA 1
ATOM 3054 C C . HIS C 1 145 ? -4.567 8.979 36.369 1.00 14.83 168 HIS B C 1
ATOM 3055 O O . HIS C 1 145 ? -5.310 9.159 35.395 1.00 16.20 168 HIS B O 1
ATOM 3062 N N . ASP C 1 146 ? -3.891 7.853 36.516 1.00 12.15 169 ASP B N 1
ATOM 3063 C CA . ASP C 1 146 ? -3.930 6.813 35.470 1.00 12.53 169 ASP B CA 1
ATOM 3064 C C . ASP C 1 146 ? -5.354 6.268 35.310 1.00 12.67 169 ASP B C 1
ATOM 3065 O O . ASP C 1 146 ? -6.086 6.095 36.291 1.00 15.09 169 ASP B O 1
ATOM 3070 N N . VAL C 1 147 ? -5.709 5.998 34.062 1.00 13.24 170 VAL B N 1
ATOM 3071 C CA . VAL C 1 147 ? -7.083 5.583 33.747 1.00 12.55 170 VAL B CA 1
ATOM 3072 C C . VAL C 1 147 ? -7.101 4.094 33.555 1.00 12.22 170 VAL B C 1
ATOM 3073 O O . VAL C 1 147 ? -6.078 3.495 33.200 1.00 13.65 170 VAL B O 1
ATOM 3077 N N . PRO C 1 148 ? -8.289 3.479 33.753 1.00 11.90 171 PRO B N 1
ATOM 3078 C CA . PRO C 1 148 ? -8.382 2.030 33.548 1.00 12.47 171 PRO B CA 1
ATOM 3079 C C . PRO C 1 148 ? -8.629 1.691 32.083 1.00 12.81 171 PRO B C 1
ATOM 3080 O O . PRO C 1 148 ? -9.387 2.396 31.365 1.00 14.81 171 PRO B O 1
ATOM 3084 N N . VAL C 1 149 ? -8.029 0.585 31.652 1.00 13.25 172 VAL B N 1
ATOM 3085 C CA . VAL C 1 149 ? -8.237 0.073 30.305 1.00 12.30 172 VAL B CA 1
ATOM 3086 C C . VAL C 1 149 ? -8.484 -1.423 30.428 1.00 11.93 172 VAL B C 1
ATOM 3087 O O . VAL C 1 149 ? -8.285 -1.991 31.520 1.00 16.08 172 VAL B O 1
ATOM 3091 N N . ILE C 1 150 ? -8.983 -2.052 29.358 1.00 14.48 173 ILE B N 1
ATOM 3092 C CA . ILE C 1 150 ? -9.149 -3.508 29.344 1.00 11.68 173 ILE B CA 1
ATOM 3093 C C . ILE C 1 150 ? -8.430 -4.048 28.084 1.00 13.19 173 ILE B C 1
ATOM 3094 O O . ILE C 1 150 ? -8.289 -3.350 27.075 1.00 14.95 173 ILE B O 1
ATOM 3099 N N . PRO C 1 151 ? -7.982 -5.297 28.163 1.00 16.56 174 PRO B N 1
ATOM 3100 C CA . PRO C 1 151 ? -7.284 -5.937 27.044 1.00 18.31 174 PRO B CA 1
ATOM 3101 C C . PRO C 1 151 ? -8.251 -6.367 25.946 1.00 22.36 174 PRO B C 1
ATOM 3102 O O . PRO C 1 151 ? -9.336 -6.869 26.241 1.00 20.71 174 PRO B O 1
ATOM 3106 N N . LEU C 1 152 ? -7.856 -6.169 24.692 1.00 26.82 175 LEU B N 1
ATOM 3107 C CA . LEU C 1 152 ? -8.694 -6.539 23.557 1.00 40.79 175 LEU B CA 1
ATOM 3108 C C . LEU C 1 152 ? -8.794 -8.054 23.416 1.00 51.73 175 LEU B C 1
ATOM 3109 O O . LEU C 1 152 ? -8.664 -8.788 24.396 1.00 55.81 175 LEU B O 1
ATOM 3114 N N . VAL C 1 174 ? 39.872 -10.103 36.738 1.00 69.26 197 VAL B N 1
ATOM 3115 C CA . VAL C 1 174 ? 38.734 -9.691 37.552 1.00 66.30 197 VAL B CA 1
ATOM 3116 C C . VAL C 1 174 ? 38.544 -8.174 37.485 1.00 59.53 197 VAL B C 1
ATOM 3117 O O . VAL C 1 174 ? 39.416 -7.454 37.001 1.00 63.82 197 VAL B O 1
ATOM 3121 N N . TYR C 1 175 ? 37.413 -7.687 37.986 1.00 45.93 198 TYR B N 1
ATOM 3122 C CA . TYR C 1 175 ? 36.893 -6.409 37.500 1.00 35.19 198 TYR B CA 1
ATOM 3123 C C . TYR C 1 175 ? 36.644 -5.336 38.581 1.00 29.48 198 TYR B C 1
ATOM 3124 O O . TYR C 1 175 ? 36.329 -5.654 39.720 1.00 31.25 198 TYR B O 1
ATOM 3133 N N . THR C 1 176 ? 36.759 -4.064 38.203 1.00 20.54 199 THR B N 1
ATOM 3134 C CA . THR C 1 176 ? 36.247 -2.975 39.028 1.00 14.10 199 THR B CA 1
ATOM 3135 C C . THR C 1 176 ? 34.741 -2.868 38.790 1.00 12.85 199 THR B C 1
ATOM 3136 O O . THR C 1 176 ? 34.217 -3.477 37.854 1.00 14.73 199 THR B O 1
ATOM 3140 N N . LEU C 1 177 ? 34.069 -2.087 39.637 1.00 13.18 200 LEU B N 1
ATOM 3141 C CA . LEU C 1 177 ? 32.629 -1.868 39.527 1.00 10.12 200 LEU B CA 1
ATOM 3142 C C . LEU C 1 177 ? 32.317 -0.422 39.264 1.00 9.80 200 LEU B C 1
ATOM 3143 O O . LEU C 1 177 ? 32.978 0.493 39.773 1.00 13.63 200 LEU B O 1
ATOM 3148 N N . PRO C 1 178 ? 31.228 -0.152 38.518 1.00 11.24 201 PRO B N 1
ATOM 3149 C CA . PRO C 1 178 ? 30.823 1.257 38.440 1.00 9.02 201 PRO B CA 1
ATOM 3150 C C . PRO C 1 178 ? 30.328 1.778 39.784 1.00 10.67 201 PRO B C 1
ATOM 3151 O O . PRO C 1 178 ? 29.644 1.014 40.510 1.00 13.67 201 PRO B O 1
ATOM 3155 N N . ALA C 1 179 ? 30.652 3.030 40.102 1.00 11.97 202 ALA B N 1
ATOM 3156 C CA . ALA C 1 179 ? 30.155 3.630 41.344 1.00 11.21 202 ALA B CA 1
ATOM 3157 C C . ALA C 1 179 ? 28.611 3.751 41.376 1.00 12.58 202 ALA B C 1
ATOM 3158 O O . ALA C 1 179 ? 28.048 3.887 42.444 1.00 14.05 202 ALA B O 1
ATOM 3160 N N . GLY C 1 180 ? 27.944 3.667 40.210 1.00 9.11 203 GLY B N 1
ATOM 3161 C CA . GLY C 1 180 ? 26.482 3.724 40.192 1.00 10.55 203 GLY B CA 1
ATOM 3162 C C . GLY C 1 180 ? 25.778 2.378 40.285 1.00 9.57 203 GLY B C 1
ATOM 3163 O O . GLY C 1 180 ? 24.529 2.349 40.316 1.00 12.25 203 GLY B O 1
ATOM 3164 N N . ALA C 1 181 ? 26.553 1.283 40.366 1.00 9.64 204 ALA B N 1
ATOM 3165 C CA . ALA C 1 181 ? 25.989 -0.085 40.315 1.00 10.95 204 ALA B CA 1
ATOM 3166 C C . ALA C 1 181 ? 25.282 -0.541 41.598 1.00 12.05 204 ALA B C 1
ATOM 3167 O O . ALA C 1 181 ? 25.496 0.034 42.674 1.00 13.09 204 ALA B O 1
ATOM 3169 N N . ASP C 1 182 ? 24.405 -1.535 41.430 1.00 9.26 205 ASP B N 1
ATOM 3170 C CA . ASP C 1 182 ? 23.778 -2.254 42.528 1.00 10.91 205 ASP B CA 1
ATOM 3171 C C . ASP C 1 182 ? 22.731 -1.438 43.301 1.00 12.12 205 ASP B C 1
ATOM 3172 O O . ASP C 1 182 ? 22.487 -1.704 44.479 1.00 11.57 205 ASP B O 1
ATOM 3177 N N . PHE C 1 183 ? 22.142 -0.419 42.655 1.00 10.14 206 PHE B N 1
ATOM 3178 C CA . PHE C 1 183 ? 20.965 0.252 43.217 1.00 9.40 206 PHE B CA 1
ATOM 3179 C C . PHE C 1 183 ? 19.700 -0.382 42.697 1.00 7.81 206 PHE B C 1
ATOM 3180 O O . PHE C 1 183 ? 19.688 -0.863 41.567 1.00 10.79 206 PHE B O 1
ATOM 3188 N N . LEU C 1 184 ? 18.663 -0.365 43.519 1.00 8.32 207 LEU B N 1
ATOM 3189 C CA . LEU C 1 184 ? 17.328 -0.799 43.116 1.00 8.95 207 LEU B CA 1
ATOM 3190 C C . LEU C 1 184 ? 16.362 0.252 43.637 1.00 11.46 207 LEU B C 1
ATOM 3191 O O . LEU C 1 184 ? 16.244 0.425 44.846 1.00 11.21 207 LEU B O 1
ATOM 3196 N N . MET C 1 185 ? 15.670 0.946 42.712 1.00 11.61 208 MET B N 1
ATOM 3197 C CA . MET C 1 185 ? 14.780 2.071 43.067 1.00 12.64 208 MET B CA 1
ATOM 3198 C C . MET C 1 185 ? 13.361 1.617 42.888 1.00 12.78 208 MET B C 1
ATOM 3199 O O . MET C 1 185 ? 12.969 1.250 41.792 1.00 14.30 208 MET B O 1
ATOM 3204 N N . CYS C 1 186 ? 12.601 1.544 43.979 1.00 11.15 209 CYS B N 1
ATOM 3205 C CA . CYS C 1 186 ? 11.282 0.909 43.903 1.00 10.53 209 CYS B CA 1
ATOM 3206 C C . CYS C 1 186 ? 10.269 1.964 44.172 1.00 12.76 209 CYS B C 1
ATOM 3207 O O . CYS C 1 186 ? 10.148 2.431 45.299 1.00 11.34 209 CYS B O 1
ATOM 3210 N N . TYR C 1 187 ? 9.517 2.343 43.145 1.00 9.85 210 TYR B N 1
ATOM 3211 C CA . TYR C 1 187 ? 8.542 3.399 43.308 1.00 10.81 210 TYR B CA 1
ATOM 3212 C C . TYR C 1 187 ? 7.133 2.808 43.315 1.00 10.68 210 TYR B C 1
ATOM 3213 O O . TYR C 1 187 ? 6.833 1.812 42.629 1.00 10.69 210 TYR B O 1
ATOM 3222 N N . SER C 1 188 ? 6.283 3.448 44.089 1.00 9.75 211 SER B N 1
ATOM 3223 C CA . SER C 1 188 ? 4.877 3.026 44.198 1.00 8.61 211 SER B CA 1
ATOM 3224 C C . SER C 1 188 ? 4.104 3.226 42.913 1.00 10.38 211 SER B C 1
ATOM 3225 O O . SER C 1 188 ? 3.074 2.573 42.714 1.00 11.74 211 SER B O 1
ATOM 3228 N N . VAL C 1 189 ? 4.586 4.131 42.063 1.00 10.70 212 VAL B N 1
ATOM 3229 C CA . VAL C 1 189 ? 3.855 4.475 40.830 1.00 9.41 212 VAL B CA 1
ATOM 3230 C C . VAL C 1 189 ? 4.853 4.919 39.756 1.00 11.26 212 VAL B C 1
ATOM 3231 O O . VAL C 1 189 ? 5.982 5.358 40.080 1.00 12.83 212 VAL B O 1
ATOM 3235 N N . ALA C 1 190 ? 4.457 4.711 38.506 1.00 12.29 213 ALA B N 1
ATOM 3236 C CA . ALA C 1 190 ? 5.236 5.140 37.378 1.00 13.60 213 ALA B CA 1
ATOM 3237 C C . ALA C 1 190 ? 5.376 6.647 37.374 1.00 12.88 213 ALA B C 1
ATOM 3238 O O . ALA C 1 190 ? 4.655 7.360 38.087 1.00 11.95 213 ALA B O 1
ATOM 3240 N N . GLU C 1 191 ? 6.340 7.135 36.595 1.00 12.40 214 GLU B N 1
ATOM 3241 C CA . GLU C 1 191 ? 6.618 8.559 36.555 1.00 14.01 214 GLU B CA 1
ATOM 3242 C C . GLU C 1 191 ? 5.381 9.385 36.153 1.00 12.99 214 GLU B C 1
ATOM 3243 O O . GLU C 1 191 ? 4.624 8.990 35.243 1.00 18.10 214 GLU B O 1
ATOM 3249 N N . GLY C 1 192 ? 5.183 10.519 36.842 1.00 12.64 215 GLY B N 1
ATOM 3250 C CA . GLY C 1 192 ? 4.201 11.519 36.469 1.00 14.51 215 GLY B CA 1
ATOM 3251 C C . GLY C 1 192 ? 2.842 11.387 37.113 1.00 17.67 215 GLY B C 1
ATOM 3252 O O . GLY C 1 192 ? 1.975 12.254 36.909 1.00 17.11 215 GLY B O 1
ATOM 3253 N N . TYR C 1 193 ? 2.671 10.328 37.914 1.00 14.83 216 TYR B N 1
ATOM 3254 C CA . TYR C 1 193 ? 1.322 9.922 38.335 1.00 14.27 216 TYR B CA 1
ATOM 3255 C C . TYR C 1 193 ? 1.033 10.123 39.805 1.00 12.20 216 TYR B C 1
ATOM 3256 O O . TYR C 1 193 ? 1.937 10.124 40.639 1.00 13.75 216 TYR B O 1
ATOM 3265 N N . TYR C 1 194 ? -0.262 10.256 40.116 1.00 11.33 217 TYR B N 1
ATOM 3266 C CA . TYR C 1 194 ? -0.730 10.091 41.484 1.00 10.32 217 TYR B CA 1
ATOM 3267 C C . TYR C 1 194 ? -0.532 8.674 41.990 1.00 12.98 217 TYR B C 1
ATOM 3268 O O . TYR C 1 194 ? -0.613 7.718 41.226 1.00 14.27 217 TYR B O 1
ATOM 3277 N N . SER C 1 195 ? -0.315 8.581 43.308 1.00 11.25 218 SER B N 1
ATOM 3278 C CA . SER C 1 195 ? -0.243 7.311 44.029 1.00 10.26 218 SER B CA 1
ATOM 3279 C C . SER C 1 195 ? -1.340 7.343 45.085 1.00 11.63 218 SER B C 1
ATOM 3280 O O . SER C 1 195 ? -1.736 8.422 45.520 1.00 12.53 218 SER B O 1
ATOM 3283 N N . HIS C 1 196 ? -1.865 6.175 45.473 1.00 10.32 219 HIS B N 1
ATOM 3284 C CA . HIS C 1 196 ? -3.083 6.141 46.322 1.00 11.30 219 HIS B CA 1
ATOM 3285 C C . HIS C 1 196 ? -2.811 5.594 47.717 1.00 14.51 219 HIS B C 1
ATOM 3286 O O . HIS C 1 196 ? -1.994 4.699 47.882 1.00 12.34 219 HIS B O 1
ATOM 3293 N N . ARG C 1 197 ? -3.543 6.111 48.696 1.00 11.46 220 ARG B N 1
ATOM 3294 C CA . ARG C 1 197 ? -3.365 5.717 50.099 1.00 11.26 220 ARG B CA 1
ATOM 3295 C C . ARG C 1 197 ? -4.717 5.591 50.749 1.00 14.87 220 ARG B C 1
ATOM 3296 O O . ARG C 1 197 ? -5.506 6.526 50.762 1.00 14.11 220 ARG B O 1
ATOM 3304 N N . GLU C 1 198 ? -4.964 4.416 51.321 1.00 9.07 221 GLU B N 1
ATOM 3305 C CA . GLU C 1 198 ? -6.190 4.237 52.147 1.00 10.04 221 GLU B CA 1
ATOM 3306 C C . GLU C 1 198 ? -5.966 4.791 53.580 1.00 14.77 221 GLU B C 1
ATOM 3307 O O . GLU C 1 198 ? -4.907 4.581 54.201 1.00 16.16 221 GLU B O 1
ATOM 3313 N N . THR C 1 199 ? -6.948 5.522 54.104 1.00 15.45 222 THR B N 1
ATOM 3314 C CA . THR C 1 199 ? -6.716 6.270 55.343 1.00 15.06 222 THR B CA 1
ATOM 3315 C C . THR C 1 199 ? -6.534 5.408 56.583 1.00 17.88 222 THR B C 1
ATOM 3316 O O . THR C 1 199 ? -5.928 5.858 57.555 1.00 18.71 222 THR B O 1
ATOM 3320 N N . VAL C 1 200 ? -7.001 4.167 56.564 1.00 16.36 223 VAL B N 1
ATOM 3321 C CA . VAL C 1 200 ? -6.703 3.300 57.697 1.00 20.52 223 VAL B CA 1
ATOM 3322 C C . VAL C 1 200 ? -5.732 2.180 57.309 1.00 18.60 223 VAL B C 1
ATOM 3323 O O . VAL C 1 200 ? -4.817 1.909 58.070 1.00 18.51 223 VAL B O 1
ATOM 3327 N N . ASN C 1 201 ? -5.900 1.549 56.142 1.00 14.10 224 ASN B N 1
ATOM 3328 C CA . ASN C 1 201 ? -5.064 0.390 55.787 1.00 15.28 224 ASN B CA 1
ATOM 3329 C C . ASN C 1 201 ? -3.645 0.743 55.282 1.00 11.77 224 ASN B C 1
ATOM 3330 O O . ASN C 1 201 ? -2.760 -0.111 55.287 1.00 14.02 224 ASN B O 1
ATOM 3335 N N . GLY C 1 202 ? -3.440 2.013 54.918 1.00 12.38 225 GLY B N 1
ATOM 3336 C CA . GLY C 1 202 ? -2.181 2.468 54.358 1.00 11.61 225 GLY B CA 1
ATOM 3337 C C . GLY C 1 202 ? -2.205 2.503 52.848 1.00 12.14 225 GLY B C 1
ATOM 3338 O O . GLY C 1 202 ? -3.276 2.376 52.214 1.00 11.95 225 GLY B O 1
ATOM 3339 N N . SER C 1 203 ? -1.039 2.705 52.239 1.00 11.78 226 SER B N 1
ATOM 3340 C CA . SER C 1 203 ? -1.037 2.884 50.785 1.00 9.40 226 SER B CA 1
ATOM 3341 C C . SER C 1 203 ? -1.302 1.578 50.061 1.00 8.40 226 SER B C 1
ATOM 3342 O O . SER C 1 203 ? -1.011 0.483 50.558 1.00 11.02 226 SER B O 1
ATOM 3345 N N . TRP C 1 204 ? -1.815 1.675 48.826 1.00 10.17 227 TRP B N 1
ATOM 3346 C CA . TRP C 1 204 ? -1.983 0.456 48.039 1.00 10.23 227 TRP B CA 1
ATOM 3347 C C . TRP C 1 204 ? -0.660 -0.295 47.909 1.00 10.15 227 TRP B C 1
ATOM 3348 O O . TRP C 1 204 ? -0.570 -1.515 48.065 1.00 10.60 227 TRP B O 1
ATOM 3359 N N . TYR C 1 205 ? 0.362 0.445 47.535 1.00 12.27 228 TYR B N 1
ATOM 3360 C CA . TYR C 1 205 ? 1.658 -0.161 47.226 1.00 12.34 228 TYR B CA 1
ATOM 3361 C C . TYR C 1 205 ? 2.354 -0.781 48.429 1.00 9.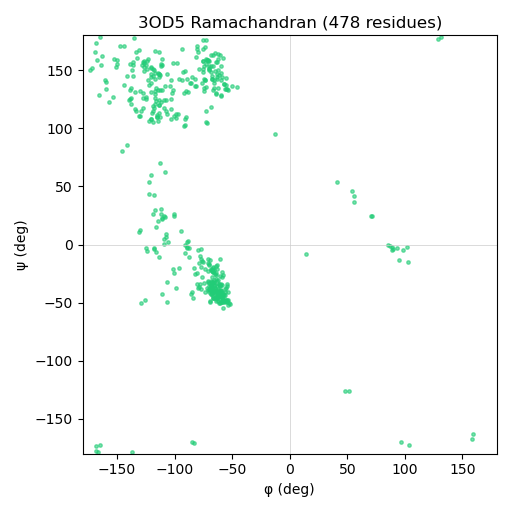45 228 TYR B C 1
ATOM 3362 O O . TYR C 1 205 ? 2.806 -1.913 48.363 1.00 11.04 228 TYR B O 1
ATOM 3371 N N . ILE C 1 206 ? 2.376 -0.044 49.538 1.00 10.24 229 ILE B N 1
ATOM 3372 C CA . ILE C 1 206 ? 3.012 -0.613 50.719 1.00 11.99 229 ILE B CA 1
ATOM 3373 C C . ILE C 1 206 ? 2.214 -1.804 51.227 1.00 12.93 229 ILE B C 1
ATOM 3374 O O . ILE C 1 206 ? 2.780 -2.764 51.676 1.00 12.10 229 ILE B O 1
ATOM 3379 N N . GLN C 1 207 ? 0.879 -1.755 51.183 1.00 10.13 230 GLN B N 1
ATOM 3380 C CA . GLN C 1 207 ? 0.138 -2.942 51.605 1.00 10.47 230 GLN B CA 1
ATOM 3381 C C . GLN C 1 207 ? 0.543 -4.148 50.754 1.00 9.55 230 GLN B C 1
ATOM 3382 O O . GLN C 1 207 ? 0.707 -5.275 51.259 1.00 11.33 230 GLN B O 1
ATOM 3388 N N . ASP C 1 208 ? 0.577 -3.963 49.446 1.00 12.49 231 ASP B N 1
ATOM 3389 C CA . ASP C 1 208 ? 0.826 -5.110 48.590 1.00 9.53 231 ASP B CA 1
ATOM 3390 C C . ASP C 1 208 ? 2.266 -5.591 48.662 1.00 12.95 231 ASP B C 1
ATOM 3391 O O . ASP C 1 208 ? 2.529 -6.802 48.678 1.00 10.73 231 ASP B O 1
ATOM 3396 N N . LEU C 1 209 ? 3.200 -4.650 48.761 1.00 11.49 232 LEU B N 1
ATOM 3397 C CA . LEU C 1 209 ? 4.595 -5.016 48.994 1.00 10.07 232 LEU B CA 1
ATOM 3398 C C . LEU C 1 209 ? 4.746 -5.803 50.293 1.00 11.56 232 LEU B C 1
ATOM 3399 O O . LEU C 1 209 ? 5.397 -6.831 50.319 1.00 11.02 232 LEU B O 1
ATOM 3404 N N . CYS C 1 210 ? 4.108 -5.343 51.357 1.00 14.24 233 CYS B N 1
ATOM 3405 C CA . CYS C 1 210 ? 4.217 -6.061 52.616 1.00 13.20 233 CYS B CA 1
ATOM 3406 C C . CYS C 1 210 ? 3.521 -7.428 52.581 1.00 13.70 233 CYS B C 1
ATOM 3407 O O . CYS C 1 210 ? 4.023 -8.375 53.178 1.00 13.05 233 CYS B O 1
ATOM 3410 N N . GLU C 1 211 ? 2.395 -7.566 51.872 1.00 10.38 234 GLU B N 1
ATOM 3411 C CA . GLU C 1 211 ? 1.793 -8.867 51.784 1.00 10.73 234 GLU B CA 1
ATOM 3412 C C . GLU C 1 211 ? 2.725 -9.814 51.078 1.00 10.74 234 GLU B C 1
ATOM 3413 O O . GLU C 1 211 ? 2.902 -10.950 51.505 1.00 12.08 234 GLU B O 1
ATOM 3419 N N . MET C 1 212 ? 3.341 -9.361 49.986 1.00 9.14 235 MET B N 1
ATOM 3420 C CA . MET C 1 212 ? 4.299 -10.231 49.297 1.00 9.79 235 MET B CA 1
ATOM 3421 C C . MET C 1 212 ? 5.567 -10.523 50.101 1.00 13.71 235 MET B C 1
ATOM 3422 O O . MET C 1 212 ? 6.069 -11.639 50.072 1.00 13.05 235 MET B O 1
ATOM 3427 N N . LEU C 1 213 ? 6.046 -9.536 50.849 1.00 11.59 236 LEU B N 1
ATOM 3428 C CA . LEU C 1 213 ? 7.235 -9.781 51.718 1.00 8.93 236 LEU B CA 1
ATOM 3429 C C . LEU C 1 213 ? 6.899 -10.852 52.774 1.00 10.23 236 LEU B C 1
ATOM 3430 O O . LEU C 1 213 ? 7.743 -11.661 53.122 1.00 12.35 236 LEU B O 1
ATOM 3435 N N . GLY C 1 214 ? 5.672 -10.815 53.309 1.00 11.28 237 GLY B N 1
ATOM 3436 C CA . GLY C 1 214 ? 5.290 -11.755 54.348 1.00 13.92 237 GLY B CA 1
ATOM 3437 C C . GLY C 1 214 ? 5.192 -13.163 53.807 1.00 11.58 237 GLY B C 1
ATOM 3438 O O . GLY C 1 214 ? 5.527 -14.118 54.485 1.00 15.27 237 GLY B O 1
ATOM 3439 N N . LYS C 1 215 ? 4.668 -13.307 52.598 1.00 11.96 238 LYS B N 1
ATOM 3440 C CA . LYS C 1 215 ? 4.474 -14.653 52.060 1.00 12.70 238 LYS B CA 1
ATOM 3441 C C . LYS C 1 215 ? 5.742 -15.182 51.421 1.00 16.17 238 LYS B C 1
ATOM 3442 O O . LYS C 1 215 ? 6.096 -16.345 51.602 1.00 16.81 238 LYS B O 1
ATOM 3444 N N . TYR C 1 216 ? 6.377 -14.334 50.615 1.00 13.87 239 TYR B N 1
ATOM 3445 C CA . TYR C 1 216 ? 7.418 -14.774 49.672 1.00 14.70 239 TYR B CA 1
ATOM 3446 C C . TYR C 1 216 ? 8.780 -14.158 49.933 1.00 15.37 239 TYR B C 1
ATOM 3447 O O . TYR C 1 216 ? 9.719 -14.435 49.224 1.00 14.82 239 TYR B O 1
ATOM 3456 N N . GLY C 1 217 ? 8.895 -13.256 50.904 1.00 12.01 240 GLY B N 1
ATOM 3457 C CA . GLY C 1 217 ? 10.084 -12.449 50.951 1.00 11.76 240 GLY B CA 1
ATOM 3458 C C . GLY C 1 217 ? 11.346 -13.211 51.283 1.00 15.02 240 GLY B C 1
ATOM 3459 O O . GLY C 1 217 ? 12.457 -12.779 50.915 1.00 13.39 240 GLY B O 1
ATOM 3460 N N . SER C 1 218 ? 11.191 -14.362 51.939 1.00 15.01 241 SER B N 1
ATOM 3461 C CA . SER C 1 218 ? 12.380 -15.143 52.312 1.00 16.10 241 SER B CA 1
ATOM 3462 C C . SER C 1 218 ? 12.826 -16.141 51.262 1.00 18.67 241 SER B C 1
ATOM 3463 O O . SER C 1 218 ? 13.856 -16.794 51.451 1.00 17.22 241 SER B O 1
ATOM 3466 N N . SER C 1 219 ? 12.091 -16.266 50.151 1.00 13.52 242 SER B N 1
ATOM 3467 C CA . SER C 1 219 ? 12.468 -17.244 49.140 1.00 17.34 242 SER B CA 1
ATOM 3468 C C . SER C 1 219 ? 12.617 -16.611 47.740 1.00 15.34 242 SER B C 1
ATOM 3469 O O . SER C 1 219 ? 13.602 -16.843 47.010 1.00 18.32 242 SER B O 1
ATOM 3472 N N . LEU C 1 220 ? 11.628 -15.818 47.362 1.00 14.43 243 LEU B N 1
ATOM 3473 C CA . LEU C 1 220 ? 11.521 -15.351 45.981 1.00 12.90 243 LEU B CA 1
ATOM 3474 C C . LEU C 1 220 ? 12.569 -14.262 45.694 1.00 13.50 243 LEU B C 1
ATOM 3475 O O . LEU C 1 220 ? 12.879 -13.431 46.562 1.00 14.97 243 LEU B O 1
ATOM 3480 N N . GLU C 1 221 ? 13.140 -14.273 44.485 1.00 10.65 244 GLU B N 1
ATOM 3481 C CA . GLU C 1 221 ? 14.099 -13.255 44.109 1.00 11.29 244 GLU B CA 1
ATOM 3482 C C . GLU C 1 221 ? 13.386 -11.927 44.204 1.00 12.83 244 GLU B C 1
ATOM 3483 O O . GLU C 1 221 ? 12.212 -11.837 43.859 1.00 13.87 244 GLU B O 1
ATOM 3489 N N . PHE C 1 222 ? 14.081 -10.906 44.679 1.00 12.99 245 PHE B N 1
ATOM 3490 C CA . PHE C 1 222 ? 13.363 -9.703 45.064 1.00 11.39 245 PHE B CA 1
ATOM 3491 C C . PHE C 1 222 ? 12.744 -8.954 43.880 1.00 11.81 245 PHE B C 1
ATOM 3492 O O . PHE C 1 222 ? 11.652 -8.352 44.038 1.00 12.32 245 PHE B O 1
ATOM 3500 N N . THR C 1 223 ? 13.409 -8.925 42.714 1.00 10.83 246 THR B N 1
ATOM 3501 C CA . THR C 1 223 ? 12.733 -8.278 41.577 1.00 12.76 246 THR B CA 1
ATOM 3502 C C . THR C 1 223 ? 11.494 -9.070 41.103 1.00 13.17 246 THR B C 1
ATOM 3503 O O . THR C 1 223 ? 10.548 -8.476 40.632 1.00 14.51 246 THR B O 1
ATOM 3507 N N . GLU C 1 224 ? 11.506 -10.406 41.222 1.00 12.00 247 GLU B N 1
ATOM 3508 C CA . GLU C 1 224 ? 10.303 -11.173 40.906 1.00 11.45 247 GLU B CA 1
ATOM 3509 C C . GLU C 1 224 ? 9.212 -10.744 41.884 1.00 12.34 247 GLU B C 1
ATOM 3510 O O . GLU C 1 224 ? 8.060 -10.545 41.520 1.00 13.21 247 GLU B O 1
ATOM 3516 N N . LEU C 1 225 ? 9.577 -10.602 43.151 1.00 11.70 248 LEU B N 1
ATOM 3517 C CA . LEU C 1 225 ? 8.587 -10.199 44.135 1.00 10.37 248 LEU B CA 1
ATOM 3518 C C . LEU C 1 225 ? 8.018 -8.794 43.820 1.00 9.70 248 LEU B C 1
ATOM 3519 O O . LEU C 1 225 ? 6.803 -8.586 43.923 1.00 11.27 248 LEU B O 1
ATOM 3524 N N . LEU C 1 226 ? 8.876 -7.854 43.441 1.00 12.35 249 LEU B N 1
ATOM 3525 C CA . LEU C 1 226 ? 8.384 -6.520 43.023 1.00 10.27 249 LEU B CA 1
ATOM 3526 C C . LEU C 1 226 ? 7.467 -6.611 41.812 1.00 13.11 249 LEU B C 1
ATOM 3527 O O . LEU C 1 226 ? 6.594 -5.769 41.642 1.00 11.99 249 LEU B O 1
ATOM 3532 N N . THR C 1 227 ? 7.649 -7.640 40.970 1.00 12.48 250 THR B N 1
ATOM 3533 C CA . THR C 1 227 ? 6.801 -7.773 39.755 1.00 11.18 250 THR B CA 1
ATOM 3534 C C . THR C 1 227 ? 5.436 -8.231 40.210 1.00 11.58 250 THR B C 1
ATOM 3535 O O . THR C 1 227 ? 4.403 -7.799 39.687 1.00 10.28 250 THR B O 1
ATOM 3539 N N . LEU C 1 228 ? 5.419 -9.153 41.177 1.00 9.71 251 LEU B N 1
ATOM 3540 C CA . LEU C 1 228 ? 4.134 -9.553 41.766 1.00 8.56 251 LEU B CA 1
ATOM 3541 C C . LEU C 1 228 ? 3.421 -8.343 42.367 1.00 11.36 251 LEU B C 1
ATOM 3542 O O . LEU C 1 228 ? 2.207 -8.201 42.235 1.00 11.84 251 LEU B O 1
ATOM 3547 N N . VAL C 1 229 ? 4.152 -7.492 43.080 1.00 11.83 252 VAL B N 1
ATOM 3548 C CA . VAL C 1 229 ? 3.597 -6.213 43.564 1.00 9.24 252 VAL B CA 1
ATOM 3549 C C . VAL C 1 229 ? 3.040 -5.351 42.449 1.00 12.53 252 VAL B C 1
ATOM 3550 O O . VAL C 1 229 ? 1.979 -4.782 42.598 1.00 12.95 252 VAL B O 1
ATOM 3554 N N . ASN C 1 230 ? 3.713 -5.283 41.308 1.00 11.17 253 ASN B N 1
ATOM 3555 C CA . ASN C 1 230 ? 3.194 -4.505 40.189 1.00 11.43 253 ASN B CA 1
ATOM 3556 C C . ASN C 1 230 ? 1.831 -5.067 39.781 1.00 10.31 253 ASN B C 1
ATOM 3557 O O . ASN C 1 230 ? 0.895 -4.330 39.488 1.00 11.95 253 ASN B O 1
ATOM 3562 N N . ARG C 1 231 ? 1.716 -6.394 39.788 1.00 9.62 254 ARG B N 1
ATOM 3563 C CA . ARG C 1 231 ? 0.471 -7.025 39.380 1.00 12.02 254 ARG B CA 1
ATOM 3564 C C . ARG C 1 231 ? -0.636 -6.761 40.399 1.00 11.08 254 ARG B C 1
ATOM 3565 O O . ARG C 1 231 ? -1.749 -6.377 40.005 1.00 12.78 254 ARG B O 1
ATOM 3573 N N . LYS C 1 232 ? -0.350 -6.972 41.690 1.00 10.83 255 LYS B N 1
ATOM 3574 C CA . LYS C 1 232 ? -1.338 -6.667 42.729 1.00 10.68 255 LYS B CA 1
ATOM 3575 C C . LYS C 1 232 ? -1.840 -5.216 42.657 1.00 11.15 255 LYS B C 1
ATOM 3576 O O . LYS C 1 232 ? -3.045 -4.981 42.734 1.00 11.55 255 LYS B O 1
ATOM 3582 N N . VAL C 1 233 ? -0.919 -4.253 42.584 1.00 10.58 256 VAL B N 1
ATOM 3583 C CA . VAL C 1 233 ? -1.369 -2.853 42.629 1.00 11.10 256 VAL B CA 1
ATOM 3584 C C . VAL C 1 233 ? -2.185 -2.557 41.380 1.00 10.49 256 VAL B C 1
ATOM 3585 O O . VAL C 1 233 ? -3.178 -1.808 41.441 1.00 9.81 256 VAL B O 1
ATOM 3589 N N . SER C 1 234 ? -1.802 -3.178 40.255 1.00 11.32 257 SER B N 1
ATOM 3590 C CA . SER C 1 234 ? -2.506 -2.902 39.010 1.00 12.03 257 SER B CA 1
ATOM 3591 C C . SER C 1 234 ? -3.942 -3.393 39.030 1.00 13.37 257 SER B C 1
ATOM 3592 O O . SER C 1 234 ? -4.714 -2.973 38.197 1.00 11.82 257 SER B O 1
ATOM 3595 N N . GLN C 1 235 ? -4.256 -4.319 39.940 1.00 9.92 258 GLN B N 1
ATOM 3596 C CA . GLN C 1 235 ? -5.624 -4.857 40.051 1.00 11.32 258 GLN B CA 1
ATOM 3597 C C . GLN C 1 235 ? -6.525 -3.918 40.817 1.00 14.48 258 GLN B C 1
ATOM 3598 O O . GLN C 1 235 ? -7.757 -3.979 40.696 1.00 14.59 258 GLN B O 1
ATOM 3604 N N . ARG C 1 236 ? -5.929 -3.094 41.663 1.00 10.08 259 ARG B N 1
ATOM 3605 C CA . ARG C 1 236 ? -6.705 -2.160 42.464 1.00 11.13 259 ARG B CA 1
ATOM 3606 C C . ARG C 1 236 ? -7.315 -1.029 41.678 1.00 13.25 259 ARG B C 1
ATOM 3607 O O . ARG C 1 236 ? -6.884 -0.680 40.558 1.00 12.82 259 ARG B O 1
ATOM 3615 N N . ARG C 1 237 ? -8.361 -0.432 42.245 1.00 14.09 260 ARG B N 1
ATOM 3616 C CA . ARG C 1 237 ? -8.967 0.723 41.570 1.00 11.46 260 ARG B CA 1
ATOM 3617 C C . ARG C 1 237 ? -9.618 1.624 42.605 1.00 13.21 260 ARG B C 1
ATOM 3618 O O . ARG C 1 237 ? -9.900 1.180 43.724 1.00 14.10 260 ARG B O 1
ATOM 3626 N N . VAL C 1 238 ? -9.840 2.897 42.260 1.00 12.65 261 VAL B N 1
ATOM 3627 C CA . VAL C 1 238 ? -10.512 3.779 43.220 1.00 11.30 261 VAL B CA 1
ATOM 3628 C C . VAL C 1 238 ? -11.971 3.359 43.248 1.00 12.27 261 VAL B C 1
ATOM 3629 O O . VAL C 1 238 ? -12.739 3.655 42.311 1.00 12.04 261 VAL B O 1
ATOM 3633 N N . ASP C 1 239 ? -12.400 2.671 44.300 1.00 12.90 262 ASP B N 1
ATOM 3634 C CA . ASP C 1 239 ? -13.786 2.131 44.274 1.00 15.71 262 ASP B CA 1
ATOM 3635 C C . ASP C 1 239 ? -14.854 3.170 44.567 1.00 15.66 262 ASP B C 1
ATOM 3636 O O . ASP C 1 239 ? -15.963 3.098 43.997 1.00 16.34 262 ASP B O 1
ATOM 3641 N N . PHE C 1 240 ? -14.527 4.123 45.431 1.00 12.93 263 PHE B N 1
ATOM 3642 C CA . PHE C 1 240 ? -15.427 5.224 45.795 1.00 14.01 263 PHE B CA 1
ATOM 3643 C C . PHE C 1 240 ? -14.605 6.479 45.927 1.00 19.62 263 PHE B C 1
ATOM 3644 O O . PHE C 1 240 ? -13.449 6.453 46.400 1.00 15.67 263 PHE B O 1
ATOM 3652 N N . CYS C 1 241 ? -15.208 7.583 45.542 1.00 18.21 264 CYS B N 1
ATOM 3653 C CA . CYS C 1 241 ? -14.558 8.870 45.630 1.00 15.49 264 CYS B CA 1
ATOM 3654 C C . CYS C 1 241 ? -15.515 10.018 45.602 1.00 18.11 264 CYS B C 1
ATOM 3655 O O . CYS C 1 241 ? -16.489 9.988 44.846 1.00 20.35 264 CYS B O 1
ATOM 3658 N N . LYS C 1 242 ? -15.216 11.043 46.404 1.00 17.79 265 LYS B N 1
ATOM 3659 C CA . LYS C 1 242 ? -16.056 12.264 46.434 1.00 22.62 265 LYS B CA 1
ATOM 3660 C C . LYS C 1 242 ? -16.123 12.925 45.044 1.00 22.30 265 LYS B C 1
ATOM 3661 O O . LYS C 1 242 ? -17.137 13.469 44.655 1.00 27.48 265 LYS B O 1
ATOM 3663 N N . ASP C 1 243 ? -15.024 12.852 44.305 1.00 20.42 266 ASP B N 1
ATOM 3664 C CA . ASP C 1 243 ? -14.970 13.293 42.911 1.00 20.08 266 ASP B CA 1
ATOM 3665 C C . ASP C 1 243 ? -15.315 12.137 41.974 1.00 20.82 266 ASP B C 1
ATOM 3666 O O . ASP C 1 243 ? -14.524 11.228 41.811 1.00 18.88 266 ASP B O 1
ATOM 3671 N N . PRO C 1 244 ? -16.479 12.182 41.312 1.00 18.48 267 PRO B N 1
ATOM 3672 C CA . PRO C 1 244 ? -16.894 10.994 40.556 1.00 16.86 267 PRO B CA 1
ATOM 3673 C C . PRO C 1 244 ? -15.994 10.719 39.362 1.00 19.56 267 PRO B C 1
ATOM 3674 O O . PRO C 1 244 ? -15.959 9.584 38.856 1.00 22.77 267 PRO B O 1
ATOM 3678 N N . SER C 1 245 ? -15.288 11.741 38.883 1.00 19.68 268 SER B N 1
ATOM 3679 C CA . SER C 1 245 ? -14.390 11.534 37.753 1.00 21.40 268 SER B CA 1
ATOM 3680 C C . SER C 1 245 ? -13.154 10.693 38.141 1.00 23.74 268 SER B C 1
ATOM 3681 O O . SER C 1 245 ? -12.497 10.152 37.259 1.00 22.95 268 SER B O 1
ATOM 3684 N N . ALA C 1 246 ? -12.848 10.575 39.441 1.00 17.57 269 ALA B N 1
ATOM 3685 C CA . ALA C 1 246 ? -11.703 9.750 39.909 1.00 19.49 269 ALA B CA 1
ATOM 3686 C C . ALA C 1 246 ? -12.079 8.276 40.139 1.00 17.98 269 ALA B C 1
ATOM 3687 O O . ALA C 1 246 ? -11.215 7.428 40.409 1.00 16.28 269 ALA B O 1
ATOM 3689 N N . ILE C 1 247 ? -13.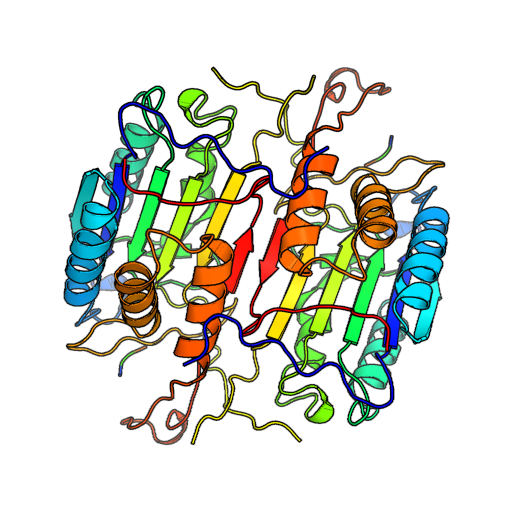378 7.983 40.114 1.00 15.66 270 ILE B N 1
ATOM 3690 C CA . ILE C 1 247 ? -13.807 6.622 40.403 1.00 12.31 270 ILE B CA 1
ATOM 3691 C C . ILE C 1 247 ? -13.257 5.691 39.319 1.00 17.29 270 ILE B C 1
ATOM 3692 O O . ILE C 1 247 ? -13.410 5.985 38.122 1.00 16.30 270 ILE B O 1
ATOM 3697 N N . GLY C 1 248 ? -12.620 4.600 39.749 1.00 13.36 271 GLY B N 1
ATOM 3698 C CA . GLY C 1 248 ? -12.089 3.592 38.836 1.00 13.08 271 GLY B CA 1
ATOM 3699 C C . GLY C 1 248 ? -10.672 3.830 38.377 1.00 11.02 271 GLY B C 1
ATOM 3700 O O . GLY C 1 248 ? -10.128 3.002 37.649 1.00 11.94 271 GLY B O 1
ATOM 3701 N N . LYS C 1 249 ? -10.080 4.963 38.788 1.00 13.29 272 LYS B N 1
ATOM 3702 C CA . LYS C 1 249 ? -8.682 5.288 38.417 1.00 12.95 272 LYS B CA 1
ATOM 3703 C C . LYS C 1 249 ? -7.726 4.282 39.043 1.00 11.10 272 LYS B C 1
ATOM 3704 O O . LYS C 1 249 ? -8.084 3.524 39.938 1.00 14.17 272 LYS B O 1
ATOM 3710 N N . LYS C 1 250 ? -6.494 4.284 38.536 1.00 9.82 273 LYS B N 1
ATOM 3711 C CA . LYS C 1 250 ? -5.551 3.184 38.678 1.00 9.89 273 LYS B CA 1
ATOM 3712 C C . LYS C 1 250 ? -4.123 3.678 39.002 1.00 9.20 273 LYS B C 1
ATOM 3713 O O . LYS C 1 250 ? -3.824 4.881 39.057 1.00 11.34 273 LYS B O 1
ATOM 3719 N N . GLN C 1 251 ? -3.237 2.708 39.106 1.00 9.80 274 GLN B N 1
ATOM 3720 C CA . GLN C 1 251 ? -1.849 2.972 39.493 1.00 11.63 274 GLN B CA 1
ATOM 3721 C C . GLN C 1 251 ? -1.072 1.732 39.163 1.00 12.77 274 GLN B C 1
ATOM 3722 O O . GLN C 1 251 ? -1.445 0.644 39.578 1.00 13.05 274 GLN B O 1
ATOM 3728 N N . VAL C 1 252 ? 0.029 1.877 38.430 1.00 12.47 275 VAL B N 1
ATOM 3729 C CA . VAL C 1 252 ? 1.005 0.783 38.309 1.00 9.39 275 VAL B CA 1
ATOM 3730 C C . VAL C 1 252 ? 2.360 1.270 38.930 1.00 11.44 275 VAL B C 1
ATOM 3731 O O . VAL C 1 252 ? 2.801 2.400 38.655 1.00 10.70 275 VAL B O 1
ATOM 3735 N N . PRO C 1 253 ? 2.972 0.458 39.789 1.00 12.09 276 PRO B N 1
ATOM 3736 C CA . PRO C 1 253 ? 4.297 0.775 40.348 1.00 10.74 276 PRO B CA 1
ATOM 3737 C C . PRO C 1 253 ? 5.361 0.596 39.301 1.00 11.18 276 PRO B C 1
ATOM 3738 O O . PRO C 1 253 ? 5.103 0.142 38.171 1.00 9.95 276 PRO B O 1
ATOM 3742 N N . CYS C 1 254 ? 6.582 0.931 39.671 1.00 7.67 277 CYS B N 1
ATOM 3743 C CA . CYS C 1 254 ? 7.701 0.937 38.684 1.00 7.93 277 CYS B CA 1
ATOM 3744 C C . CYS C 1 254 ? 8.971 0.784 39.472 1.00 12.08 277 CYS B C 1
ATOM 3745 O O . CYS C 1 254 ? 9.204 1.604 40.360 1.00 11.43 277 CYS B O 1
ATOM 3748 N N . PHE C 1 255 ? 9.761 -0.247 39.180 1.00 11.24 278 PHE B N 1
ATOM 3749 C CA . PHE C 1 255 ? 11.079 -0.388 39.856 1.00 8.54 278 PHE B CA 1
ATOM 3750 C C . PHE C 1 255 ? 12.183 -0.306 38.812 1.00 9.68 278 PHE B C 1
ATOM 3751 O O . PHE C 1 255 ? 12.048 -0.812 37.692 1.00 11.52 278 PHE B O 1
ATOM 3759 N N . ALA C 1 256 ? 13.280 0.338 39.187 1.00 10.53 279 ALA B N 1
ATOM 3760 C CA . ALA C 1 256 ? 14.450 0.428 38.314 1.00 9.12 279 ALA B CA 1
ATOM 3761 C C . ALA C 1 256 ? 15.595 -0.346 38.928 1.00 10.81 279 ALA B C 1
ATOM 3762 O O . ALA C 1 256 ? 16.004 -0.104 40.073 1.00 10.67 279 ALA B O 1
ATOM 3764 N N . SER C 1 257 ? 16.116 -1.287 38.160 1.00 9.59 280 SER B N 1
ATOM 3765 C CA . SER C 1 257 ? 17.267 -2.107 38.613 1.00 7.99 280 SER B CA 1
ATOM 3766 C C . SER C 1 257 ? 18.568 -1.792 37.931 1.00 10.80 280 SER B C 1
ATOM 3767 O O . SER C 1 257 ? 18.689 -1.887 36.691 1.00 10.49 280 SER B O 1
ATOM 3770 N N . MET C 1 258 ? 19.547 -1.476 38.782 1.00 8.68 281 MET B N 1
ATOM 3771 C CA . MET C 1 258 ? 20.951 -1.463 38.399 1.00 10.17 281 MET B CA 1
ATOM 3772 C C . MET C 1 258 ? 21.647 -2.631 39.115 1.00 11.46 281 MET B C 1
ATOM 3773 O O . MET C 1 258 ? 22.875 -2.626 39.275 1.00 11.25 281 MET B O 1
ATOM 3778 N N . LEU C 1 259 ? 20.877 -3.642 39.526 1.00 12.49 282 LEU B N 1
ATOM 3779 C CA . LEU C 1 259 ? 21.471 -4.803 40.180 1.00 9.99 282 LEU B CA 1
ATOM 3780 C C . LEU C 1 259 ? 22.210 -5.623 39.130 1.00 11.92 282 LEU B C 1
ATOM 3781 O O . LEU C 1 259 ? 21.899 -5.537 37.930 1.00 11.55 282 LEU B O 1
ATOM 3786 N N . THR C 1 260 ? 23.147 -6.460 39.600 1.00 10.87 283 THR B N 1
ATOM 3787 C CA . THR C 1 260 ? 24.006 -7.214 38.717 1.00 9.41 283 THR B CA 1
ATOM 3788 C C . THR C 1 260 ? 23.910 -8.709 38.992 1.00 10.76 283 THR B C 1
ATOM 3789 O O . THR C 1 260 ? 24.532 -9.511 38.279 1.00 14.75 283 THR B O 1
ATOM 3793 N N . LYS C 1 261 ? 23.167 -9.056 40.030 1.00 10.72 284 LYS B N 1
ATOM 3794 C CA . LYS C 1 261 ? 22.995 -10.448 40.413 1.00 10.56 284 LYS B CA 1
ATOM 3795 C C . LYS C 1 261 ? 21.583 -10.658 40.915 1.00 12.46 284 LYS B C 1
ATOM 3796 O O . LYS C 1 261 ? 20.867 -9.682 41.160 1.00 14.54 284 LYS B O 1
ATOM 3802 N N . LYS C 1 262 ? 21.204 -11.927 41.127 1.00 13.80 285 LYS B N 1
ATOM 3803 C CA . LYS C 1 262 ? 19.893 -12.217 41.758 1.00 11.94 285 LYS B CA 1
ATOM 3804 C C . LYS C 1 262 ? 19.956 -11.887 43.261 1.00 12.80 285 LYS B C 1
ATOM 3805 O O . LYS C 1 262 ? 20.981 -12.119 43.936 1.00 13.67 285 LYS B O 1
ATOM 3811 N N . LEU C 1 263 ? 18.869 -11.328 43.781 1.00 11.90 286 LEU B N 1
ATOM 3812 C CA . LEU C 1 263 ? 18.839 -10.881 45.167 1.00 13.47 286 LEU B CA 1
ATOM 3813 C C . LEU C 1 263 ? 17.802 -11.661 45.964 1.00 12.67 286 LEU B C 1
ATOM 3814 O O . LEU C 1 263 ? 16.592 -11.657 45.614 1.00 13.48 286 LEU B O 1
ATOM 3819 N N . HIS C 1 264 ? 18.264 -12.341 47.018 1.00 10.43 287 HIS B N 1
ATOM 3820 C CA . HIS C 1 264 ? 17.385 -13.123 47.905 1.00 10.49 287 HIS B CA 1
ATOM 3821 C C . HIS C 1 264 ? 17.582 -12.703 49.341 1.00 12.23 287 HIS B C 1
ATOM 3822 O O . HIS C 1 264 ? 18.645 -12.248 49.732 1.00 13.54 287 HIS B O 1
ATOM 3829 N N . PHE C 1 265 ? 16.541 -12.945 50.141 1.00 12.34 288 PHE B N 1
ATOM 3830 C CA . PHE C 1 265 ? 16.621 -12.734 51.589 1.00 13.57 288 PHE B CA 1
ATOM 3831 C C . PHE C 1 265 ? 16.344 -14.043 52.337 1.00 11.68 288 PHE B C 1
ATOM 3832 O O . PHE C 1 265 ? 15.408 -14.145 53.166 1.00 10.89 288 PHE B O 1
ATOM 3840 N N . PHE C 1 266 ? 17.177 -15.049 52.075 1.00 14.29 289 PHE B N 1
ATOM 3841 C CA . PHE C 1 266 ? 17.058 -16.331 52.783 1.00 14.74 289 PHE B CA 1
ATOM 3842 C C . PHE C 1 266 ? 17.324 -16.078 54.242 1.00 15.93 289 PHE B C 1
ATOM 3843 O O . PHE C 1 266 ? 18.137 -15.236 54.594 1.00 15.68 289 PHE B O 1
ATOM 3851 N N . PRO C 1 267 ? 16.652 -16.830 55.113 1.00 13.76 290 PRO B N 1
ATOM 3852 C CA . PRO C 1 267 ? 16.850 -16.580 56.535 1.00 15.44 290 PRO B CA 1
ATOM 3853 C C . PRO C 1 267 ? 18.327 -16.707 56.896 1.00 14.82 290 PRO B C 1
ATOM 3854 O O . PRO C 1 267 ? 19.050 -17.569 56.398 1.00 18.49 290 PRO B O 1
ATOM 3858 N N . LYS C 1 268 ? 18.769 -15.788 57.726 1.00 15.36 291 LYS B N 1
ATOM 3859 C CA . LYS C 1 268 ? 20.180 -15.779 58.091 1.00 21.26 291 LYS B CA 1
ATOM 3860 C C . LYS C 1 268 ? 20.535 -16.810 59.164 1.00 24.50 291 LYS B C 1
ATOM 3861 O O . LYS C 1 268 ? 19.653 -17.301 59.885 1.00 22.08 291 LYS B O 1
ATOM 3870 N N . VAL D 2 2 ? -10.100 6.597 50.090 1.00 14.47 301 VAL D N 1
ATOM 3871 C CA . VAL D 2 2 ? -8.829 6.577 49.320 1.00 11.30 301 VAL D CA 1
ATOM 3872 C C . VAL D 2 2 ? -8.422 8.008 49.131 1.00 17.58 301 VAL D C 1
ATOM 3873 O O . VAL D 2 2 ? -9.240 8.838 48.751 1.00 20.85 301 VAL D O 1
ATOM 3877 N N . GLU D 2 3 ? -7.139 8.284 49.394 1.00 14.59 302 GLU D N 1
ATOM 3878 C CA . GLU D 2 3 ? -6.620 9.636 49.280 1.00 14.85 302 GLU D CA 1
ATOM 3879 C C . GLU D 2 3 ? -5.465 9.647 48.318 1.00 14.06 302 GLU D C 1
ATOM 3880 O O . GLU D 2 3 ? -4.862 8.622 48.028 1.00 14.14 302 GLU D O 1
ATOM 3886 N N . ILE D 2 4 ? -5.178 10.824 47.812 1.00 12.02 303 ILE D N 1
ATOM 3887 C CA . ILE D 2 4 ? -4.106 11.010 46.807 1.00 16.35 303 ILE D CA 1
ATOM 3888 C C . ILE D 2 4 ? -2.827 11.480 47.461 1.00 14.33 303 ILE D C 1
ATOM 3889 O O . ILE D 2 4 ? -2.828 12.484 48.215 1.00 15.60 303 ILE D O 1
#